Protein AF-A0A5A9MU07-F1 (afdb_monomer_lite)

Secondary structure (DSSP, 8-state):
---S-PPP-S-HHHHHHHHHHHHHHHHHHHHHHHHHTTTSSSS---PPPHHHHHHHHHHHHHHHTTHHHHHHHHSSS--S-------------------HHHHHHHHT-TTS-HHHHHHHHHHHHHHHHH-GGGS-HHHHHHHHHHHHHHHHHGGGS-TTHHHHHHHHHHHHHH-TT---HHHHHHHHHHHHHHHHHTT-TTTHHHHHHHHHHHHHTT-S---HHHHHIIIIIS----HHHHHHHHHHHHH-PPPS---------S------PPPPPHHHHHHHHHT-----SS-TT--PPPHHHHS---TTHHHHHHHHHTBSSHHHHHHHHHTTGGGTTTS------TTHHHHHHHHHHHHHH------------------------PPB-HHHHHHHHHHHHHHHHHHHHT--TT-TTS-HHHHHHHHHHHHHHHHHHHHTTSS-HHHHHTSHHHHHHHHHHHHHHHHHTT--

Foldseek 3Di:
DDDDDDDDPPDPVVVLVVLVVVLVVLLVVLVVQLVVLPDPDDDRDLDDDPVSLLVNLVSLLVNQVCPPPPVPPPPPPPDDDDDDDDDDDPPPPPPDPPRSVVVLLVQLALPDALSSHLSSLSSLLSNCQVCLPSQDPVNLLVVLVSLLVNLVCVVVDDPCNLSSLSNLLSSLQSCLPDDDPSQLVSVVSLLVSLLVCLQPPVCNLSSLSSLLSCLLSVSYDDDPSLLVCLQQDRDADAQSNLSSVLSNLQRDFDDFDPDDDDDDDDDDDDDPDDDQTSLNRNLCRQQDAPDDPDDDDDLGATPLLPYDYPQLSSLQQLLLSQFPSSNVSSCLSCVPVCPPVVPDPDDDDVPVVVVVVVVVVVVVPPPDPDDPPDDDDDDDDDDPPPLDDTDGNVVSVVVSLVSLVVSLVSLVVNDDVPDPRNDPSSLVSSLSSLVSNLVSCVSSPVDPPVRSCVDPSNVSSVVVVVVVVVVVVVPD

Radius of gyration: 28.85 Å; chains: 1; bounding box: 68×66×96 Å

pLDDT: mean 70.1, std 23.32, range [22.0, 95.44]

InterPro domains:
  IPR038980 Serine/threonine-protein kinase ATM, plant [PTHR37079] (7-372)

Organism: NCBI:txid1572043

Sequence (476 aa):
MFSLSGAHAEDWVRWQGQLSTLYEALISEIGQIGSRGRYATGSRHIAVKENLIELTADVCHQLFGQGTHVQEVTSSLYRVTQRDSPQNCKRRRIEQPLTNWEVIRSKLQPNLSDFDMIPWLQVTAALISKYPSILPADELVPLLGLLCQLQGEQQRRGERGPYVLHCLREVALCHASCHSAELSRLWAKVWALALRGIGSAQTGTLCLELLRTMVQEALVPVDREFWKVFSGAVCKPSLTCTLCLAQALLKHSIPNSVHSSDFTVGFHMETGGETPTLRDSILSWLLMNEQSEETEDNCRPHLIITRDFPLHLIPRILVSLTLKDSRAGVMFLMGSLLSESFSASSVHTEEKESLGKVESLYLQFSFDDTPSCSTVKVRGESVCLDKPQFTVIQNLRTKLETSLLSVTEQLFNCYSPDGVNAPHECVLRCVFLLTGILSANVCIGLLTEEQACHSPLFLKAKVRFVCFEMLFLFTI

Structure (mmCIF, N/CA/C/O backbone):
data_AF-A0A5A9MU07-F1
#
_entry.id   AF-A0A5A9MU07-F1
#
loop_
_atom_site.group_PDB
_atom_site.id
_atom_site.type_symbol
_atom_site.label_atom_id
_atom_site.label_alt_id
_atom_site.label_comp_id
_atom_site.label_asym_id
_atom_site.label_entity_id
_atom_site.label_seq_id
_atom_site.pdbx_PDB_ins_code
_atom_site.Cartn_x
_atom_site.Cartn_y
_atom_site.Cartn_z
_atom_site.occupancy
_atom_site.B_iso_or_equiv
_atom_site.auth_seq_id
_atom_site.auth_comp_id
_atom_site.auth_asym_id
_atom_site.auth_atom_id
_atom_site.pdbx_PDB_model_num
ATOM 1 N N . MET A 1 1 ? 15.437 -1.999 35.811 1.00 32.97 1 MET A N 1
ATOM 2 C CA . MET A 1 1 ? 16.210 -0.770 36.084 1.00 32.97 1 MET A CA 1
ATOM 3 C C . MET A 1 1 ? 16.000 0.157 34.896 1.00 32.97 1 MET A C 1
ATOM 5 O O . MET A 1 1 ? 16.569 -0.104 33.849 1.00 32.97 1 MET A O 1
ATOM 9 N N . PHE A 1 2 ? 15.128 1.157 35.022 1.00 31.97 2 PHE A N 1
ATOM 10 C CA . PHE A 1 2 ? 15.004 2.254 34.058 1.00 31.97 2 PHE A CA 1
ATOM 11 C C . PHE A 1 2 ? 15.166 3.556 34.840 1.00 31.97 2 PHE A C 1
ATOM 13 O O . PHE A 1 2 ? 14.442 3.801 35.799 1.00 31.97 2 PHE A O 1
ATOM 20 N N . SER A 1 3 ? 16.185 4.323 34.464 1.00 38.94 3 SER A N 1
ATOM 21 C CA . SER A 1 3 ? 16.539 5.631 35.006 1.00 38.94 3 SER A CA 1
ATOM 22 C C . SER A 1 3 ? 16.477 6.622 33.855 1.00 38.94 3 SER A C 1
ATOM 24 O O . SER A 1 3 ? 17.204 6.438 32.881 1.00 38.94 3 SER A O 1
ATOM 26 N N . LEU A 1 4 ? 15.587 7.611 33.973 1.00 36.06 4 LEU A N 1
ATOM 27 C CA . LEU A 1 4 ? 15.784 9.033 33.653 1.00 36.06 4 LEU A CA 1
ATOM 28 C C . LEU A 1 4 ? 14.445 9.765 33.895 1.00 36.06 4 LEU A C 1
ATOM 30 O O . LEU A 1 4 ? 13.617 9.915 33.007 1.00 36.06 4 LEU A O 1
ATOM 34 N N . SER A 1 5 ? 14.242 10.146 35.162 1.00 42.72 5 SER A N 1
ATOM 35 C CA . SER A 1 5 ? 13.354 11.203 35.686 1.00 42.72 5 SER A CA 1
ATOM 36 C C . SER A 1 5 ? 11.930 11.356 35.119 1.00 42.72 5 SER A C 1
ATOM 38 O O . SER A 1 5 ? 11.553 12.437 34.671 1.00 42.72 5 SER A O 1
ATOM 40 N N . GLY A 1 6 ? 11.100 10.318 35.247 1.00 40.12 6 GLY A N 1
ATOM 41 C CA . GLY A 1 6 ? 9.636 10.440 35.229 1.00 40.12 6 GLY A CA 1
ATOM 42 C C . GLY A 1 6 ? 9.089 10.319 36.653 1.00 40.12 6 GLY A C 1
ATOM 43 O O . GLY A 1 6 ? 9.512 9.431 37.389 1.00 40.12 6 GLY A O 1
ATOM 44 N N . ALA A 1 7 ? 8.202 11.226 37.064 1.00 42.03 7 ALA A N 1
ATOM 45 C CA . ALA A 1 7 ? 7.601 11.236 38.396 1.00 42.03 7 ALA A CA 1
ATOM 46 C C . ALA A 1 7 ? 7.036 9.852 38.771 1.00 42.03 7 ALA A C 1
ATOM 48 O O . ALA A 1 7 ? 6.179 9.310 38.074 1.00 42.03 7 ALA A O 1
ATOM 49 N N . HIS A 1 8 ? 7.519 9.280 39.876 1.00 48.50 8 HIS A N 1
ATOM 50 C CA . HIS A 1 8 ? 6.920 8.089 40.465 1.00 48.50 8 HIS A CA 1
ATOM 51 C C . HIS A 1 8 ? 5.530 8.452 40.995 1.00 48.50 8 HIS A C 1
ATOM 53 O O . HIS A 1 8 ? 5.395 9.385 41.786 1.00 48.50 8 HIS A O 1
ATOM 59 N N . ALA A 1 9 ? 4.496 7.711 40.594 1.00 51.75 9 ALA A N 1
ATOM 60 C CA . ALA A 1 9 ? 3.244 7.731 41.336 1.00 51.75 9 ALA A CA 1
ATOM 61 C C . ALA A 1 9 ? 3.527 7.153 42.732 1.00 51.75 9 ALA A C 1
ATOM 63 O O . ALA A 1 9 ? 3.840 5.970 42.852 1.00 51.75 9 ALA A O 1
ATOM 64 N N . GLU A 1 10 ? 3.452 7.987 43.775 1.00 56.56 10 GLU A N 1
ATOM 65 C CA . GLU A 1 10 ? 3.640 7.562 45.175 1.00 56.56 10 GLU A CA 1
ATOM 66 C C . GLU A 1 10 ? 2.632 6.478 45.593 1.00 56.56 10 GLU A C 1
ATOM 68 O O . GLU A 1 10 ? 2.910 5.685 46.489 1.00 56.56 10 GLU A O 1
ATOM 73 N N . ASP A 1 11 ? 1.485 6.409 44.910 1.00 76.81 11 ASP A N 1
ATOM 74 C CA . ASP A 1 11 ? 0.451 5.400 45.114 1.00 76.81 11 ASP A CA 1
ATOM 75 C C . ASP A 1 11 ? -0.048 4.858 43.765 1.00 76.81 11 ASP A C 1
ATOM 77 O O . ASP A 1 11 ? -0.865 5.469 43.066 1.00 76.81 11 ASP A O 1
ATOM 81 N N . TRP A 1 12 ? 0.471 3.687 43.393 1.00 75.94 12 TRP A N 1
ATOM 82 C CA . TRP A 1 12 ? 0.119 2.986 42.158 1.00 75.94 12 TRP A CA 1
ATOM 83 C C . TRP A 1 12 ? -1.368 2.621 42.082 1.00 75.94 12 TRP A C 1
ATOM 85 O O . TRP A 1 12 ? -1.975 2.701 41.015 1.00 75.94 12 TRP A O 1
ATOM 95 N N . VAL A 1 13 ? -1.980 2.270 43.216 1.00 77.75 13 VAL A N 1
ATOM 96 C CA . VAL A 1 13 ? -3.396 1.885 43.278 1.00 77.75 13 VAL A CA 1
ATOM 97 C C . VAL A 1 13 ? -4.276 3.107 43.027 1.00 77.75 13 VAL A C 1
ATOM 99 O O . VAL A 1 13 ? -5.240 3.043 42.261 1.00 77.75 13 VAL A O 1
ATOM 102 N N . ARG A 1 14 ? -3.914 4.254 43.611 1.00 82.38 14 ARG A N 1
ATOM 103 C CA . ARG A 1 14 ? -4.602 5.526 43.360 1.00 82.38 14 ARG A CA 1
ATOM 104 C C . ARG A 1 14 ? -4.471 5.975 41.906 1.00 82.38 14 ARG A C 1
ATOM 106 O O . ARG A 1 14 ? -5.466 6.414 41.329 1.00 82.38 14 ARG A O 1
ATOM 113 N N . TRP A 1 15 ? -3.286 5.841 41.310 1.00 81.69 15 TRP A N 1
ATOM 114 C CA . TRP A 1 15 ? -3.068 6.119 39.887 1.00 81.69 15 TRP A CA 1
ATOM 115 C C . TRP A 1 15 ? -3.952 5.237 38.996 1.00 81.69 15 TRP A C 1
ATOM 117 O O . TRP A 1 15 ? -4.655 5.743 38.123 1.00 81.69 15 TRP A O 1
ATOM 127 N N . GLN A 1 16 ? -4.006 3.932 39.273 1.00 78.56 16 GLN A N 1
ATOM 128 C CA . GLN A 1 16 ? -4.850 2.993 38.533 1.00 78.56 16 GLN A CA 1
ATOM 129 C C . GLN A 1 16 ? -6.348 3.323 38.664 1.00 78.56 16 GLN A C 1
ATOM 131 O O . GLN A 1 16 ? -7.090 3.250 37.681 1.00 78.56 16 GLN A O 1
ATOM 136 N N . GLY A 1 17 ? -6.801 3.744 39.850 1.00 82.50 17 GLY A N 1
ATOM 137 C CA . GLY A 1 17 ? -8.176 4.206 40.061 1.00 82.50 17 GLY A CA 1
ATOM 138 C C . GLY A 1 17 ? -8.507 5.477 39.270 1.00 82.50 17 GLY A C 1
ATOM 139 O O . GLY A 1 17 ? -9.579 5.578 38.668 1.00 82.50 17 GLY A O 1
ATOM 140 N N . GLN A 1 18 ? -7.572 6.430 39.209 1.00 86.81 18 GLN A N 1
ATOM 141 C CA . GLN A 1 18 ? -7.717 7.647 38.403 1.00 86.81 18 GLN A CA 1
ATOM 142 C C . GLN A 1 18 ? -7.742 7.341 36.901 1.00 86.81 18 GLN A C 1
ATOM 144 O O . GLN A 1 18 ? -8.610 7.857 36.201 1.00 86.81 18 GLN A O 1
ATOM 149 N N . LEU A 1 19 ? -6.861 6.458 36.419 1.00 86.56 19 LEU A N 1
ATOM 150 C CA . LEU A 1 19 ? -6.861 5.994 35.028 1.00 86.56 19 LEU A CA 1
ATOM 151 C C . LEU A 1 19 ? -8.161 5.282 34.656 1.00 86.56 19 LEU A C 1
ATOM 153 O O . LEU A 1 19 ? -8.703 5.535 33.587 1.00 86.56 19 LEU A O 1
ATOM 157 N N . SER A 1 20 ? -8.689 4.438 35.544 1.00 85.50 20 SER A N 1
ATOM 158 C CA . SER A 1 20 ? -9.970 3.757 35.317 1.00 85.50 20 SER A CA 1
ATOM 159 C C . SER A 1 20 ? -11.121 4.765 35.235 1.00 85.50 20 SER A C 1
ATOM 161 O O . SER A 1 20 ? -11.962 4.679 34.349 1.00 85.50 20 SER A O 1
ATOM 163 N N . THR A 1 21 ? -11.118 5.784 36.101 1.00 89.38 21 THR A N 1
ATOM 164 C CA . THR A 1 21 ? -12.119 6.865 36.063 1.00 89.38 21 THR A CA 1
ATOM 165 C C . THR A 1 21 ? -12.026 7.675 34.767 1.00 89.38 21 THR A C 1
ATOM 167 O O . THR A 1 21 ? -13.046 8.006 34.165 1.00 89.38 21 THR A O 1
ATOM 170 N N . LEU A 1 22 ? -10.804 7.977 34.317 1.00 90.50 22 LEU A N 1
ATOM 171 C CA . LEU A 1 22 ? -10.567 8.660 33.049 1.00 90.50 22 LEU A CA 1
ATOM 172 C C . LEU A 1 22 ? -11.027 7.806 31.863 1.00 90.50 22 LEU A C 1
ATOM 174 O O . LEU A 1 22 ? -11.681 8.324 30.966 1.00 90.50 22 LEU A O 1
ATOM 178 N N . TYR A 1 23 ? -10.735 6.506 31.872 1.00 89.25 23 TYR A N 1
ATOM 179 C CA . TYR A 1 23 ? -11.175 5.571 30.841 1.00 89.25 23 TYR A CA 1
ATOM 180 C C . TYR A 1 23 ? -12.701 5.522 30.718 1.00 89.25 23 TYR A C 1
ATOM 182 O O . TYR A 1 23 ? -13.225 5.656 29.615 1.00 89.25 23 TYR A O 1
ATOM 190 N N . GLU A 1 24 ? -13.425 5.436 31.836 1.00 88.75 24 GLU A N 1
ATOM 191 C CA . GLU A 1 24 ? -14.893 5.490 31.836 1.00 88.75 24 GLU A CA 1
ATOM 192 C C . GLU A 1 24 ? -15.428 6.825 31.293 1.00 88.75 24 GLU A C 1
ATOM 194 O O . GLU A 1 24 ? -16.377 6.852 30.504 1.00 88.75 24 GLU A O 1
ATOM 199 N N . ALA A 1 25 ? -14.793 7.947 31.652 1.00 90.81 25 ALA A N 1
ATOM 200 C CA . ALA A 1 25 ? -15.144 9.252 31.098 1.00 90.81 25 ALA A CA 1
ATOM 201 C C . ALA A 1 25 ? -14.915 9.305 29.576 1.00 90.81 25 ALA A C 1
ATOM 203 O O . ALA A 1 25 ? -15.779 9.784 28.843 1.00 90.81 25 ALA A O 1
ATOM 204 N N . LEU A 1 26 ? -13.801 8.754 29.085 1.00 89.88 26 LEU A N 1
ATOM 205 C CA . LEU A 1 26 ? -13.484 8.677 27.656 1.00 89.88 26 LEU A CA 1
ATOM 206 C C . LEU A 1 26 ? -14.472 7.785 26.896 1.00 89.88 26 LEU A C 1
ATOM 208 O O . LEU A 1 26 ? -14.952 8.182 25.835 1.00 89.88 26 LEU A O 1
ATOM 212 N N . ILE A 1 27 ? -14.838 6.621 27.447 1.00 87.62 27 ILE A N 1
ATOM 213 C CA . ILE A 1 27 ? -15.881 5.756 26.874 1.00 87.62 27 ILE A CA 1
ATOM 214 C C . ILE A 1 27 ? -17.201 6.521 26.756 1.00 87.62 27 ILE A C 1
ATOM 216 O O . ILE A 1 27 ? -17.871 6.435 25.723 1.00 87.62 27 ILE A O 1
ATOM 220 N N . SER A 1 28 ? -17.579 7.259 27.803 1.00 87.00 28 SER A N 1
ATOM 221 C CA . SER A 1 28 ? -18.803 8.063 27.819 1.00 87.00 28 SER A CA 1
ATOM 222 C C . SER A 1 28 ? -18.775 9.157 26.750 1.00 87.00 28 SER A C 1
ATOM 224 O O . SER A 1 28 ? -19.733 9.285 25.990 1.00 87.00 28 SER A O 1
ATOM 226 N N . GLU A 1 29 ? -17.671 9.896 26.622 1.00 87.31 29 GLU A N 1
ATOM 227 C CA . GLU A 1 29 ? -17.505 10.931 25.593 1.00 87.31 29 GLU A CA 1
ATOM 228 C C . GLU A 1 29 ? -17.554 10.348 24.174 1.00 87.31 29 GLU A C 1
ATOM 230 O O . GLU A 1 29 ? -18.283 10.855 23.319 1.00 87.31 29 GLU A O 1
ATOM 235 N N . ILE A 1 30 ? -16.865 9.230 23.926 1.00 85.94 30 ILE A N 1
ATOM 236 C CA . ILE A 1 30 ? -16.926 8.514 22.643 1.00 85.94 30 ILE A CA 1
ATOM 237 C C . ILE A 1 30 ? -18.364 8.066 22.338 1.00 85.94 30 ILE A C 1
ATOM 239 O O . ILE A 1 30 ? -18.857 8.267 21.226 1.00 85.94 30 ILE A O 1
ATOM 243 N N . GLY A 1 31 ? -19.071 7.516 23.329 1.00 82.62 31 GLY A N 1
ATOM 244 C CA . GLY A 1 31 ? -20.478 7.133 23.193 1.00 82.62 31 GLY A CA 1
ATOM 245 C C . GLY A 1 31 ? -21.401 8.328 22.922 1.00 82.62 31 GLY A C 1
ATOM 246 O O . GLY A 1 31 ? -22.321 8.240 22.105 1.00 82.62 31 GLY A O 1
ATOM 247 N N . GLN A 1 32 ? -21.141 9.480 23.546 1.00 81.25 32 GLN A N 1
ATOM 248 C CA . GLN A 1 32 ? -21.886 10.710 23.286 1.00 81.25 32 GLN A CA 1
ATOM 249 C C . GLN A 1 32 ? -21.674 11.209 21.856 1.00 81.25 32 GLN A C 1
ATOM 251 O O . GLN A 1 32 ? -22.652 11.593 21.211 1.00 81.25 32 GLN A O 1
ATOM 256 N N . ILE A 1 33 ? -20.446 11.157 21.333 1.00 77.50 33 ILE A N 1
ATOM 257 C CA . ILE A 1 33 ? -20.151 11.496 19.933 1.00 77.50 33 ILE A CA 1
ATOM 258 C C . ILE A 1 33 ? -20.953 10.588 18.990 1.00 77.50 33 ILE A C 1
ATOM 260 O O . ILE A 1 33 ? -21.655 11.097 18.111 1.00 77.50 33 ILE A O 1
ATOM 264 N N . GLY A 1 34 ? -20.947 9.273 19.236 1.00 68.44 34 GLY A N 1
ATOM 265 C CA . GLY A 1 34 ? -21.732 8.308 18.460 1.00 68.44 34 GLY A CA 1
ATOM 266 C C . GLY A 1 34 ? -23.241 8.595 18.487 1.00 68.44 34 GLY A C 1
ATOM 267 O O . GLY A 1 34 ? -23.921 8.556 17.461 1.00 68.44 34 GLY A O 1
ATOM 268 N N . SER A 1 35 ? -23.785 8.988 19.643 1.00 67.06 35 SER A N 1
ATOM 269 C CA . SER A 1 35 ? -25.212 9.323 19.771 1.00 67.06 35 SER A CA 1
ATOM 270 C C . SER A 1 35 ? -25.612 10.658 19.113 1.00 67.06 35 SER A C 1
ATOM 272 O O . SER A 1 35 ? -26.714 10.765 18.566 1.00 67.06 35 SER A O 1
ATOM 274 N N . ARG A 1 36 ? -24.727 11.670 19.123 1.00 64.19 36 ARG A N 1
ATOM 275 C CA . ARG A 1 36 ? -24.975 13.022 18.575 1.00 64.19 36 ARG A CA 1
ATOM 276 C C . ARG A 1 36 ? -24.856 13.102 17.055 1.00 64.19 36 ARG A C 1
ATOM 278 O O . ARG A 1 36 ? -25.482 13.978 16.454 1.00 64.19 36 ARG A O 1
ATOM 285 N N . GLY A 1 37 ? -24.146 12.162 16.428 1.00 56.12 37 GLY A N 1
ATOM 286 C CA . GLY A 1 37 ? -24.043 12.038 14.968 1.00 56.12 37 GLY A CA 1
ATOM 287 C C . GLY A 1 37 ? -25.384 11.847 14.245 1.00 56.12 37 GLY A C 1
ATOM 288 O O . GLY A 1 37 ? -25.437 11.916 13.020 1.00 56.12 37 GLY A O 1
ATOM 289 N N . ARG A 1 38 ? -26.489 11.652 14.982 1.00 54.31 38 ARG A N 1
ATOM 290 C CA . ARG A 1 38 ? -27.817 11.465 14.397 1.00 54.31 38 ARG A CA 1
ATOM 291 C C . ARG A 1 38 ? -28.473 12.743 13.855 1.00 54.31 38 ARG A C 1
ATOM 293 O O . ARG A 1 38 ? -29.265 12.591 12.936 1.00 54.31 38 ARG A O 1
ATOM 300 N N . TYR A 1 39 ? -28.187 13.961 14.352 1.00 50.03 39 TYR A N 1
ATOM 301 C CA . TYR A 1 39 ? -28.993 15.148 13.961 1.00 50.03 39 TYR A CA 1
ATOM 302 C C . TYR A 1 39 ? -28.322 16.539 13.997 1.00 50.03 39 TYR A C 1
ATOM 304 O O . TYR A 1 39 ? -29.006 17.537 13.769 1.00 50.03 39 TYR A O 1
ATOM 312 N N . ALA A 1 40 ? -27.018 16.674 14.246 1.00 44.22 40 ALA A N 1
ATOM 313 C CA . ALA A 1 40 ? -26.395 18.000 14.289 1.00 44.22 40 ALA A CA 1
ATOM 314 C C . ALA A 1 40 ? -25.841 18.406 12.910 1.00 44.22 40 ALA A C 1
ATOM 316 O O . ALA A 1 40 ? -24.774 17.970 12.500 1.00 44.22 40 ALA A O 1
ATOM 317 N N . THR A 1 41 ? -26.588 19.260 12.204 1.00 44.78 41 THR A N 1
ATOM 318 C CA . THR A 1 41 ? -26.111 20.110 11.093 1.00 44.78 41 THR A CA 1
ATOM 319 C C . THR A 1 41 ? -25.542 19.403 9.857 1.00 44.78 41 THR A C 1
ATOM 321 O O . THR A 1 41 ? -24.350 19.475 9.601 1.00 44.78 41 THR A O 1
ATOM 324 N N . GLY A 1 42 ? -26.409 18.809 9.029 1.00 44.41 42 GLY A N 1
ATOM 325 C CA . GLY A 1 42 ? -26.247 18.729 7.561 1.00 44.41 42 GLY A CA 1
ATOM 326 C C . GLY A 1 42 ? -25.061 17.959 6.951 1.00 44.41 42 GLY A C 1
ATOM 327 O O . GLY A 1 42 ? -25.117 17.666 5.759 1.00 44.41 42 GLY A O 1
ATOM 328 N N . SER A 1 43 ? -24.031 17.578 7.709 1.00 44.38 43 SER A N 1
ATOM 329 C CA . SER A 1 43 ? -22.923 16.736 7.256 1.00 44.38 43 SER A CA 1
ATOM 330 C C . SER A 1 43 ? -22.610 15.648 8.286 1.00 44.38 43 SER A C 1
ATOM 332 O O . SER A 1 43 ? -22.680 15.842 9.499 1.00 44.38 43 SER A O 1
ATOM 334 N N . ARG A 1 44 ? -22.337 14.445 7.776 1.00 56.88 44 ARG A N 1
ATOM 335 C CA . ARG A 1 44 ? -22.095 13.231 8.559 1.00 56.88 44 ARG A CA 1
ATOM 336 C C . ARG A 1 44 ? -20.638 13.222 9.012 1.00 56.88 44 ARG A C 1
ATOM 338 O O . ARG A 1 44 ? -19.774 12.812 8.248 1.00 56.88 44 ARG A O 1
ATOM 345 N N . HIS A 1 45 ? -20.339 13.691 10.221 1.00 55.88 45 HIS A N 1
ATOM 346 C CA . HIS A 1 45 ? -18.991 13.548 10.774 1.00 55.88 45 HIS A CA 1
ATOM 347 C C . HIS A 1 45 ? -18.970 12.440 11.827 1.00 55.88 45 HIS A C 1
ATOM 349 O O . HIS A 1 45 ? -19.319 12.667 12.983 1.00 55.88 45 HIS A O 1
ATOM 355 N N . ILE A 1 46 ? -18.587 11.231 11.408 1.00 64.62 46 ILE A N 1
ATOM 356 C CA . ILE A 1 46 ? -18.477 10.063 12.298 1.00 64.62 46 ILE A CA 1
ATOM 357 C C . ILE A 1 46 ? -17.079 9.961 12.937 1.00 64.62 46 ILE A C 1
ATOM 359 O O . ILE A 1 46 ? -16.919 9.368 14.001 1.00 64.62 46 ILE A O 1
ATOM 363 N N . ALA A 1 47 ? -16.066 10.582 12.327 1.00 65.31 47 ALA A N 1
ATOM 364 C CA . ALA A 1 47 ? -14.696 10.521 12.818 1.00 65.31 47 ALA A CA 1
ATOM 365 C C . ALA A 1 47 ? -14.523 11.290 14.139 1.00 65.31 47 ALA A C 1
ATOM 367 O O . ALA A 1 47 ? -14.922 12.451 14.268 1.00 65.31 47 ALA A O 1
ATOM 368 N N . VAL A 1 48 ? -13.890 10.646 15.118 1.00 78.00 48 VAL A N 1
ATOM 369 C CA . VAL A 1 48 ? -13.485 11.285 16.374 1.00 78.00 48 VAL A CA 1
ATOM 370 C C . VAL A 1 48 ? -12.271 12.185 16.128 1.00 78.00 48 VAL A C 1
ATOM 372 O O . VAL A 1 48 ? -11.480 11.935 15.220 1.00 78.00 48 VAL A O 1
ATOM 375 N N . LYS A 1 49 ? -12.118 13.249 16.926 1.00 84.88 49 LYS A N 1
ATOM 376 C CA . LYS A 1 49 ? -10.920 14.097 16.877 1.00 84.88 49 LYS A CA 1
ATOM 377 C C . LYS A 1 49 ? -9.671 13.285 17.237 1.00 84.88 49 LYS A C 1
ATOM 379 O O . LYS A 1 49 ? -9.695 12.510 18.190 1.00 84.88 49 LYS A O 1
ATOM 384 N N . GLU A 1 50 ? -8.583 13.523 16.514 1.00 86.06 50 GLU A N 1
ATOM 385 C CA . GLU A 1 50 ? -7.309 12.805 16.657 1.00 86.06 50 GLU A CA 1
ATOM 386 C C . GLU A 1 50 ? -6.778 12.811 18.096 1.00 86.06 50 GLU A C 1
ATOM 388 O O . GLU A 1 50 ? -6.490 11.758 18.649 1.00 86.06 50 GLU A O 1
ATOM 393 N N . ASN A 1 51 ? -6.800 13.962 18.769 1.00 89.00 51 ASN A N 1
ATOM 394 C CA . ASN A 1 51 ? -6.358 14.082 20.160 1.00 89.00 51 ASN A CA 1
ATOM 395 C C . ASN A 1 51 ? -7.144 13.195 21.148 1.00 89.00 51 ASN A C 1
ATOM 397 O O . ASN A 1 51 ? -6.585 12.715 22.132 1.00 89.00 51 ASN A O 1
ATOM 401 N N . LEU A 1 52 ? -8.443 12.979 20.910 1.00 90.31 52 LEU A N 1
ATOM 402 C CA . LEU A 1 52 ? -9.265 12.098 21.744 1.00 90.31 52 LEU A CA 1
ATOM 403 C C . LEU A 1 52 ? -8.968 10.622 21.444 1.00 90.31 52 LEU A C 1
ATOM 405 O O . LEU A 1 52 ? -8.957 9.806 22.365 1.00 90.31 52 LEU A O 1
ATOM 409 N N . ILE A 1 53 ? -8.685 10.288 20.182 1.00 91.00 53 ILE A N 1
ATOM 410 C CA . ILE A 1 53 ? -8.251 8.947 19.770 1.00 91.00 53 ILE A CA 1
ATOM 411 C C . ILE A 1 53 ? -6.909 8.606 20.429 1.00 91.00 53 ILE A C 1
ATOM 413 O O . ILE A 1 53 ? -6.802 7.566 21.076 1.00 91.00 53 ILE A O 1
ATOM 417 N N . GLU A 1 54 ? -5.922 9.497 20.321 1.00 92.06 54 GLU A N 1
ATOM 418 C CA . GLU A 1 54 ? -4.587 9.321 20.901 1.00 92.06 54 GLU A CA 1
ATOM 419 C C . GLU A 1 54 ? -4.635 9.178 22.422 1.00 92.06 54 GLU A C 1
ATOM 421 O O . GLU A 1 54 ? -4.076 8.231 22.970 1.00 92.06 54 GLU A O 1
ATOM 426 N N . LEU A 1 55 ? -5.360 10.067 23.112 1.00 92.69 55 LEU A N 1
ATOM 427 C CA . LEU A 1 55 ? -5.510 9.988 24.564 1.00 92.69 55 LEU A CA 1
ATOM 428 C C . LEU A 1 55 ? -6.170 8.671 24.990 1.00 92.69 55 LEU A C 1
ATOM 430 O O . LEU A 1 55 ? -5.742 8.044 25.958 1.00 92.69 55 LEU A O 1
ATOM 434 N N . THR A 1 56 ? -7.202 8.234 24.265 1.00 92.19 56 THR A N 1
ATOM 435 C CA . THR A 1 56 ? -7.883 6.969 24.565 1.00 92.19 56 THR A CA 1
ATOM 436 C C . THR A 1 56 ? -6.958 5.779 24.339 1.00 92.19 56 THR A C 1
ATOM 438 O O . THR A 1 56 ? -6.937 4.873 25.172 1.00 92.19 56 THR A O 1
ATOM 441 N N . ALA A 1 57 ? -6.157 5.787 23.271 1.00 91.56 57 ALA A N 1
ATOM 442 C CA . ALA A 1 57 ? -5.149 4.762 23.025 1.00 91.56 57 ALA A CA 1
ATOM 443 C C . ALA A 1 57 ? -4.097 4.717 24.150 1.00 91.56 57 ALA A C 1
ATOM 445 O O . ALA A 1 57 ? -3.803 3.642 24.667 1.00 91.56 57 ALA A O 1
ATOM 446 N N . ASP A 1 58 ? -3.600 5.865 24.609 1.00 90.50 58 ASP A N 1
ATOM 447 C CA . ASP A 1 58 ? -2.599 5.936 25.682 1.00 90.50 58 ASP A CA 1
ATOM 448 C C . ASP A 1 58 ? -3.140 5.409 27.017 1.00 90.50 58 ASP A C 1
ATOM 450 O O . ASP A 1 58 ? -2.455 4.667 27.729 1.00 90.50 58 ASP A O 1
ATOM 454 N N . VAL A 1 59 ? -4.390 5.750 27.346 1.00 90.38 59 VAL A N 1
ATOM 455 C CA . VAL A 1 59 ? -5.076 5.239 28.540 1.00 90.38 59 VAL A CA 1
ATOM 456 C C . VAL A 1 59 ? -5.333 3.734 28.420 1.00 90.38 59 VAL A C 1
ATOM 458 O O . VAL A 1 59 ? -5.063 3.001 29.373 1.00 90.38 59 VAL A O 1
ATOM 461 N N . CYS A 1 60 ? -5.776 3.248 27.253 1.00 89.50 60 CYS A N 1
ATOM 462 C CA . CYS A 1 60 ? -5.930 1.812 27.000 1.00 89.50 60 CYS A CA 1
ATOM 463 C C . CYS A 1 60 ? -4.596 1.084 27.176 1.00 89.50 60 CYS A C 1
ATOM 465 O O . CYS A 1 60 ? -4.538 0.108 27.912 1.00 89.50 60 CYS A O 1
ATOM 467 N N . HIS A 1 61 ? -3.505 1.575 26.587 1.00 89.06 61 HIS A N 1
ATOM 468 C CA . HIS A 1 61 ? -2.184 0.960 26.722 1.00 89.06 61 HIS A CA 1
ATOM 469 C C . HIS A 1 61 ? -1.752 0.807 28.181 1.00 89.06 61 HIS A C 1
ATOM 471 O O . HIS A 1 61 ? -1.326 -0.277 28.589 1.00 89.06 61 HIS A O 1
ATOM 477 N N . GLN A 1 62 ? -1.927 1.854 28.988 1.00 86.94 62 GLN A N 1
ATOM 478 C CA . GLN A 1 62 ? -1.575 1.805 30.404 1.00 86.94 62 GLN A CA 1
ATOM 479 C C . GLN A 1 62 ? -2.449 0.840 31.203 1.00 86.94 62 GLN A C 1
ATOM 481 O O . GLN A 1 62 ? -1.930 0.162 32.084 1.00 86.94 62 GLN A O 1
ATOM 486 N N . LEU A 1 63 ? -3.747 0.746 30.910 1.00 83.69 63 LEU A N 1
ATOM 487 C CA . LEU A 1 63 ? -4.635 -0.205 31.582 1.00 83.69 63 LEU A CA 1
ATOM 488 C C . LEU A 1 63 ? -4.385 -1.649 31.118 1.00 83.69 63 LEU A C 1
ATOM 490 O O . LEU A 1 63 ? -4.504 -2.589 31.904 1.00 83.69 63 LEU A O 1
ATOM 494 N N . PHE A 1 64 ? -4.017 -1.830 29.850 1.00 81.38 64 PHE A N 1
ATOM 495 C CA . PHE A 1 64 ? -3.965 -3.134 29.196 1.00 81.38 64 PHE A CA 1
ATOM 496 C C . PHE A 1 64 ? -2.625 -3.834 29.428 1.00 81.38 64 PHE A C 1
ATOM 498 O O . PHE A 1 64 ? -2.599 -5.038 29.675 1.00 81.38 64 PHE A O 1
ATOM 505 N N . GLY A 1 65 ? -1.524 -3.077 29.429 1.00 67.19 65 GLY A N 1
ATOM 506 C CA . GLY A 1 65 ? -0.169 -3.589 29.647 1.00 67.19 65 GLY A CA 1
ATOM 507 C C . GLY A 1 65 ? 0.156 -3.978 31.095 1.00 67.19 65 GLY A C 1
ATOM 508 O O . GLY A 1 65 ? 1.198 -4.575 31.346 1.00 67.19 65 GLY A O 1
ATOM 509 N N . GLN A 1 66 ? -0.711 -3.670 32.064 1.00 60.94 66 GLN A N 1
ATOM 510 C CA . GLN A 1 66 ? -0.457 -3.949 33.487 1.00 60.94 66 GLN A CA 1
ATOM 511 C C . GLN A 1 66 ? -0.852 -5.366 33.937 1.00 60.94 66 GLN A C 1
ATOM 513 O O . GLN A 1 66 ? -0.510 -5.772 35.051 1.00 60.94 66 GLN A O 1
ATOM 518 N N . GLY A 1 67 ? -1.518 -6.145 33.077 1.00 49.25 67 GLY A N 1
ATOM 519 C CA . GLY A 1 67 ? -1.954 -7.514 33.384 1.00 49.25 67 GLY A CA 1
ATOM 520 C C . GLY A 1 67 ? -0.814 -8.513 33.626 1.00 49.25 67 GLY A C 1
ATOM 521 O O . GLY A 1 67 ? -1.015 -9.511 34.312 1.00 49.25 67 GLY A O 1
ATOM 522 N N . THR A 1 68 ? 0.398 -8.239 33.138 1.00 41.28 68 THR A N 1
ATOM 523 C CA . THR A 1 68 ? 1.559 -9.136 33.278 1.00 41.28 68 THR A CA 1
ATOM 524 C C . THR A 1 68 ? 2.313 -8.987 34.599 1.00 41.28 68 THR A C 1
ATOM 526 O O . THR A 1 68 ? 2.966 -9.933 35.022 1.00 41.28 68 THR A O 1
ATOM 529 N N . HIS A 1 69 ? 2.220 -7.849 35.296 1.00 38.12 69 HIS A N 1
ATOM 530 C CA . HIS A 1 69 ? 3.044 -7.603 36.491 1.00 38.12 69 HIS A CA 1
ATOM 531 C C . HIS A 1 69 ? 2.374 -7.956 37.828 1.00 38.12 69 HIS A C 1
ATOM 533 O O . HIS A 1 69 ? 3.068 -8.112 38.833 1.00 38.12 69 HIS A O 1
ATOM 539 N N . VAL A 1 70 ? 1.046 -8.099 37.870 1.00 36.50 70 VAL A N 1
ATOM 540 C CA . VAL A 1 70 ? 0.308 -8.260 39.140 1.00 36.50 70 VAL A CA 1
ATOM 541 C C . VAL A 1 70 ? 0.025 -9.731 39.487 1.00 36.50 70 VAL A C 1
ATOM 543 O O . VAL A 1 70 ? -0.150 -10.059 40.658 1.00 36.50 70 VAL A O 1
ATOM 546 N N . GLN A 1 71 ? 0.054 -10.658 38.522 1.00 34.19 71 GLN A N 1
ATOM 547 C CA . GLN A 1 71 ? -0.336 -12.054 38.779 1.00 34.19 71 GLN A CA 1
ATOM 548 C C . GLN A 1 71 ? 0.777 -12.936 39.391 1.00 34.19 71 GLN A C 1
ATOM 550 O O . GLN A 1 71 ? 0.476 -13.920 40.076 1.00 34.19 71 GLN A O 1
ATOM 555 N N . GLU A 1 72 ? 2.056 -12.577 39.233 1.00 28.64 72 GLU A N 1
ATOM 556 C CA . GLU A 1 72 ? 3.171 -13.363 39.795 1.00 28.64 72 GLU A CA 1
ATOM 557 C C . GLU A 1 72 ? 3.452 -13.072 41.281 1.00 28.64 72 GLU A C 1
ATOM 559 O O . GLU A 1 72 ? 3.950 -13.940 42.002 1.00 28.64 72 GLU A O 1
ATOM 564 N N . VAL A 1 73 ? 3.077 -11.894 41.790 1.00 31.58 73 VAL A N 1
ATOM 565 C CA . VAL A 1 73 ? 3.430 -11.494 43.167 1.00 31.58 73 VAL A CA 1
ATOM 566 C C . VAL A 1 73 ? 2.418 -11.998 44.204 1.00 31.58 73 VAL A C 1
ATOM 568 O O . VAL A 1 73 ? 2.777 -12.230 45.356 1.00 31.58 73 VAL A O 1
ATOM 571 N N . THR A 1 74 ? 1.161 -12.253 43.826 1.00 33.50 74 THR A N 1
ATOM 572 C CA . THR A 1 74 ? 0.127 -12.681 44.792 1.00 33.50 74 THR A CA 1
ATOM 573 C C . THR A 1 74 ? -0.062 -14.203 44.869 1.00 33.50 74 THR A C 1
ATOM 575 O O . THR A 1 74 ? -0.626 -14.699 45.843 1.00 33.50 74 THR A O 1
ATOM 578 N N . SER A 1 75 ? 0.441 -14.979 43.899 1.00 34.84 75 SER A N 1
ATOM 579 C CA . SER A 1 75 ? 0.284 -16.447 43.883 1.00 34.84 75 SER A CA 1
ATOM 580 C C . SER A 1 75 ? 1.376 -17.216 44.649 1.00 34.84 75 SER A C 1
ATOM 582 O O . SER A 1 75 ? 1.183 -18.387 44.979 1.00 34.84 75 SER A O 1
ATOM 584 N N . SER A 1 76 ? 2.488 -16.564 45.004 1.00 29.61 76 SER A N 1
ATOM 585 C CA . SER A 1 76 ? 3.634 -17.187 45.688 1.00 29.61 76 SER A CA 1
ATOM 586 C C . SER A 1 76 ? 3.658 -16.999 47.217 1.00 29.61 76 SER A C 1
ATOM 588 O O . SER A 1 76 ? 4.432 -17.676 47.892 1.00 29.61 76 SER A O 1
ATOM 590 N N . LEU A 1 77 ? 2.777 -16.169 47.793 1.00 30.83 77 LEU A N 1
ATOM 591 C CA . LEU A 1 77 ? 2.768 -15.852 49.236 1.00 30.83 77 LEU A CA 1
ATOM 592 C C . LEU A 1 77 ? 1.716 -16.591 50.089 1.00 30.83 77 LEU A C 1
ATOM 594 O O . LEU A 1 77 ? 1.690 -16.408 51.302 1.00 30.83 77 LEU A O 1
ATOM 598 N N . TYR A 1 78 ? 0.900 -17.480 49.511 1.00 29.70 78 TYR A N 1
ATOM 599 C CA . TYR A 1 78 ? -0.152 -18.223 50.237 1.00 29.70 78 TYR A CA 1
ATOM 600 C C . TYR A 1 78 ? 0.056 -19.748 50.258 1.00 29.70 78 TYR A C 1
ATOM 602 O O . TYR A 1 78 ? -0.887 -20.526 50.114 1.00 29.70 78 TYR A O 1
ATOM 610 N N . ARG A 1 79 ? 1.297 -20.217 50.450 1.00 30.39 79 ARG A N 1
ATOM 611 C CA . ARG A 1 79 ? 1.585 -21.653 50.665 1.00 30.39 79 ARG A CA 1
ATOM 612 C C . ARG A 1 79 ? 2.261 -21.999 51.987 1.00 30.39 79 ARG A C 1
ATOM 614 O O . ARG A 1 79 ? 2.909 -23.037 52.089 1.00 30.39 79 ARG A O 1
ATOM 621 N N . VAL A 1 80 ? 2.056 -21.202 53.031 1.00 32.41 80 VAL A N 1
ATOM 622 C CA . VAL A 1 80 ? 2.492 -21.588 54.377 1.00 32.41 80 VAL A CA 1
ATOM 623 C C . VAL A 1 80 ? 1.364 -21.342 55.380 1.00 32.41 80 VAL A C 1
ATOM 625 O O . VAL A 1 80 ? 0.807 -20.255 55.449 1.00 32.41 80 VAL A O 1
ATOM 628 N N . THR A 1 81 ? 1.048 -22.399 56.137 1.00 30.98 81 THR A N 1
ATOM 629 C CA . THR A 1 81 ? 0.112 -22.507 57.276 1.00 30.98 81 THR A CA 1
ATOM 630 C C . THR A 1 81 ? -1.399 -22.430 56.997 1.00 30.98 81 THR A C 1
ATOM 632 O O . THR A 1 81 ? -1.978 -21.359 56.960 1.00 30.98 81 THR A O 1
ATOM 635 N N . GLN A 1 82 ? -2.081 -23.580 56.916 1.00 27.58 82 GLN A N 1
ATOM 636 C CA . GLN A 1 82 ? -2.811 -24.163 58.059 1.00 27.58 82 GLN A CA 1
ATOM 637 C C . GLN A 1 82 ? -3.558 -25.448 57.663 1.00 27.58 82 GLN A C 1
ATOM 639 O O . GLN A 1 82 ? -4.186 -25.549 56.612 1.00 27.58 82 GLN A O 1
ATOM 644 N N . ARG A 1 83 ? -3.441 -26.436 58.550 1.00 33.62 83 ARG A N 1
ATOM 645 C CA . ARG A 1 83 ? -4.210 -27.679 58.616 1.00 33.62 83 ARG A CA 1
ATOM 646 C C . ARG A 1 83 ? -5.581 -27.394 59.249 1.00 33.62 83 ARG A C 1
ATOM 648 O O . ARG A 1 83 ? -5.671 -26.529 60.111 1.00 33.62 83 ARG A O 1
ATOM 655 N N . ASP A 1 84 ? -6.552 -28.225 58.874 1.00 26.23 84 ASP A N 1
ATOM 656 C CA . ASP A 1 84 ? -7.775 -28.587 59.610 1.00 26.23 84 ASP A CA 1
ATOM 657 C C . ASP A 1 84 ? -8.974 -27.611 59.614 1.00 26.23 84 ASP A C 1
ATOM 659 O O . ASP A 1 84 ? -9.067 -26.708 60.437 1.00 26.23 84 ASP A O 1
ATOM 663 N N . SER A 1 85 ? -9.962 -27.875 58.737 1.00 25.50 85 SER A N 1
ATOM 664 C CA . SER A 1 85 ? -11.406 -28.044 59.057 1.00 25.50 85 SER A CA 1
ATOM 665 C C . SER A 1 85 ? -12.303 -27.864 57.805 1.00 25.50 85 SER A C 1
ATOM 667 O O . SER A 1 85 ? -12.025 -26.985 56.987 1.00 25.50 85 SER A O 1
ATOM 669 N N . PRO A 1 86 ? -13.379 -28.665 57.611 1.00 36.31 86 PRO A N 1
ATOM 670 C CA . PRO A 1 86 ? -14.185 -28.653 56.394 1.00 36.31 86 PRO A CA 1
ATOM 671 C C . PRO A 1 86 ? -15.443 -27.790 56.556 1.00 36.31 86 PRO A C 1
ATOM 673 O O . PRO A 1 86 ? -16.329 -28.125 57.337 1.00 36.31 86 PRO A O 1
ATOM 676 N N . GLN A 1 87 ? -15.601 -26.738 55.751 1.00 28.27 87 GLN A N 1
ATOM 677 C CA . GLN A 1 87 ? -16.924 -26.152 55.523 1.00 28.27 87 GLN A CA 1
ATOM 678 C C . GLN A 1 87 ? -17.120 -25.709 54.072 1.00 28.27 87 GLN A C 1
ATOM 680 O O . GLN A 1 87 ? -16.267 -25.123 53.413 1.00 28.27 87 GLN A O 1
ATOM 685 N N . ASN A 1 88 ? -18.284 -26.106 53.578 1.00 33.38 88 ASN A N 1
ATOM 686 C CA . ASN A 1 88 ? -18.710 -26.172 52.196 1.00 33.38 88 ASN A CA 1
ATOM 687 C C . ASN A 1 88 ? -19.124 -24.772 51.706 1.00 33.38 88 ASN A C 1
ATOM 689 O O . ASN A 1 88 ? -20.235 -24.322 51.985 1.00 33.38 88 ASN A O 1
ATOM 693 N N . CYS A 1 89 ? -18.249 -24.079 50.975 1.00 29.20 89 CYS A N 1
ATOM 694 C CA . CYS A 1 89 ? -18.582 -22.815 50.318 1.00 29.20 89 CYS A CA 1
ATOM 695 C C . CYS A 1 89 ? -18.830 -23.050 48.825 1.00 29.20 89 CYS A C 1
ATOM 697 O O . CYS A 1 89 ? -17.928 -23.368 48.051 1.00 29.20 89 CYS A O 1
ATOM 699 N N . LYS A 1 90 ? -20.101 -22.891 48.439 1.00 27.55 90 LYS A N 1
ATOM 700 C CA . LYS A 1 90 ? -20.614 -22.889 47.066 1.00 27.55 90 LYS A CA 1
ATOM 701 C C . LYS A 1 90 ? -19.667 -22.104 46.151 1.00 27.55 90 LYS A C 1
ATOM 703 O O . LYS A 1 90 ? -19.420 -20.927 46.401 1.00 27.55 90 LYS A O 1
ATOM 708 N N . ARG A 1 91 ? -19.187 -22.748 45.079 1.00 31.47 91 ARG A N 1
ATOM 709 C CA . ARG A 1 91 ? -18.464 -22.115 43.963 1.00 31.47 91 ARG A CA 1
ATOM 710 C C . ARG A 1 91 ? -19.312 -20.968 43.395 1.00 31.47 91 ARG A C 1
ATOM 712 O O . ARG A 1 91 ? -20.096 -21.175 42.474 1.00 31.47 91 ARG A O 1
ATOM 719 N N . ARG A 1 92 ? -19.155 -19.752 43.927 1.00 29.50 92 ARG A N 1
ATOM 720 C CA . ARG A 1 92 ? -19.390 -18.539 43.145 1.00 29.50 92 ARG A CA 1
ATOM 721 C C . ARG A 1 92 ? -18.308 -18.549 42.084 1.00 29.50 92 ARG A C 1
ATOM 723 O O . ARG A 1 92 ? -17.127 -18.437 42.397 1.00 29.50 92 ARG A O 1
ATOM 730 N N . ARG A 1 93 ? -18.730 -18.800 40.850 1.00 32.16 93 ARG A N 1
ATOM 731 C CA . ARG A 1 93 ? -17.938 -18.585 39.648 1.00 32.16 93 ARG A CA 1
ATOM 732 C C . ARG A 1 93 ? -17.531 -17.112 39.706 1.00 32.16 93 ARG A C 1
ATOM 734 O O . ARG A 1 93 ? -18.378 -16.246 39.536 1.00 32.16 93 ARG A O 1
ATOM 741 N N . ILE A 1 94 ? -16.296 -16.849 40.117 1.00 29.50 94 ILE A N 1
ATOM 742 C CA . ILE A 1 94 ? -15.710 -15.517 40.037 1.00 29.50 94 ILE A CA 1
ATOM 743 C C . ILE A 1 94 ? -15.646 -15.253 38.538 1.00 29.50 94 ILE A C 1
ATOM 745 O O . ILE A 1 94 ? -14.932 -15.961 37.826 1.00 29.50 94 ILE A O 1
ATOM 749 N N . GLU A 1 95 ? -16.511 -14.358 38.065 1.00 30.30 95 GLU A N 1
ATOM 750 C CA . GLU A 1 95 ? -16.417 -13.772 36.735 1.00 30.30 95 GLU A CA 1
ATOM 751 C C . GLU A 1 95 ? -14.971 -13.309 36.588 1.00 30.30 95 GLU A C 1
ATOM 753 O O . GLU A 1 95 ? -14.490 -12.479 37.362 1.00 30.30 95 GLU A O 1
ATOM 758 N N . GLN A 1 96 ? -14.233 -13.974 35.700 1.00 36.81 96 GLN A N 1
ATOM 759 C CA . GLN A 1 96 ? -12.887 -13.549 35.364 1.00 36.81 96 GLN A CA 1
ATOM 760 C C . GLN A 1 96 ? -13.005 -12.092 34.905 1.00 36.81 96 GLN A C 1
ATOM 762 O O . GLN A 1 96 ? -13.925 -11.797 34.136 1.00 36.81 96 GLN A O 1
ATOM 767 N N . PRO A 1 97 ? -12.163 -11.173 35.410 1.00 42.53 97 PRO A N 1
ATOM 768 C CA . PRO A 1 97 ? -12.163 -9.812 34.902 1.00 42.53 97 PRO A CA 1
ATOM 769 C C . PRO A 1 97 ? -11.920 -9.932 33.402 1.00 42.53 97 PRO A C 1
ATOM 771 O O . PRO A 1 97 ? -10.937 -10.564 33.010 1.00 42.53 97 PRO A O 1
ATOM 774 N N . LEU A 1 98 ? -12.869 -9.438 32.600 1.00 46.59 98 LEU A N 1
ATOM 775 C CA . LEU A 1 98 ? -12.776 -9.475 31.145 1.00 46.59 98 LEU A CA 1
ATOM 776 C C . LEU A 1 98 ? -11.361 -9.058 30.749 1.00 46.59 98 LEU A C 1
ATOM 778 O O . LEU A 1 98 ? -10.851 -8.047 31.246 1.00 46.59 98 LEU A O 1
ATOM 782 N N . THR A 1 99 ? -10.716 -9.846 29.894 1.00 59.88 99 THR A N 1
ATOM 783 C CA . THR A 1 99 ? -9.419 -9.463 29.345 1.00 59.88 99 THR A CA 1
ATOM 784 C C . THR A 1 99 ? -9.606 -8.100 28.693 1.00 59.88 99 THR A C 1
ATOM 786 O O . THR A 1 99 ? -10.590 -7.856 28.002 1.00 59.88 99 THR A O 1
ATOM 789 N N . ASN A 1 100 ? -8.682 -7.178 28.916 1.00 75.19 100 ASN A N 1
ATOM 790 C CA . ASN A 1 100 ? -8.819 -5.788 28.490 1.00 75.19 100 ASN A CA 1
ATOM 791 C C . ASN A 1 100 ? -9.174 -5.609 26.986 1.00 75.19 100 ASN A C 1
ATOM 793 O O . ASN A 1 100 ? -9.921 -4.707 26.605 1.00 75.19 100 ASN A O 1
ATOM 797 N N . TRP A 1 101 ? -8.726 -6.535 26.134 1.00 84.06 101 TRP A N 1
ATOM 798 C CA . TRP A 1 101 ? -9.063 -6.606 24.708 1.00 84.06 101 TRP A CA 1
ATOM 799 C C . TRP A 1 101 ? -10.490 -7.090 24.398 1.00 84.06 101 TRP A C 1
ATOM 801 O O . TRP A 1 101 ? -11.044 -6.737 23.355 1.00 84.06 101 TRP A O 1
ATOM 811 N N . GLU A 1 102 ? -11.138 -7.828 25.301 1.00 85.00 102 GLU A N 1
ATOM 812 C CA . GLU A 1 102 ? -12.550 -8.217 25.180 1.00 85.00 102 GLU A CA 1
ATOM 813 C C . GLU A 1 102 ? -13.467 -6.996 25.181 1.00 85.00 102 GLU A C 1
ATOM 815 O O . GLU A 1 102 ? -14.461 -6.977 24.454 1.00 85.00 102 GLU A O 1
ATOM 820 N N . VAL A 1 103 ? -13.107 -5.943 25.926 1.00 85.12 103 VAL A N 1
ATOM 821 C CA . VAL A 1 103 ? -13.851 -4.678 25.928 1.00 85.12 103 VAL A CA 1
ATOM 822 C C . VAL A 1 103 ? -13.821 -4.052 24.537 1.00 85.12 103 VAL A C 1
ATOM 824 O O . VAL A 1 103 ? -14.880 -3.739 23.995 1.00 85.12 103 VAL A O 1
ATOM 827 N N . ILE A 1 104 ? -12.646 -3.961 23.906 1.00 88.88 104 ILE A N 1
ATOM 828 C CA . ILE A 1 104 ? -12.525 -3.467 22.526 1.00 88.88 104 ILE A CA 1
ATOM 829 C C . ILE A 1 104 ? -13.323 -4.357 21.566 1.00 88.88 104 ILE A C 1
ATOM 831 O O . ILE A 1 104 ? -14.147 -3.854 20.803 1.00 88.88 104 ILE A O 1
ATOM 835 N N . ARG A 1 105 ? -13.172 -5.686 21.642 1.00 90.94 105 ARG A N 1
ATOM 836 C CA . ARG A 1 105 ? -13.925 -6.620 20.784 1.00 90.94 105 ARG A CA 1
ATOM 837 C C . ARG A 1 105 ? -15.441 -6.488 20.962 1.00 90.94 105 ARG A C 1
ATOM 839 O O . ARG A 1 105 ? -16.176 -6.619 19.984 1.00 90.94 105 ARG A O 1
ATOM 846 N N . SER A 1 106 ? -15.924 -6.186 22.168 1.00 90.88 106 SER A N 1
ATOM 847 C CA . SER A 1 106 ? -17.350 -5.945 22.430 1.00 90.88 106 SER A CA 1
ATOM 848 C C . SER A 1 106 ? -17.880 -4.691 21.723 1.00 90.88 106 SER A C 1
ATOM 850 O O . SER A 1 106 ? -19.039 -4.659 21.315 1.00 90.88 106 SER A O 1
ATOM 852 N N . LYS A 1 107 ? -17.026 -3.680 21.523 1.00 90.06 107 LYS A N 1
ATOM 853 C CA . LYS A 1 107 ? -17.348 -2.422 20.832 1.00 90.06 107 LYS A CA 1
ATOM 854 C C . LYS A 1 107 ? -17.176 -2.492 19.314 1.00 90.06 107 LYS A C 1
ATOM 856 O O . LYS A 1 107 ? -17.580 -1.575 18.607 1.00 90.06 107 LYS A O 1
ATOM 861 N N . LEU A 1 108 ? -16.620 -3.592 18.815 1.00 91.69 108 LEU A N 1
ATOM 862 C CA . LEU A 1 108 ? -16.411 -3.861 17.392 1.00 91.69 108 LEU A CA 1
ATOM 863 C C . LEU A 1 108 ? -17.370 -4.928 16.842 1.00 91.69 108 LEU A C 1
ATOM 865 O O . LEU A 1 108 ? -17.150 -5.457 15.755 1.00 91.69 108 LEU A O 1
ATOM 869 N N . GLN A 1 109 ? -18.429 -5.274 17.580 1.00 91.19 109 GLN A N 1
ATOM 870 C CA . GLN A 1 109 ? -19.371 -6.299 17.139 1.00 91.19 109 GLN A CA 1
ATOM 871 C C . GLN A 1 109 ? -20.116 -5.874 15.855 1.00 91.19 109 GLN A C 1
ATOM 873 O O . GLN A 1 109 ? -20.564 -4.730 15.766 1.00 91.19 109 GLN A O 1
ATOM 878 N N . PRO A 1 110 ? -20.312 -6.774 14.870 1.00 85.69 110 PRO A N 1
ATOM 879 C CA . PRO A 1 110 ? -20.813 -6.411 13.534 1.00 85.69 110 PRO A CA 1
ATOM 880 C C . PRO A 1 110 ? -22.210 -5.778 13.507 1.00 85.69 110 PRO A C 1
ATOM 882 O O . PRO A 1 110 ? -22.537 -5.017 12.594 1.00 85.69 110 PRO A O 1
ATOM 885 N N . ASN A 1 111 ? -23.021 -6.083 14.523 1.00 85.25 111 ASN A N 1
ATOM 886 C CA . ASN A 1 111 ? -24.382 -5.590 14.724 1.00 85.25 111 ASN A CA 1
ATOM 887 C C . ASN A 1 111 ? -24.459 -4.155 15.273 1.00 85.25 111 ASN A C 1
ATOM 889 O O . ASN A 1 111 ? -25.557 -3.601 15.339 1.00 85.25 111 ASN A O 1
ATOM 893 N N . LEU A 1 112 ? -23.338 -3.570 15.699 1.00 86.25 112 LEU A N 1
ATOM 894 C CA . LEU A 1 112 ? -23.295 -2.192 16.180 1.00 86.25 112 LEU A CA 1
ATOM 895 C C . LEU A 1 112 ? -23.405 -1.200 15.022 1.00 86.25 112 LEU A C 1
ATOM 897 O O . LEU A 1 112 ? -23.049 -1.497 13.880 1.00 86.25 112 LEU A O 1
ATOM 901 N N . SER A 1 113 ? -23.913 -0.005 15.329 1.00 85.38 113 SER A N 1
ATOM 902 C CA . SER A 1 113 ? -24.036 1.058 14.338 1.00 85.38 113 SER A CA 1
ATOM 903 C C . SER A 1 113 ? -22.660 1.600 13.937 1.00 85.38 113 SER A C 1
ATOM 905 O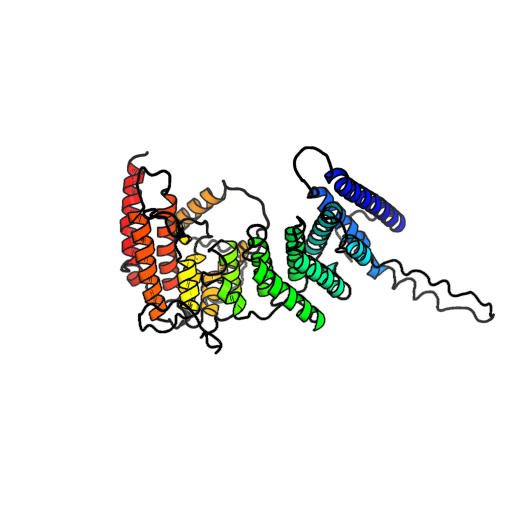 O . SER A 1 113 ? -21.726 1.585 14.740 1.00 85.38 113 SER A O 1
ATOM 907 N N . ASP A 1 114 ? -22.537 2.127 12.715 1.00 85.06 114 ASP A N 1
ATOM 908 C CA . ASP A 1 114 ? -21.298 2.765 12.242 1.00 85.06 114 ASP A CA 1
ATOM 909 C C . ASP A 1 114 ? -20.831 3.882 13.197 1.00 85.06 114 ASP A C 1
ATOM 911 O O . ASP A 1 114 ? -19.637 4.017 13.445 1.00 85.06 114 ASP A O 1
ATOM 915 N N . PHE A 1 115 ? -21.770 4.623 13.798 1.00 83.12 115 PHE A N 1
ATOM 916 C CA . PHE A 1 115 ? -21.487 5.695 14.759 1.00 83.12 115 PHE A CA 1
ATOM 917 C C . PHE A 1 115 ? -20.857 5.211 16.062 1.00 83.12 115 PHE A C 1
ATOM 919 O O . PHE A 1 115 ? -20.054 5.927 16.653 1.00 83.12 115 PHE A O 1
ATOM 926 N N . ASP A 1 116 ? -21.228 4.016 16.512 1.00 85.25 116 ASP A N 1
ATOM 927 C CA . ASP A 1 116 ? -20.648 3.429 17.713 1.00 85.25 116 ASP A CA 1
ATOM 928 C C . ASP A 1 116 ? -19.320 2.748 17.374 1.00 85.25 116 ASP A C 1
ATOM 930 O O . ASP A 1 116 ? -18.370 2.840 18.137 1.00 85.25 116 ASP A O 1
ATOM 934 N N . MET A 1 117 ? -19.226 2.092 16.217 1.00 88.81 117 MET A N 1
ATOM 935 C CA . MET A 1 117 ? -18.092 1.243 15.851 1.00 88.81 117 MET A CA 1
ATOM 936 C C . MET A 1 117 ? -16.875 2.016 15.331 1.00 88.81 117 MET A C 1
ATOM 938 O O . MET A 1 117 ? -15.746 1.682 15.688 1.00 88.81 117 MET A O 1
ATOM 942 N N . ILE A 1 118 ? -17.077 3.026 14.478 1.00 90.06 118 ILE A N 1
ATOM 943 C CA . ILE A 1 118 ? -15.983 3.775 13.836 1.00 90.06 118 ILE A CA 1
ATOM 944 C C . ILE A 1 118 ? -15.025 4.401 14.860 1.00 90.06 118 ILE A C 1
ATOM 946 O O . ILE A 1 118 ? -13.820 4.191 14.710 1.00 90.06 118 ILE A O 1
ATOM 950 N N . PRO A 1 119 ? -15.499 5.074 15.929 1.00 91.00 119 PRO A N 1
ATOM 951 C CA . PRO A 1 119 ? -14.625 5.558 16.993 1.00 91.00 119 PRO A CA 1
ATOM 952 C C . PRO A 1 119 ? -13.702 4.481 17.566 1.00 91.00 119 PRO A C 1
ATOM 954 O O . PRO A 1 119 ? -12.505 4.702 17.740 1.00 91.00 119 PRO A O 1
ATOM 957 N N . TRP A 1 120 ? -14.243 3.288 17.817 1.00 92.69 120 TRP A N 1
ATOM 958 C CA . TRP A 1 120 ? -13.475 2.181 18.377 1.00 92.69 120 TRP A CA 1
ATOM 959 C C . TRP A 1 120 ? -12.517 1.558 17.366 1.00 92.69 120 TRP A C 1
ATOM 961 O O . TRP A 1 120 ? -11.436 1.136 17.766 1.00 92.69 120 TRP A O 1
ATOM 971 N N . LEU A 1 121 ? -12.840 1.555 16.069 1.00 93.69 121 LEU A N 1
ATOM 972 C CA . LEU A 1 121 ? -11.879 1.192 15.021 1.00 93.69 121 LEU A CA 1
ATOM 973 C C . LEU A 1 121 ? -10.708 2.187 14.993 1.00 93.69 121 LEU A C 1
ATOM 975 O O . LEU A 1 121 ? -9.555 1.771 14.970 1.00 93.69 121 LEU A O 1
ATOM 979 N N . GLN A 1 122 ? -10.979 3.492 15.078 1.00 92.94 122 GLN A N 1
ATOM 980 C CA . GLN A 1 122 ? -9.928 4.516 15.120 1.00 92.94 122 GLN A CA 1
ATOM 981 C C . GLN A 1 122 ? -9.021 4.365 16.351 1.00 92.94 122 GLN A C 1
ATOM 983 O O . GLN A 1 122 ? -7.799 4.368 16.214 1.00 92.94 122 GLN A O 1
ATOM 988 N N . VAL A 1 123 ? -9.605 4.166 17.539 1.00 93.19 123 VAL A N 1
ATOM 989 C CA . VAL A 1 123 ? -8.852 3.903 18.780 1.00 93.19 123 VAL A CA 1
ATOM 990 C C . VAL A 1 123 ? -8.038 2.616 18.671 1.00 93.19 123 VAL A C 1
ATOM 992 O O . VAL A 1 123 ? -6.871 2.608 19.048 1.00 93.19 123 VAL A O 1
ATOM 995 N N . THR A 1 124 ? -8.614 1.545 18.121 1.00 93.88 124 THR A N 1
ATOM 996 C CA . THR A 1 124 ? -7.917 0.260 17.949 1.00 93.88 124 THR A CA 1
ATOM 997 C C . THR A 1 124 ? -6.711 0.402 17.025 1.00 93.88 124 THR A C 1
ATOM 999 O O . THR A 1 124 ? -5.629 -0.074 17.357 1.00 93.88 124 THR A O 1
ATOM 1002 N N . ALA A 1 125 ? -6.868 1.094 15.895 1.00 93.81 125 ALA A N 1
ATOM 1003 C CA . ALA A 1 125 ? -5.763 1.368 14.986 1.00 93.81 125 ALA A CA 1
ATOM 1004 C C . ALA A 1 125 ? -4.651 2.185 15.662 1.00 93.81 125 ALA A C 1
ATOM 1006 O O . ALA A 1 125 ? -3.490 1.790 15.597 1.00 93.81 125 ALA A O 1
ATOM 1007 N N . ALA A 1 126 ? -4.998 3.278 16.349 1.00 93.81 126 ALA A N 1
ATOM 1008 C CA . ALA A 1 126 ? -4.024 4.120 17.045 1.00 93.81 126 ALA A CA 1
ATOM 1009 C C . ALA A 1 126 ? -3.284 3.359 18.157 1.00 93.81 126 ALA A C 1
ATOM 1011 O O . ALA A 1 126 ? -2.067 3.478 18.291 1.00 93.81 126 ALA A O 1
ATOM 1012 N N . LEU A 1 127 ? -4.008 2.532 18.915 1.00 92.38 127 LEU A N 1
ATOM 1013 C CA . LEU A 1 127 ? -3.457 1.694 19.976 1.00 92.38 127 LEU A CA 1
ATOM 1014 C C . LEU A 1 127 ? -2.400 0.721 19.445 1.00 92.38 127 LEU A C 1
ATOM 1016 O O . LEU A 1 127 ? -1.316 0.623 20.014 1.00 92.38 127 LEU A O 1
ATOM 1020 N N . ILE A 1 128 ? -2.709 0.029 18.347 1.00 91.81 128 ILE A N 1
ATOM 1021 C CA . ILE A 1 128 ? -1.816 -0.957 17.728 1.00 91.81 128 ILE A CA 1
ATOM 1022 C C . ILE A 1 128 ? -0.614 -0.265 17.079 1.00 91.81 128 ILE A C 1
ATOM 1024 O O . ILE A 1 128 ? 0.518 -0.692 17.288 1.00 91.81 128 ILE A O 1
ATOM 1028 N N . SER A 1 129 ? -0.849 0.832 16.356 1.00 91.56 129 SER A N 1
ATOM 1029 C CA . SER A 1 129 ? 0.202 1.587 15.665 1.00 91.56 129 SER A CA 1
ATOM 1030 C C . SER A 1 129 ? 1.240 2.159 16.637 1.00 91.56 129 SER A C 1
ATOM 1032 O O . SER A 1 129 ? 2.446 2.023 16.434 1.00 91.56 129 SER A O 1
ATOM 1034 N N . LYS A 1 130 ? 0.776 2.764 17.740 1.00 91.25 130 LYS A N 1
ATOM 1035 C CA . LYS A 1 130 ? 1.641 3.415 18.733 1.00 91.25 130 LYS A CA 1
ATOM 1036 C C . LYS A 1 130 ? 2.314 2.421 19.680 1.00 91.25 130 LYS A C 1
ATOM 1038 O O . LYS A 1 130 ? 3.419 2.684 20.154 1.00 91.25 130 LYS A O 1
ATOM 1043 N N . TYR A 1 131 ? 1.673 1.283 19.945 1.00 89.19 131 TYR A N 1
ATOM 1044 C CA . TYR A 1 131 ? 2.163 0.284 20.893 1.00 89.19 131 TYR A CA 1
ATOM 1045 C C . TYR A 1 131 ? 2.133 -1.143 20.319 1.00 89.19 131 TYR A C 1
ATOM 1047 O O . TYR A 1 131 ? 1.407 -1.974 20.849 1.00 89.19 131 TYR A O 1
ATOM 1055 N N . PRO A 1 132 ? 2.952 -1.512 19.314 1.00 84.31 132 PRO A N 1
ATOM 1056 C CA . PRO A 1 132 ? 2.877 -2.826 18.650 1.00 84.31 132 PRO A CA 1
ATOM 1057 C C . PRO A 1 132 ? 2.941 -4.052 19.579 1.00 84.31 132 PRO A C 1
ATOM 1059 O O . PRO A 1 132 ? 2.361 -5.096 19.293 1.00 84.31 132 PRO A O 1
ATOM 1062 N N . SER A 1 133 ? 3.625 -3.932 20.722 1.00 82.50 133 SER A N 1
ATOM 1063 C CA . SER A 1 133 ? 3.778 -5.000 21.719 1.00 82.50 133 SER A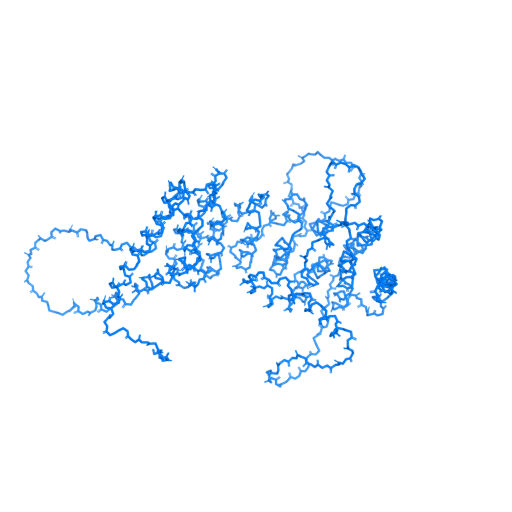 CA 1
ATOM 1064 C C . SER A 1 133 ? 2.552 -5.226 22.611 1.00 82.50 133 SER A C 1
ATOM 1066 O O . SER A 1 133 ? 2.557 -6.150 23.419 1.00 82.50 133 SER A O 1
ATOM 1068 N N . ILE A 1 134 ? 1.525 -4.375 22.521 1.00 82.44 134 ILE A N 1
ATOM 1069 C CA . ILE A 1 134 ? 0.328 -4.443 23.371 1.00 82.44 134 ILE A CA 1
ATOM 1070 C C . ILE A 1 134 ? -0.605 -5.608 23.016 1.00 82.44 134 ILE A C 1
ATOM 1072 O O . ILE A 1 134 ? -1.439 -5.995 23.835 1.00 82.44 134 ILE A O 1
ATOM 1076 N N . LEU A 1 135 ? -0.526 -6.118 21.785 1.00 81.19 135 LEU A N 1
ATOM 1077 C CA . LEU A 1 135 ? -1.451 -7.115 21.261 1.00 81.19 135 LEU A CA 1
ATOM 1078 C C . LEU A 1 135 ? -0.842 -8.513 21.439 1.00 81.19 135 LEU A C 1
ATOM 1080 O O . LEU A 1 135 ? 0.036 -8.899 20.660 1.00 81.19 135 LEU A O 1
ATOM 1084 N N . PRO A 1 136 ? -1.261 -9.276 22.465 1.00 80.88 136 PRO A N 1
ATOM 1085 C CA . PRO A 1 136 ? -0.693 -10.588 22.724 1.00 80.88 136 PRO A CA 1
ATOM 1086 C C . PRO A 1 136 ? -1.200 -11.616 21.695 1.00 80.88 136 PRO A C 1
ATOM 1088 O O . PRO A 1 136 ? -2.215 -11.419 21.018 1.00 80.88 136 PRO A O 1
ATOM 1091 N N . ALA A 1 137 ? -0.467 -12.721 21.542 1.00 80.69 137 ALA A N 1
ATOM 1092 C CA . ALA A 1 137 ? -0.718 -13.709 20.486 1.00 80.69 137 ALA A CA 1
ATOM 1093 C C . ALA A 1 137 ? -2.094 -14.401 20.591 1.00 80.69 137 ALA A C 1
ATOM 1095 O O . ALA A 1 137 ? -2.641 -14.845 19.581 1.00 80.69 137 ALA A O 1
ATOM 1096 N N . ASP A 1 138 ? -2.652 -14.487 21.796 1.00 81.12 138 ASP A N 1
ATOM 1097 C CA . ASP A 1 138 ? -3.968 -15.050 22.109 1.00 81.12 138 ASP A CA 1
ATOM 1098 C C . ASP A 1 138 ? -5.135 -14.145 21.681 1.00 81.12 138 ASP A C 1
ATOM 1100 O O . ASP A 1 138 ? -6.164 -14.653 21.238 1.00 81.12 138 ASP A O 1
ATOM 1104 N N . GLU A 1 139 ? -4.971 -12.821 21.726 1.00 85.88 139 GLU A N 1
ATOM 1105 C CA . GLU A 1 139 ? -6.003 -11.853 21.309 1.00 85.88 139 GLU A CA 1
ATOM 1106 C C . GLU A 1 139 ? -5.963 -11.528 19.810 1.00 85.88 139 GLU A C 1
ATOM 1108 O O . GLU A 1 139 ? -6.962 -11.093 19.226 1.00 85.88 139 GLU A O 1
ATOM 1113 N N . LEU A 1 140 ? -4.836 -11.805 19.154 1.00 87.88 140 LEU A N 1
ATOM 1114 C CA . LEU A 1 140 ? -4.656 -11.567 17.726 1.00 87.88 140 LEU A CA 1
ATOM 1115 C C . LEU A 1 140 ? -5.683 -12.315 16.865 1.00 87.88 140 LEU A C 1
ATOM 1117 O O . LEU A 1 140 ? -6.333 -11.718 16.008 1.00 87.88 140 LEU A O 1
ATOM 1121 N N . VAL A 1 141 ? -5.831 -13.627 17.064 1.00 90.38 141 VAL A N 1
ATOM 1122 C CA . VAL A 1 141 ? -6.734 -14.445 16.239 1.00 90.38 141 VAL A CA 1
ATOM 1123 C C . VAL A 1 141 ? -8.199 -13.991 16.382 1.00 90.38 141 VAL A C 1
ATOM 1125 O O . VAL A 1 141 ? -8.840 -13.774 15.348 1.00 90.38 141 VAL A O 1
ATOM 1128 N N . PRO A 1 142 ? -8.737 -13.769 17.601 1.00 91.75 142 PRO A N 1
ATOM 1129 C CA . PRO A 1 142 ? -10.067 -13.191 17.791 1.00 91.75 142 PRO A CA 1
ATOM 1130 C C . PRO A 1 142 ? -10.254 -11.823 17.127 1.00 91.75 142 PRO A C 1
ATOM 1132 O O . PRO A 1 142 ? -11.277 -11.598 16.474 1.00 91.75 142 PRO A O 1
ATOM 1135 N N . LEU A 1 143 ? -9.286 -10.912 17.269 1.00 92.44 143 LEU A N 1
ATOM 1136 C CA . LEU A 1 143 ? -9.372 -9.570 16.691 1.00 92.44 143 LEU A CA 1
ATOM 1137 C C . LEU A 1 143 ? -9.331 -9.611 15.159 1.00 92.44 143 LEU A C 1
ATOM 1139 O O . LEU A 1 143 ? -10.184 -9.015 14.502 1.00 92.44 143 LEU A O 1
ATOM 1143 N N . LEU A 1 144 ? -8.385 -10.354 14.578 1.00 93.06 144 LEU A N 1
ATOM 1144 C CA . LEU A 1 144 ? -8.274 -10.504 13.128 1.00 93.06 144 LEU A CA 1
ATOM 1145 C C . LEU A 1 144 ? -9.505 -11.204 12.542 1.00 93.06 144 LEU A C 1
ATOM 1147 O O . LEU A 1 144 ? -9.976 -10.825 11.472 1.00 93.06 144 LEU A O 1
ATOM 1151 N N . GLY A 1 145 ? -10.056 -12.199 13.244 1.00 93.75 145 GLY A N 1
ATOM 1152 C CA . GLY A 1 145 ? -11.301 -12.860 12.859 1.00 93.75 145 GLY A CA 1
ATOM 1153 C C . GLY A 1 145 ? -12.468 -11.877 12.760 1.00 93.75 145 GLY A C 1
ATOM 1154 O O . GLY A 1 145 ? -13.190 -11.882 11.761 1.00 93.75 145 GLY A O 1
ATOM 1155 N N . LEU A 1 146 ? -12.600 -10.993 13.753 1.00 94.62 146 LEU A N 1
ATOM 1156 C CA . LEU A 1 146 ? -13.619 -9.946 13.781 1.00 94.62 146 LEU A CA 1
ATOM 1157 C C . LEU A 1 146 ? -13.421 -8.919 12.657 1.00 94.62 146 LEU A C 1
ATOM 1159 O O . LEU A 1 146 ? -14.355 -8.641 11.909 1.00 94.62 146 LEU A O 1
ATOM 1163 N N . LEU A 1 147 ? -12.202 -8.402 12.476 1.00 94.50 147 LEU A N 1
ATOM 1164 C CA . LEU A 1 147 ? -11.893 -7.447 11.405 1.00 94.50 147 LEU A CA 1
ATOM 1165 C C . LEU A 1 147 ? -12.106 -8.053 10.008 1.00 94.50 147 LEU A C 1
ATOM 1167 O O . LEU A 1 147 ? -12.631 -7.386 9.120 1.00 94.50 147 LEU A O 1
ATOM 1171 N N . CYS A 1 148 ? -11.766 -9.331 9.820 1.00 92.94 148 CYS A N 1
ATOM 1172 C CA . CYS A 1 148 ? -12.018 -10.060 8.577 1.00 92.94 148 CYS A CA 1
ATOM 1173 C C . CYS A 1 148 ? -13.523 -10.184 8.287 1.00 92.94 148 CYS A C 1
ATOM 1175 O O . CYS A 1 148 ? -13.948 -10.001 7.144 1.00 92.94 148 CYS A O 1
ATOM 1177 N N . GLN A 1 149 ? -14.343 -10.443 9.311 1.00 92.44 149 GLN A N 1
ATOM 1178 C CA . GLN A 1 149 ? -15.798 -10.439 9.168 1.00 92.44 149 GLN A CA 1
ATOM 1179 C C . GLN A 1 149 ? -16.314 -9.051 8.760 1.00 92.44 149 GLN A C 1
ATOM 1181 O O . GLN A 1 149 ? -17.068 -8.944 7.792 1.00 92.44 149 GLN A O 1
ATOM 1186 N N . LEU A 1 150 ? -15.867 -7.994 9.443 1.00 91.69 150 LEU A N 1
ATOM 1187 C CA . LEU A 1 150 ? -16.267 -6.616 9.139 1.00 91.69 150 LEU A CA 1
ATOM 1188 C C . LEU A 1 150 ? -15.866 -6.197 7.713 1.00 91.69 150 LEU A C 1
ATOM 1190 O O . LEU A 1 150 ? -16.651 -5.551 7.019 1.00 91.69 150 LEU A O 1
ATOM 1194 N N . GLN A 1 151 ? -14.686 -6.614 7.243 1.00 90.25 151 GLN A N 1
ATOM 1195 C CA . GLN A 1 151 ? -14.234 -6.382 5.868 1.00 90.25 151 GLN A CA 1
ATOM 1196 C C . GLN A 1 151 ? -15.127 -7.111 4.851 1.00 90.25 151 GLN A C 1
ATOM 1198 O O . GLN A 1 151 ? -15.455 -6.557 3.805 1.00 90.25 151 GLN A O 1
ATOM 1203 N N . GLY A 1 152 ? -15.559 -8.341 5.149 1.00 85.81 152 GLY A N 1
ATOM 1204 C CA . GLY A 1 152 ? -16.481 -9.093 4.289 1.00 85.81 152 GLY A CA 1
ATOM 1205 C C . GLY A 1 152 ? -17.881 -8.473 4.209 1.00 85.81 152 GLY A C 1
ATOM 1206 O O . GLY A 1 152 ? -18.541 -8.539 3.173 1.00 85.81 152 GLY A O 1
ATOM 1207 N N . GLU A 1 153 ? -18.333 -7.824 5.282 1.00 80.62 153 GLU A N 1
ATOM 1208 C CA . GLU A 1 153 ? -19.617 -7.116 5.336 1.00 80.62 153 GLU A CA 1
ATOM 1209 C C . GLU A 1 153 ? -19.581 -5.733 4.660 1.00 80.62 153 GLU A C 1
ATOM 1211 O O . GLU A 1 153 ? -20.632 -5.155 4.368 1.00 80.62 153 GLU A O 1
ATOM 1216 N N . GLN A 1 154 ? -18.388 -5.216 4.344 1.00 66.12 154 GLN A N 1
ATOM 1217 C CA . GLN A 1 154 ? -18.163 -3.890 3.760 1.00 66.12 154 GLN A CA 1
ATOM 1218 C C . GLN A 1 154 ? -18.911 -3.660 2.434 1.00 66.12 154 GLN A C 1
ATOM 1220 O O . GLN A 1 154 ? -19.267 -2.526 2.113 1.00 66.12 154 GLN A O 1
ATOM 1225 N N . GLN A 1 155 ? -19.240 -4.720 1.687 1.00 56.41 155 GLN A N 1
ATOM 1226 C CA . GLN A 1 155 ? -20.064 -4.619 0.476 1.00 56.41 155 GLN A CA 1
ATOM 1227 C C . GLN A 1 155 ? -21.512 -4.146 0.731 1.00 56.41 155 GLN A C 1
ATOM 1229 O O . GLN A 1 155 ? -22.206 -3.801 -0.225 1.00 56.41 155 GLN A O 1
ATOM 1234 N N . ARG A 1 156 ? -21.990 -4.088 1.986 1.00 58.12 156 ARG A N 1
ATOM 1235 C CA . ARG A 1 156 ? -23.396 -3.780 2.321 1.00 58.12 156 ARG A CA 1
ATOM 1236 C C . ARG A 1 156 ? -23.730 -2.316 2.652 1.00 58.12 156 ARG A C 1
ATOM 1238 O O . ARG A 1 156 ? -24.803 -2.071 3.185 1.00 58.12 156 ARG A O 1
ATOM 1245 N N . ARG A 1 157 ? -22.920 -1.345 2.212 1.00 58.00 157 ARG A N 1
ATOM 1246 C CA . ARG A 1 157 ? -23.122 0.113 2.411 1.00 58.00 157 ARG A CA 1
ATOM 1247 C C . ARG A 1 157 ? -22.990 0.541 3.884 1.00 58.00 157 ARG A C 1
ATOM 1249 O O . ARG A 1 157 ? -23.963 0.545 4.626 1.00 58.00 157 ARG A O 1
ATOM 1256 N N . GLY A 1 158 ? -21.785 0.956 4.271 1.00 70.00 158 GLY A N 1
ATOM 1257 C CA . GLY A 1 158 ? -21.501 1.635 5.540 1.00 70.00 158 GLY A CA 1
ATOM 1258 C C . GLY A 1 158 ? -20.203 2.441 5.449 1.00 70.00 158 GLY A C 1
ATOM 1259 O O . GLY A 1 158 ? -19.358 2.153 4.600 1.00 70.00 158 GLY A O 1
ATOM 1260 N N . GLU A 1 159 ? -20.034 3.444 6.308 1.00 82.62 159 GLU A N 1
ATOM 1261 C CA . GLU A 1 159 ? -18.856 4.334 6.334 1.00 82.62 159 GLU A CA 1
ATOM 1262 C C . GLU A 1 159 ? -17.656 3.688 7.060 1.00 82.62 159 GLU A C 1
ATOM 1264 O O . GLU A 1 159 ? -16.543 4.207 7.026 1.00 82.62 159 GLU A O 1
ATOM 1269 N N . ARG A 1 160 ? -17.853 2.507 7.669 1.00 86.69 160 ARG A N 1
ATOM 1270 C CA . ARG A 1 160 ? -16.839 1.777 8.456 1.00 86.69 160 ARG A CA 1
ATOM 1271 C C . ARG A 1 160 ? -15.702 1.139 7.650 1.00 86.69 160 ARG A C 1
ATOM 1273 O O . ARG A 1 160 ? -14.642 0.876 8.209 1.00 86.69 160 ARG A O 1
ATOM 1280 N N . GLY A 1 161 ? -15.892 0.899 6.352 1.00 89.00 161 GLY A N 1
ATOM 1281 C CA . GLY A 1 161 ? -14.939 0.166 5.503 1.00 89.00 161 GLY A CA 1
ATOM 1282 C C . GLY A 1 161 ? -13.487 0.675 5.546 1.00 89.00 161 GLY A C 1
ATOM 1283 O O . GLY A 1 161 ? -12.586 -0.116 5.826 1.00 89.00 161 GLY A O 1
ATOM 1284 N N . PRO A 1 162 ? -13.239 1.980 5.327 1.00 90.06 162 PRO A N 1
ATOM 1285 C CA . PRO A 1 162 ? -11.905 2.572 5.432 1.00 90.06 162 PRO A CA 1
ATOM 1286 C C . PRO A 1 162 ? -11.206 2.305 6.772 1.00 90.06 162 PRO A C 1
ATOM 1288 O O . PRO A 1 162 ? -10.027 1.958 6.801 1.00 90.06 162 PRO A O 1
ATOM 1291 N N . TYR A 1 163 ? -11.943 2.402 7.880 1.00 91.56 163 TYR A N 1
ATOM 1292 C CA . TYR A 1 163 ? -11.404 2.220 9.228 1.00 91.56 163 TYR A CA 1
ATOM 1293 C C . TYR A 1 163 ? -11.058 0.758 9.526 1.00 91.56 163 TYR A C 1
ATOM 1295 O O . TYR A 1 163 ? -10.058 0.487 10.190 1.00 91.56 163 TYR A O 1
ATOM 1303 N N . VAL A 1 164 ? -11.837 -0.190 8.994 1.00 94.19 164 VAL A N 1
ATOM 1304 C CA . VAL A 1 164 ? -11.518 -1.624 9.079 1.00 94.19 164 VAL A CA 1
ATOM 1305 C C . VAL A 1 164 ? -10.224 -1.932 8.324 1.00 94.19 164 VAL A C 1
ATOM 1307 O O . VAL A 1 164 ? -9.355 -2.613 8.864 1.00 94.19 164 VAL A O 1
ATOM 1310 N N . LEU A 1 165 ? -10.060 -1.399 7.107 1.00 94.25 165 LEU A N 1
ATOM 1311 C CA . LEU A 1 165 ? -8.838 -1.581 6.313 1.00 94.25 165 LEU A CA 1
ATOM 1312 C C . LEU A 1 165 ? -7.611 -0.976 7.002 1.00 94.25 165 LEU A C 1
ATOM 1314 O O . LEU A 1 165 ? -6.557 -1.609 7.029 1.00 94.25 165 LEU A O 1
ATOM 1318 N N . HIS A 1 166 ? -7.761 0.200 7.615 1.00 93.00 166 HIS A N 1
ATOM 1319 C CA . HIS A 1 166 ? -6.696 0.811 8.404 1.00 93.00 166 HIS A CA 1
ATOM 1320 C C . HIS A 1 166 ? -6.318 -0.060 9.612 1.00 93.00 166 HIS A C 1
ATOM 1322 O O . HIS A 1 166 ? -5.141 -0.327 9.827 1.00 93.00 166 HIS A O 1
ATOM 1328 N N . CYS A 1 167 ? -7.292 -0.576 10.372 1.00 94.38 167 CYS A N 1
ATOM 1329 C CA . CYS A 1 167 ? -7.012 -1.500 11.479 1.00 94.38 167 CYS A CA 1
ATOM 1330 C C . CYS A 1 167 ? -6.265 -2.751 11.004 1.00 94.38 167 CYS A C 1
ATOM 1332 O O . CYS A 1 167 ? -5.272 -3.142 11.608 1.00 94.38 167 CYS A O 1
ATOM 1334 N N . LEU A 1 168 ? -6.719 -3.368 9.907 1.00 95.44 168 LEU A N 1
ATOM 1335 C CA . LEU A 1 168 ? -6.071 -4.545 9.321 1.00 95.44 168 LEU A CA 1
ATOM 1336 C C . LEU A 1 168 ? -4.623 -4.260 8.910 1.00 95.44 168 LEU A C 1
ATOM 1338 O O . LEU A 1 168 ? -3.769 -5.129 9.076 1.00 95.44 168 LEU A O 1
ATOM 1342 N N . ARG A 1 169 ? -4.339 -3.054 8.406 1.00 94.50 169 ARG A N 1
ATOM 1343 C CA . ARG A 1 169 ? -2.983 -2.622 8.053 1.00 94.50 169 ARG A CA 1
ATOM 1344 C C . ARG A 1 169 ? -2.087 -2.507 9.286 1.00 94.50 169 ARG A C 1
ATOM 1346 O O . ARG A 1 169 ? -0.984 -3.043 9.263 1.00 94.50 169 ARG A O 1
ATOM 1353 N N . GLU A 1 170 ? -2.558 -1.873 10.359 1.00 93.19 170 GLU A N 1
ATOM 1354 C CA . GLU A 1 170 ? -1.778 -1.747 11.602 1.00 93.19 170 GLU A CA 1
ATOM 1355 C C . GLU A 1 170 ? -1.526 -3.114 12.254 1.00 93.19 170 GLU A C 1
ATOM 1357 O O . GLU A 1 170 ? -0.411 -3.413 12.679 1.00 93.19 170 GLU A O 1
ATOM 1362 N N . VAL A 1 171 ? -2.532 -3.994 12.248 1.00 92.44 171 VAL A N 1
ATOM 1363 C CA . VAL A 1 171 ? -2.386 -5.393 12.676 1.00 92.44 171 VAL A CA 1
ATOM 1364 C C . VAL A 1 171 ? -1.328 -6.094 11.811 1.00 92.44 171 VAL A C 1
ATOM 1366 O O . VAL A 1 171 ? -0.421 -6.732 12.338 1.00 92.44 171 VAL A O 1
ATOM 1369 N N . ALA A 1 172 ? -1.368 -5.941 10.485 1.00 91.81 172 ALA A N 1
ATOM 1370 C CA . ALA A 1 172 ? -0.387 -6.560 9.592 1.00 91.81 172 ALA A CA 1
ATOM 1371 C C . ALA A 1 172 ? 1.060 -6.136 9.915 1.00 91.81 172 ALA A C 1
ATOM 1373 O O . ALA A 1 172 ? 1.940 -6.995 9.942 1.00 91.81 172 ALA A O 1
ATOM 1374 N N . LEU A 1 173 ? 1.290 -4.854 10.226 1.00 87.94 173 LEU A N 1
ATOM 1375 C CA . LEU A 1 173 ? 2.607 -4.325 10.611 1.00 87.94 173 LEU A CA 1
ATOM 1376 C C . LEU A 1 173 ? 3.134 -4.908 11.933 1.00 87.94 173 LEU A C 1
ATOM 1378 O O . LEU A 1 173 ? 4.340 -5.067 12.095 1.00 87.94 173 LEU A O 1
ATOM 1382 N N . CYS A 1 174 ? 2.252 -5.255 12.872 1.00 82.44 174 CYS A N 1
ATOM 1383 C CA . CYS A 1 174 ? 2.656 -5.738 14.195 1.00 82.44 174 CYS A CA 1
ATOM 1384 C C . CYS A 1 174 ? 2.957 -7.248 14.247 1.00 82.44 174 CYS A C 1
ATOM 1386 O O . CYS A 1 174 ? 3.623 -7.707 15.174 1.00 82.44 174 CYS A O 1
ATOM 1388 N N . HIS A 1 175 ? 2.478 -8.042 13.280 1.00 70.00 175 HIS A N 1
ATOM 1389 C CA . HIS A 1 175 ? 2.408 -9.510 13.409 1.00 70.00 175 HIS A CA 1
ATOM 1390 C C . HIS A 1 175 ? 3.296 -10.321 12.464 1.00 70.00 175 HIS A C 1
ATOM 1392 O O . HIS A 1 175 ? 3.116 -11.536 12.361 1.00 70.00 175 HIS A O 1
ATOM 1398 N N . ALA A 1 176 ? 4.294 -9.700 11.835 1.00 58.88 176 ALA A N 1
ATOM 1399 C CA . ALA A 1 176 ? 5.190 -10.356 10.878 1.00 58.88 176 ALA A CA 1
ATOM 1400 C C . ALA A 1 176 ? 5.936 -11.605 11.412 1.00 58.88 176 ALA A C 1
ATOM 1402 O O . ALA A 1 176 ? 6.455 -12.393 10.627 1.00 58.88 176 ALA A O 1
ATOM 1403 N N . SER A 1 177 ? 5.983 -11.824 12.734 1.00 57.16 177 SER A N 1
ATOM 1404 C CA . SER A 1 177 ? 6.726 -12.915 13.388 1.00 57.16 177 SER A CA 1
ATOM 1405 C C . SER A 1 177 ? 5.869 -14.037 13.999 1.00 57.16 177 SER A C 1
ATOM 1407 O O . SER A 1 177 ? 6.418 -15.047 14.441 1.00 57.16 177 SER A O 1
ATOM 1409 N N . CYS A 1 178 ? 4.539 -13.893 14.056 1.00 62.16 178 CYS A N 1
ATOM 1410 C CA . CYS A 1 178 ? 3.657 -14.864 14.717 1.00 62.16 178 CYS A CA 1
ATOM 1411 C C . CYS A 1 178 ? 3.005 -15.801 13.695 1.00 62.16 178 CYS A C 1
ATOM 1413 O O . CYS A 1 178 ? 2.143 -15.392 12.921 1.00 62.16 178 CYS A O 1
ATOM 1415 N N . HIS A 1 179 ? 3.375 -17.083 13.708 1.00 65.94 179 HIS A N 1
ATOM 1416 C CA . HIS A 1 179 ? 2.859 -18.067 12.756 1.00 65.94 179 HIS A CA 1
ATOM 1417 C C . HIS A 1 179 ? 1.940 -19.086 13.438 1.00 65.94 179 HIS A C 1
ATOM 1419 O O . HIS A 1 179 ? 2.373 -19.911 14.237 1.00 65.94 179 HIS A O 1
ATOM 1425 N N . SER A 1 180 ? 0.658 -19.049 13.078 1.00 82.56 180 SER A N 1
ATOM 1426 C CA . SER A 1 180 ? -0.329 -20.090 13.376 1.00 82.56 180 SER A CA 1
ATOM 1427 C C . SER A 1 180 ? -1.126 -20.385 12.108 1.00 82.56 180 SER A C 1
ATOM 1429 O O . SER A 1 180 ? -1.441 -19.467 11.349 1.00 82.56 180 SER A O 1
ATOM 1431 N N . ALA A 1 181 ? -1.487 -21.651 11.883 1.00 85.25 181 ALA A N 1
ATOM 1432 C CA . ALA A 1 181 ? -2.270 -22.064 10.716 1.00 85.25 181 ALA A CA 1
ATOM 1433 C C . ALA A 1 181 ? -3.613 -21.318 10.619 1.00 85.25 181 ALA A C 1
ATOM 1435 O O . ALA A 1 181 ? -4.084 -20.993 9.527 1.00 85.25 181 ALA A O 1
ATOM 1436 N N . GLU A 1 182 ? -4.220 -21.006 11.766 1.00 89.06 182 GLU A N 1
ATOM 1437 C CA . GLU A 1 182 ? -5.453 -20.228 11.812 1.00 89.06 182 GLU A CA 1
ATOM 1438 C C . GLU A 1 182 ? -5.239 -18.774 11.377 1.00 89.06 182 GLU A C 1
ATOM 1440 O O . GLU A 1 182 ? -6.041 -18.238 10.609 1.00 89.06 182 GLU A O 1
ATOM 1445 N N . LEU A 1 183 ? -4.128 -18.167 11.797 1.00 88.44 183 LEU A N 1
ATOM 1446 C CA . LEU A 1 183 ? -3.762 -16.811 11.407 1.00 88.44 183 LEU A CA 1
ATOM 1447 C C . LEU A 1 183 ? -3.504 -16.726 9.899 1.00 88.44 183 LEU A C 1
ATOM 1449 O O . LEU A 1 183 ? -4.046 -15.850 9.229 1.00 88.44 183 LEU A O 1
ATOM 1453 N N . SER A 1 184 ? -2.761 -17.685 9.341 1.00 89.75 184 SER A N 1
ATOM 1454 C CA . SER A 1 184 ? -2.529 -17.777 7.895 1.00 89.75 184 SER A CA 1
ATOM 1455 C C . SER A 1 184 ? -3.839 -17.913 7.113 1.00 89.75 184 SER A C 1
ATOM 1457 O O . SER A 1 184 ? -4.010 -17.278 6.073 1.00 89.75 184 SER A O 1
ATOM 1459 N N . ARG A 1 185 ? -4.809 -18.685 7.627 1.00 92.38 185 ARG A N 1
ATOM 1460 C CA . ARG A 1 185 ? -6.143 -18.812 7.017 1.00 92.38 185 ARG A CA 1
ATOM 1461 C C . ARG A 1 185 ? -6.912 -17.489 7.035 1.00 92.38 185 ARG A C 1
ATOM 1463 O O . ARG A 1 185 ? -7.621 -17.191 6.075 1.00 92.38 185 ARG A O 1
ATOM 1470 N N . LEU A 1 186 ? -6.828 -16.721 8.119 1.00 93.56 186 LEU A N 1
ATOM 1471 C CA . LEU A 1 186 ? -7.475 -15.411 8.217 1.00 93.56 186 LEU A CA 1
ATOM 1472 C C . LEU A 1 186 ? -6.817 -14.392 7.282 1.00 93.56 186 LEU A C 1
ATOM 1474 O O . LEU A 1 186 ? -7.530 -13.733 6.529 1.00 93.56 186 LEU A O 1
ATOM 1478 N N . TRP A 1 187 ? -5.485 -14.333 7.237 1.00 94.38 187 TRP A N 1
ATOM 1479 C CA . TRP A 1 187 ? -4.772 -13.466 6.298 1.00 94.38 187 TRP A CA 1
ATOM 1480 C C . TRP A 1 187 ? -5.066 -13.812 4.839 1.00 94.38 187 TRP A C 1
ATOM 1482 O O . TRP A 1 187 ? -5.285 -12.906 4.043 1.00 94.38 187 TRP A O 1
ATOM 1492 N N . ALA A 1 188 ? -5.186 -15.096 4.487 1.00 93.81 188 ALA A N 1
ATOM 1493 C CA . ALA A 1 188 ? -5.607 -15.501 3.145 1.00 93.81 188 ALA A CA 1
ATOM 1494 C C . ALA A 1 188 ? -7.021 -14.994 2.788 1.00 93.81 188 ALA A C 1
ATOM 1496 O O . ALA A 1 188 ? -7.275 -14.597 1.651 1.00 93.81 188 ALA A O 1
ATOM 1497 N N . LYS A 1 189 ? -7.949 -14.953 3.757 1.00 94.94 189 LYS A N 1
ATOM 1498 C CA . LYS A 1 189 ? -9.279 -14.352 3.548 1.00 94.94 189 LYS A CA 1
ATOM 1499 C C . LYS A 1 189 ? -9.196 -12.836 3.372 1.00 94.94 189 LYS A C 1
ATOM 1501 O O . LYS A 1 189 ? -9.818 -12.309 2.454 1.00 94.94 189 LYS A O 1
ATOM 1506 N N . VAL A 1 190 ? -8.427 -12.153 4.222 1.00 95.12 190 VAL A N 1
ATOM 1507 C CA . VAL A 1 190 ? -8.197 -10.699 4.135 1.00 95.12 190 VAL A CA 1
ATOM 1508 C C . VAL A 1 190 ? -7.583 -10.327 2.784 1.00 95.12 190 VAL A C 1
ATOM 1510 O O . VAL A 1 190 ? -8.050 -9.388 2.145 1.00 95.12 190 VAL A O 1
ATOM 1513 N N . TRP A 1 191 ? -6.610 -11.108 2.311 1.00 95.06 191 TRP A N 1
ATOM 1514 C CA . TRP A 1 191 ? -5.982 -10.970 0.996 1.00 95.06 191 TRP A CA 1
ATOM 1515 C C . TRP A 1 191 ? -7.007 -11.024 -0.140 1.00 95.06 191 TRP A C 1
ATOM 1517 O O . TRP A 1 191 ? -7.111 -10.085 -0.930 1.00 95.06 191 TRP A O 1
ATOM 1527 N N . ALA A 1 192 ? -7.825 -12.079 -0.182 1.00 94.19 192 ALA A N 1
ATOM 1528 C CA . ALA A 1 192 ? -8.849 -12.244 -1.212 1.00 94.19 192 ALA A CA 1
ATOM 1529 C C . ALA A 1 192 ? -9.898 -11.115 -1.185 1.00 94.19 192 ALA A C 1
ATOM 1531 O O . ALA A 1 192 ? -10.332 -10.634 -2.233 1.00 94.19 192 ALA A O 1
ATOM 1532 N N . LEU A 1 193 ? -10.304 -10.661 0.007 1.00 93.19 193 LEU A N 1
ATOM 1533 C CA . LEU A 1 193 ? -11.226 -9.531 0.158 1.00 93.19 193 LEU A CA 1
ATOM 1534 C C . LEU A 1 193 ? -10.591 -8.208 -0.291 1.00 93.19 193 LEU A C 1
ATOM 1536 O O . LEU A 1 193 ? -11.249 -7.420 -0.972 1.00 93.19 193 LEU A O 1
ATOM 1540 N N . ALA A 1 194 ? -9.318 -7.976 0.038 1.00 93.88 194 ALA A N 1
ATOM 1541 C CA . ALA A 1 194 ? -8.589 -6.779 -0.360 1.00 93.88 194 ALA A CA 1
ATOM 1542 C C . ALA A 1 194 ? -8.413 -6.710 -1.883 1.00 93.88 194 ALA A C 1
ATOM 1544 O O . ALA A 1 194 ? -8.729 -5.672 -2.464 1.00 93.88 194 ALA A O 1
ATOM 1545 N N . LEU A 1 195 ? -8.031 -7.817 -2.541 1.00 92.25 195 LEU A N 1
ATOM 1546 C CA . LEU A 1 195 ? -7.931 -7.907 -4.006 1.00 92.25 195 LEU A CA 1
ATOM 1547 C C . LEU A 1 195 ? -9.251 -7.534 -4.696 1.00 92.25 195 LEU A C 1
ATOM 1549 O O . LEU A 1 195 ? -9.269 -6.739 -5.635 1.00 92.25 195 LEU A O 1
ATOM 1553 N N . ARG A 1 196 ? -10.380 -8.045 -4.189 1.00 90.06 196 ARG A N 1
ATOM 1554 C CA . ARG A 1 196 ? -11.718 -7.720 -4.715 1.00 90.06 196 ARG A CA 1
ATOM 1555 C C . ARG A 1 196 ? -12.128 -6.267 -4.469 1.00 90.06 196 ARG A C 1
ATOM 1557 O O . ARG A 1 196 ? -12.980 -5.750 -5.186 1.00 90.06 196 ARG A O 1
ATOM 1564 N N . GLY A 1 197 ? -11.554 -5.619 -3.457 1.00 88.69 197 GLY A N 1
ATOM 1565 C CA . GLY A 1 197 ? -11.855 -4.239 -3.083 1.00 88.69 197 GLY A CA 1
ATOM 1566 C C . GLY A 1 197 ? -11.084 -3.171 -3.865 1.00 88.69 197 GLY A C 1
ATOM 1567 O O . GLY A 1 197 ? -11.441 -2.002 -3.755 1.00 88.69 197 GLY A O 1
ATOM 1568 N N . ILE A 1 198 ? -10.069 -3.534 -4.662 1.00 89.69 198 ILE A N 1
ATOM 1569 C CA . ILE A 1 198 ? -9.201 -2.573 -5.378 1.00 89.69 198 ILE A CA 1
ATOM 1570 C C . ILE A 1 198 ? -9.990 -1.691 -6.357 1.00 89.69 198 ILE A C 1
ATOM 1572 O O . ILE A 1 198 ? -9.706 -0.504 -6.479 1.00 89.69 198 ILE A O 1
ATOM 1576 N N . GLY A 1 199 ? -11.009 -2.246 -7.019 1.00 84.62 199 GLY A N 1
ATOM 1577 C CA . GLY A 1 199 ? -11.849 -1.499 -7.964 1.00 84.62 199 GLY A CA 1
ATOM 1578 C C . GLY A 1 199 ? -12.824 -0.509 -7.307 1.00 84.62 199 GLY A C 1
ATOM 1579 O O . GLY A 1 199 ? -13.529 0.215 -8.005 1.00 84.62 199 GLY A O 1
ATOM 1580 N N . SER A 1 200 ? -12.906 -0.475 -5.974 1.00 85.56 200 SER A N 1
ATOM 1581 C CA . SER A 1 200 ? -13.781 0.448 -5.247 1.00 85.56 200 SER A CA 1
ATOM 1582 C C . SER A 1 200 ? -13.218 1.868 -5.266 1.00 85.56 200 SER A C 1
ATOM 1584 O O . SER A 1 200 ? -12.104 2.098 -4.801 1.00 85.56 200 SER A O 1
ATOM 1586 N N . ALA A 1 201 ? -14.016 2.848 -5.696 1.00 82.56 201 ALA A N 1
ATOM 1587 C CA . ALA A 1 201 ? -13.613 4.257 -5.672 1.00 82.56 201 ALA A CA 1
ATOM 1588 C C . ALA A 1 201 ? -13.314 4.780 -4.252 1.00 82.56 201 ALA A C 1
ATOM 1590 O O . ALA A 1 201 ? -12.469 5.651 -4.085 1.00 82.56 201 ALA A O 1
ATOM 1591 N N . GLN A 1 202 ? -13.987 4.243 -3.227 1.00 82.19 202 GLN A N 1
ATOM 1592 C CA . GLN A 1 202 ? -13.852 4.717 -1.844 1.00 82.19 202 GLN A CA 1
ATOM 1593 C C . GLN A 1 202 ? -12.706 4.037 -1.086 1.00 82.19 202 GLN A C 1
ATOM 1595 O O . GLN A 1 202 ? -12.118 4.636 -0.192 1.00 82.19 202 GLN A O 1
ATOM 1600 N N . THR A 1 203 ? -12.412 2.771 -1.396 1.00 87.31 203 THR A N 1
ATOM 1601 C CA . THR A 1 203 ? -11.501 1.940 -0.585 1.00 87.31 203 THR A CA 1
ATOM 1602 C C . THR A 1 203 ? -10.369 1.298 -1.374 1.00 87.31 203 THR A C 1
ATOM 1604 O O . THR A 1 203 ? -9.537 0.621 -0.779 1.00 87.31 203 THR A O 1
ATOM 1607 N N . GLY A 1 204 ? -10.309 1.497 -2.692 1.00 89.69 204 GLY A N 1
ATOM 1608 C CA . GLY A 1 204 ? -9.323 0.853 -3.557 1.00 89.69 204 GLY A CA 1
ATOM 1609 C C . GLY A 1 204 ? -7.878 1.177 -3.179 1.00 89.69 204 GLY A C 1
ATOM 1610 O O . GLY A 1 204 ? -7.043 0.276 -3.130 1.00 89.69 204 GLY A O 1
ATOM 1611 N N . THR A 1 205 ? -7.593 2.435 -2.825 1.00 90.69 205 THR A N 1
ATOM 1612 C CA . THR A 1 205 ? -6.272 2.874 -2.340 1.00 90.69 205 THR A CA 1
ATOM 1613 C C . THR A 1 205 ? -5.883 2.174 -1.039 1.00 90.69 205 THR A C 1
ATOM 1615 O O . THR A 1 205 ? -4.802 1.600 -0.959 1.00 90.69 205 THR A O 1
ATOM 1618 N N . LEU A 1 206 ? -6.792 2.126 -0.063 1.00 91.69 206 LEU A N 1
ATOM 1619 C CA . LEU A 1 206 ? -6.575 1.464 1.227 1.00 91.69 206 LEU A CA 1
ATOM 1620 C C . LEU A 1 206 ? -6.394 -0.054 1.078 1.00 91.69 206 LEU A C 1
ATOM 1622 O O . LEU A 1 206 ? -5.566 -0.650 1.762 1.00 91.69 206 LEU A O 1
ATOM 1626 N N . CYS A 1 207 ? -7.119 -0.690 0.152 1.00 93.44 207 CYS A N 1
ATOM 1627 C CA . CYS A 1 207 ? -6.903 -2.099 -0.181 1.00 93.44 207 CYS A CA 1
ATOM 1628 C C . CYS A 1 207 ? -5.494 -2.338 -0.741 1.00 93.44 207 CYS A C 1
ATOM 1630 O O . CYS A 1 207 ? -4.845 -3.309 -0.361 1.00 93.44 207 CYS A O 1
ATOM 1632 N N . LEU A 1 208 ? -5.004 -1.461 -1.622 1.00 93.25 208 LEU A N 1
ATOM 1633 C CA . LEU A 1 208 ? -3.650 -1.556 -2.178 1.00 93.25 208 LEU A CA 1
ATOM 1634 C C . LEU A 1 208 ? -2.565 -1.321 -1.122 1.00 93.25 208 LEU A C 1
ATOM 1636 O O . LEU A 1 208 ? -1.537 -1.998 -1.153 1.00 93.25 208 LEU A O 1
ATOM 1640 N N . GLU A 1 209 ? -2.787 -0.397 -0.187 1.00 93.38 209 GLU A N 1
ATOM 1641 C CA . GLU A 1 209 ? -1.893 -0.169 0.954 1.00 93.38 209 GLU A CA 1
ATOM 1642 C C . GLU A 1 209 ? -1.827 -1.388 1.868 1.00 93.38 209 GLU A C 1
ATOM 1644 O O . GLU A 1 209 ? -0.733 -1.830 2.213 1.00 93.38 209 GLU A O 1
ATOM 1649 N N . LEU A 1 210 ? -2.979 -1.982 2.194 1.00 94.75 210 LEU A N 1
ATOM 1650 C CA . LEU A 1 210 ? -3.041 -3.215 2.971 1.00 94.75 210 LEU A CA 1
ATOM 1651 C C . LEU A 1 210 ? -2.298 -4.355 2.262 1.00 94.75 210 LEU A C 1
ATOM 1653 O O . LEU A 1 210 ? -1.453 -5.005 2.873 1.00 94.75 210 LEU A O 1
ATOM 1657 N N . LEU A 1 211 ? -2.550 -4.568 0.966 1.00 94.75 211 LEU A N 1
ATOM 1658 C CA . LEU A 1 211 ? -1.848 -5.586 0.178 1.00 94.75 211 LEU A CA 1
ATOM 1659 C C . LEU A 1 211 ? -0.336 -5.333 0.147 1.00 94.75 211 LEU A C 1
ATOM 1661 O O . LEU A 1 211 ? 0.437 -6.269 0.339 1.00 94.75 211 LEU A O 1
ATOM 1665 N N . ARG A 1 212 ? 0.099 -4.076 -0.024 1.00 92.31 212 ARG A N 1
ATOM 1666 C CA . ARG A 1 212 ? 1.521 -3.698 0.038 1.00 92.31 212 ARG A CA 1
ATOM 1667 C C . ARG A 1 212 ? 2.134 -4.108 1.376 1.00 92.31 212 ARG A C 1
ATOM 1669 O O . ARG A 1 212 ? 3.193 -4.733 1.377 1.00 92.31 212 ARG A O 1
ATOM 1676 N N . THR A 1 213 ? 1.477 -3.789 2.490 1.00 92.25 213 THR A N 1
ATOM 1677 C CA . THR A 1 213 ? 1.929 -4.169 3.835 1.00 92.25 213 THR A CA 1
ATOM 1678 C C . THR A 1 213 ? 1.982 -5.689 3.999 1.00 92.25 213 THR A C 1
ATOM 1680 O O . THR A 1 213 ? 2.981 -6.220 4.474 1.00 92.25 213 THR A O 1
ATOM 1683 N N . MET A 1 214 ? 0.964 -6.419 3.539 1.00 93.00 214 MET A N 1
ATOM 1684 C CA . MET A 1 214 ? 0.942 -7.885 3.616 1.00 93.00 214 MET A CA 1
ATOM 1685 C C . MET A 1 214 ? 2.081 -8.538 2.821 1.00 93.00 214 MET A C 1
ATOM 1687 O O . MET A 1 214 ? 2.642 -9.538 3.268 1.00 93.00 214 MET A O 1
ATOM 1691 N N . VAL A 1 215 ? 2.451 -7.968 1.668 1.00 91.56 215 VAL A N 1
ATOM 1692 C CA . VAL A 1 215 ? 3.617 -8.397 0.876 1.00 91.56 215 VAL A CA 1
ATOM 1693 C C . VAL A 1 215 ? 4.928 -8.038 1.578 1.00 91.56 215 VAL A C 1
ATOM 1695 O O . VAL A 1 215 ? 5.871 -8.830 1.575 1.00 91.56 215 VAL A O 1
ATOM 1698 N N . GLN A 1 216 ? 5.009 -6.853 2.186 1.00 88.56 216 GLN A N 1
ATOM 1699 C CA . GLN A 1 216 ? 6.186 -6.411 2.933 1.00 88.56 216 GLN A CA 1
ATOM 1700 C C . GLN A 1 216 ? 6.513 -7.360 4.090 1.00 88.56 216 GLN A C 1
ATOM 1702 O O . GLN A 1 216 ? 7.655 -7.831 4.176 1.00 88.56 216 GLN A O 1
ATOM 1707 N N . GLU A 1 217 ? 5.495 -7.683 4.885 1.00 88.38 217 GLU A N 1
ATOM 1708 C CA . GLU A 1 217 ? 5.574 -8.544 6.068 1.00 88.38 217 GLU A CA 1
ATOM 1709 C C . GLU A 1 217 ? 5.433 -10.044 5.743 1.00 88.38 217 GLU A C 1
ATOM 1711 O O . GLU A 1 217 ? 5.402 -10.877 6.642 1.00 88.38 217 GLU A O 1
ATOM 1716 N N . ALA A 1 218 ? 5.366 -10.408 4.454 1.00 88.50 218 ALA A N 1
ATOM 1717 C CA . ALA A 1 218 ? 5.283 -11.790 3.969 1.00 88.50 218 ALA A CA 1
ATOM 1718 C C . ALA A 1 218 ? 4.17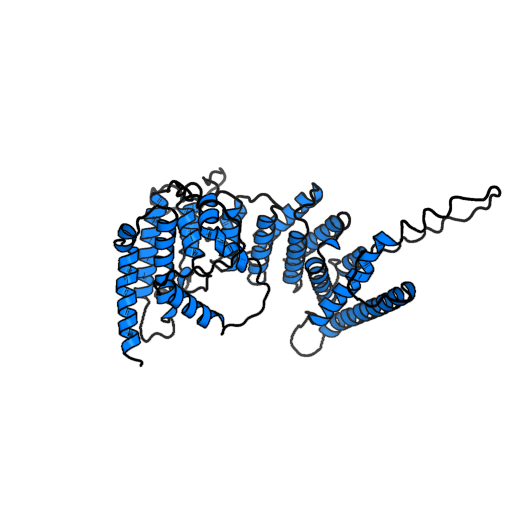0 -12.633 4.636 1.00 88.50 218 ALA A C 1
ATOM 1720 O O . ALA A 1 218 ? 4.342 -13.826 4.889 1.00 88.50 218 ALA A O 1
ATOM 1721 N N . LEU A 1 219 ? 3.009 -12.020 4.895 1.00 87.62 219 LEU A N 1
ATOM 1722 C CA . LEU A 1 219 ? 1.895 -12.654 5.618 1.00 87.62 219 LEU A CA 1
ATOM 1723 C C . LEU A 1 219 ? 1.159 -13.712 4.783 1.00 87.62 219 LEU A C 1
ATOM 1725 O O . LEU A 1 219 ? 0.589 -14.658 5.331 1.00 87.62 219 LEU A O 1
ATOM 1729 N N . VAL A 1 220 ? 1.147 -13.541 3.459 1.00 89.56 220 VAL A N 1
ATOM 1730 C CA . VAL A 1 220 ? 0.485 -14.425 2.488 1.00 89.56 220 VAL A CA 1
ATOM 1731 C C . VAL A 1 220 ? 1.400 -14.583 1.269 1.00 89.56 220 VAL A C 1
ATOM 1733 O O . VAL A 1 220 ? 2.008 -13.599 0.841 1.00 89.56 220 VAL A O 1
ATOM 1736 N N . PRO A 1 221 ? 1.525 -15.790 0.686 1.00 87.56 221 PRO A N 1
ATOM 1737 C CA . PRO A 1 221 ? 2.253 -15.964 -0.565 1.00 87.56 221 PRO A CA 1
ATOM 1738 C C . PRO A 1 221 ? 1.568 -15.202 -1.705 1.00 87.56 221 PRO A C 1
ATOM 1740 O O . PRO A 1 221 ? 0.369 -15.354 -1.929 1.00 87.56 221 PRO A O 1
ATOM 1743 N N . VAL A 1 222 ? 2.343 -14.417 -2.455 1.00 88.25 222 VAL A N 1
ATOM 1744 C CA . VAL A 1 222 ? 1.830 -13.667 -3.608 1.00 88.25 222 VAL A CA 1
ATOM 1745 C C . VAL A 1 222 ? 1.432 -14.624 -4.727 1.00 88.25 222 VAL A C 1
ATOM 1747 O O . VAL A 1 222 ? 2.258 -15.367 -5.261 1.00 88.25 222 VAL A O 1
ATOM 1750 N N . ASP A 1 223 ? 0.155 -14.583 -5.090 1.00 88.12 223 ASP A N 1
ATOM 1751 C CA . ASP A 1 223 ? -0.439 -15.408 -6.134 1.00 88.12 223 ASP A CA 1
ATOM 1752 C C . ASP A 1 223 ? -0.488 -14.694 -7.496 1.00 88.12 223 ASP A C 1
ATOM 1754 O O . ASP A 1 223 ? -0.036 -13.562 -7.683 1.00 88.12 223 ASP A O 1
ATOM 1758 N N . ARG A 1 224 ? -1.037 -15.389 -8.496 1.00 84.75 224 ARG A N 1
ATOM 1759 C CA . ARG A 1 224 ? -1.214 -14.847 -9.849 1.00 84.75 224 ARG A CA 1
ATOM 1760 C C . ARG A 1 224 ? -2.283 -13.753 -9.912 1.00 84.75 224 ARG A C 1
ATOM 1762 O O . ARG A 1 224 ? -2.214 -12.923 -10.814 1.00 84.75 224 ARG A O 1
ATOM 1769 N N . GLU A 1 225 ? -3.273 -13.766 -9.021 1.00 87.44 225 GLU A N 1
ATOM 1770 C CA . GLU A 1 225 ? -4.378 -12.800 -9.031 1.00 87.44 225 GLU A CA 1
ATOM 1771 C C . GLU A 1 225 ? -3.888 -11.406 -8.654 1.00 87.44 225 GLU A C 1
ATOM 1773 O O . GLU A 1 225 ? -4.260 -10.430 -9.304 1.00 87.44 225 GLU A O 1
ATOM 1778 N N . PHE A 1 226 ? -2.957 -11.324 -7.706 1.00 91.00 226 PHE A N 1
ATOM 1779 C CA . PHE A 1 226 ? -2.282 -10.080 -7.364 1.00 91.00 226 PHE A CA 1
ATOM 1780 C C . PHE A 1 226 ? -1.547 -9.459 -8.552 1.00 91.00 226 PHE A C 1
ATOM 1782 O O . PHE A 1 226 ? -1.689 -8.268 -8.813 1.00 91.00 226 PHE A O 1
ATOM 1789 N N . TRP A 1 227 ? -0.812 -10.246 -9.341 1.00 89.12 227 TRP A N 1
ATOM 1790 C CA . TRP A 1 227 ? -0.110 -9.691 -10.502 1.00 89.12 227 TRP A CA 1
ATOM 1791 C C . TRP A 1 227 ? -1.056 -9.201 -11.609 1.00 89.12 227 TRP A C 1
ATOM 1793 O O . TRP A 1 227 ? -0.710 -8.261 -12.325 1.00 89.12 227 TRP A O 1
ATOM 1803 N N . LYS A 1 228 ? -2.257 -9.785 -11.731 1.00 88.44 228 LYS A N 1
ATOM 1804 C CA . LYS A 1 228 ? -3.296 -9.329 -12.677 1.00 88.44 228 LYS A CA 1
ATOM 1805 C C . LYS A 1 228 ? -3.863 -7.951 -12.326 1.00 88.44 228 LYS A C 1
ATOM 1807 O O . LYS A 1 228 ? -4.427 -7.286 -13.191 1.00 88.44 228 LYS A O 1
ATOM 1812 N N . VAL A 1 229 ? -3.692 -7.487 -11.086 1.00 88.88 229 VAL A N 1
ATOM 1813 C CA . VAL A 1 229 ? -4.053 -6.113 -10.702 1.00 88.88 229 VAL A CA 1
ATOM 1814 C C . VAL A 1 229 ? -3.317 -5.101 -11.587 1.00 88.88 229 VAL A C 1
ATOM 1816 O O . VAL A 1 229 ? -3.908 -4.120 -12.034 1.00 88.88 229 VAL A O 1
ATOM 1819 N N . PHE A 1 230 ? -2.058 -5.391 -11.921 1.00 88.56 230 PHE A N 1
ATOM 1820 C CA . PHE A 1 230 ? -1.172 -4.525 -12.699 1.00 88.56 230 PHE A CA 1
ATOM 1821 C C . PHE A 1 230 ? -1.214 -4.803 -14.209 1.00 88.56 230 PHE A C 1
ATOM 1823 O O . PHE A 1 230 ? -0.259 -4.485 -14.907 1.00 88.56 230 PHE A O 1
ATOM 1830 N N . SER A 1 231 ? -2.276 -5.428 -14.734 1.00 81.75 231 SER A N 1
ATOM 1831 C CA . SER A 1 231 ? -2.387 -5.784 -16.159 1.00 81.75 231 SER A CA 1
ATOM 1832 C C . SER A 1 231 ? -3.542 -5.091 -16.898 1.00 81.75 231 SER A C 1
ATOM 1834 O O . SER A 1 231 ? -4.039 -5.622 -17.885 1.00 81.75 231 SER A O 1
ATOM 1836 N N . GLY A 1 232 ? -3.994 -3.918 -16.440 1.00 69.94 232 GLY A N 1
ATOM 1837 C CA . GLY A 1 232 ? -4.953 -3.068 -17.178 1.00 69.94 232 GLY A CA 1
ATOM 1838 C C . GLY A 1 232 ? -6.425 -3.222 -16.804 1.00 69.94 232 GLY A C 1
ATOM 1839 O O . GLY A 1 232 ? -7.206 -2.323 -17.087 1.00 69.94 232 GLY A O 1
ATOM 1840 N N . ALA A 1 233 ? -6.810 -4.311 -16.137 1.00 66.50 233 ALA A N 1
ATOM 1841 C CA . ALA A 1 233 ? -8.225 -4.641 -15.940 1.00 66.50 233 ALA A CA 1
ATOM 1842 C C . ALA A 1 233 ? -8.831 -4.159 -14.607 1.00 66.50 233 ALA A C 1
ATOM 1844 O O . ALA A 1 233 ? -10.051 -4.106 -14.487 1.00 66.50 233 ALA A O 1
ATOM 1845 N N . VAL A 1 234 ? -8.011 -3.849 -13.592 1.00 77.94 234 VAL A N 1
ATOM 1846 C CA . VAL A 1 234 ? -8.496 -3.661 -12.206 1.00 77.94 234 VAL A CA 1
ATOM 1847 C C . VAL A 1 234 ? -8.311 -2.233 -11.696 1.00 77.94 234 VAL A C 1
ATOM 1849 O O . VAL A 1 234 ? -9.221 -1.680 -11.084 1.00 77.94 234 VAL A O 1
ATOM 1852 N N . CYS A 1 235 ? -7.150 -1.619 -11.936 1.00 82.56 235 CYS A N 1
ATOM 1853 C CA . CYS A 1 235 ? -6.871 -0.248 -11.515 1.00 82.56 235 CYS A CA 1
ATOM 1854 C C . CYS A 1 235 ? -5.972 0.496 -12.508 1.00 82.56 235 CYS A C 1
ATOM 1856 O O . CYS A 1 235 ? -5.207 -0.104 -13.267 1.00 82.56 235 CYS A O 1
ATOM 1858 N N . LYS A 1 236 ? -6.057 1.830 -12.478 1.00 86.25 236 LYS A N 1
ATOM 1859 C CA . LYS A 1 236 ? -5.153 2.726 -13.209 1.00 86.25 236 LYS A CA 1
ATOM 1860 C C . LYS A 1 236 ? -3.854 2.943 -12.409 1.00 86.25 236 LYS A C 1
ATOM 1862 O O . LYS A 1 236 ? -3.923 2.973 -11.179 1.00 86.25 236 LYS A O 1
ATOM 1867 N N . PRO A 1 237 ? -2.696 3.143 -13.067 1.00 85.62 237 PRO A N 1
ATOM 1868 C CA . PRO A 1 237 ? -1.454 3.536 -12.411 1.00 85.62 237 PRO A CA 1
ATOM 1869 C C . PRO A 1 237 ? -1.642 4.768 -11.518 1.00 85.62 237 PRO A C 1
ATOM 1871 O O . PRO A 1 237 ? -1.974 5.858 -11.979 1.00 85.62 237 PRO A O 1
ATOM 1874 N N . SER A 1 238 ? -1.413 4.579 -10.224 1.00 87.50 238 SER A N 1
ATOM 1875 C CA . SER A 1 238 ? -1.364 5.623 -9.201 1.00 87.50 238 SER A CA 1
ATOM 1876 C C . SER A 1 238 ? -0.129 5.412 -8.333 1.00 87.50 238 SER A C 1
ATOM 1878 O O . SER A 1 238 ? 0.459 4.327 -8.359 1.00 87.50 238 SER A O 1
ATOM 1880 N N . LEU A 1 239 ? 0.264 6.417 -7.544 1.00 87.25 239 LEU A N 1
ATOM 1881 C CA . LEU A 1 239 ? 1.420 6.313 -6.649 1.00 87.25 239 LEU A CA 1
ATOM 1882 C C . LEU A 1 239 ? 1.346 5.056 -5.768 1.00 87.25 239 LEU A C 1
ATOM 1884 O O . LEU A 1 239 ? 2.276 4.251 -5.758 1.00 87.25 239 LEU A O 1
ATOM 1888 N N . THR A 1 240 ? 0.209 4.829 -5.109 1.00 86.94 240 THR A N 1
ATOM 1889 C CA . THR A 1 240 ? -0.020 3.656 -4.256 1.00 86.94 240 THR A CA 1
ATOM 1890 C C . THR A 1 240 ? 0.087 2.339 -5.029 1.00 86.94 240 THR A C 1
ATOM 1892 O O . THR A 1 240 ? 0.727 1.405 -4.543 1.00 86.94 240 THR A O 1
ATOM 1895 N N . CYS A 1 241 ? -0.472 2.255 -6.247 1.00 89.44 241 CYS A N 1
ATOM 1896 C CA . CYS A 1 241 ? -0.341 1.058 -7.091 1.00 89.44 241 CYS A CA 1
ATOM 1897 C C . CYS A 1 241 ? 1.126 0.782 -7.433 1.00 89.44 241 CYS A C 1
ATOM 1899 O O . CYS A 1 241 ? 1.596 -0.345 -7.306 1.00 89.44 241 CYS A O 1
ATOM 1901 N N . THR A 1 242 ? 1.859 1.816 -7.847 1.00 89.94 242 THR A N 1
ATOM 1902 C CA . THR A 1 242 ? 3.264 1.705 -8.247 1.00 89.94 242 THR A CA 1
ATOM 1903 C C . THR A 1 242 ? 4.153 1.314 -7.069 1.00 89.94 242 THR A C 1
ATOM 1905 O O . THR A 1 242 ? 5.032 0.469 -7.225 1.00 89.94 242 THR A O 1
ATOM 1908 N N . LEU A 1 243 ? 3.908 1.865 -5.876 1.00 88.94 243 LEU A N 1
ATOM 1909 C CA . LEU A 1 243 ? 4.615 1.472 -4.654 1.00 88.94 243 LEU A CA 1
ATOM 1910 C C . LEU A 1 243 ? 4.303 0.024 -4.255 1.00 88.94 243 LEU A C 1
ATOM 1912 O O . LEU A 1 243 ? 5.204 -0.705 -3.844 1.00 88.94 243 LEU A O 1
ATOM 1916 N N . CYS A 1 244 ? 3.051 -0.417 -4.414 1.00 90.50 244 CYS A N 1
ATOM 1917 C CA . CYS A 1 244 ? 2.657 -1.809 -4.192 1.00 90.50 244 CYS A CA 1
ATOM 1918 C C . CYS A 1 244 ? 3.373 -2.761 -5.172 1.00 90.50 244 CYS A C 1
ATOM 1920 O O . CYS A 1 244 ? 3.947 -3.767 -4.751 1.00 90.50 244 CYS A O 1
ATOM 1922 N N . LEU A 1 245 ? 3.434 -2.401 -6.460 1.00 92.00 245 LEU A N 1
ATOM 1923 C CA . LEU A 1 245 ? 4.177 -3.147 -7.479 1.00 92.00 245 LEU A CA 1
ATOM 1924 C C . LEU A 1 245 ? 5.677 -3.207 -7.157 1.00 92.00 245 LEU A C 1
ATOM 1926 O O . LEU A 1 245 ? 6.266 -4.285 -7.187 1.00 92.00 245 LEU A O 1
ATOM 1930 N N . ALA A 1 246 ? 6.298 -2.073 -6.822 1.00 90.50 246 ALA A N 1
ATOM 1931 C CA . ALA A 1 246 ? 7.714 -2.014 -6.462 1.00 90.50 246 ALA A CA 1
ATOM 1932 C C . ALA A 1 246 ? 8.028 -2.921 -5.262 1.00 90.50 246 ALA A C 1
ATOM 1934 O O . ALA A 1 246 ? 8.985 -3.694 -5.307 1.00 90.50 246 ALA A O 1
ATOM 1935 N N . GLN A 1 247 ? 7.179 -2.887 -4.229 1.00 89.50 247 GLN A N 1
ATOM 1936 C CA . GLN A 1 247 ? 7.302 -3.751 -3.058 1.00 89.50 247 GLN A CA 1
ATOM 1937 C C . GLN A 1 247 ? 7.232 -5.237 -3.428 1.00 89.50 247 GLN A C 1
ATOM 1939 O O . GLN A 1 247 ? 8.037 -6.041 -2.953 1.00 89.50 247 GLN A O 1
ATOM 1944 N N . ALA A 1 248 ? 6.299 -5.608 -4.305 1.00 90.56 248 ALA A N 1
ATOM 1945 C CA . ALA A 1 248 ? 6.173 -6.979 -4.774 1.00 90.56 248 ALA A CA 1
ATOM 1946 C C . ALA A 1 248 ? 7.388 -7.434 -5.587 1.00 90.56 248 ALA A C 1
ATOM 1948 O O . ALA A 1 248 ? 7.873 -8.541 -5.369 1.00 90.56 248 ALA A O 1
ATOM 1949 N N . LEU A 1 249 ? 7.927 -6.578 -6.460 1.00 90.44 249 LEU A N 1
ATOM 1950 C CA . LEU A 1 249 ? 9.127 -6.881 -7.246 1.00 90.44 249 LEU A CA 1
ATOM 1951 C C . LEU A 1 249 ? 10.380 -7.058 -6.376 1.00 90.44 249 LEU A C 1
ATOM 1953 O O . LEU A 1 249 ? 11.245 -7.860 -6.714 1.00 90.44 249 LEU A O 1
ATOM 1957 N N . LEU A 1 250 ? 10.479 -6.356 -5.243 1.00 87.94 250 LEU A N 1
ATOM 1958 C CA . LEU A 1 250 ? 11.579 -6.531 -4.283 1.00 87.94 250 LEU A CA 1
ATOM 1959 C C . LEU A 1 250 ? 11.535 -7.897 -3.583 1.00 87.94 250 LEU A C 1
ATOM 1961 O O . LEU A 1 250 ? 12.573 -8.504 -3.298 1.00 87.94 250 LEU A O 1
ATOM 1965 N N . LYS A 1 251 ? 10.333 -8.390 -3.284 1.00 84.12 251 LYS A N 1
ATOM 1966 C CA . LYS A 1 251 ? 10.136 -9.623 -2.510 1.00 84.12 251 LYS A CA 1
ATOM 1967 C C . LYS A 1 251 ? 10.020 -10.864 -3.394 1.00 84.12 251 LYS A C 1
ATOM 1969 O O . LYS A 1 251 ? 10.512 -11.922 -3.007 1.00 84.12 251 LYS A O 1
ATOM 1974 N N . HIS A 1 252 ? 9.448 -10.738 -4.589 1.00 84.75 252 HIS A N 1
ATOM 1975 C CA . HIS A 1 252 ? 9.066 -11.861 -5.442 1.00 84.75 252 HIS A CA 1
ATOM 1976 C C . HIS A 1 252 ? 9.526 -11.677 -6.892 1.00 84.75 252 HIS A C 1
ATOM 1978 O O . HIS A 1 252 ? 9.543 -10.575 -7.436 1.00 84.75 252 HIS A O 1
ATOM 1984 N N . SER A 1 253 ? 9.875 -12.787 -7.543 1.00 81.75 253 SER A N 1
ATOM 1985 C CA . SER A 1 253 ? 10.092 -12.820 -8.988 1.00 81.75 253 SER A CA 1
ATOM 1986 C C . SER A 1 253 ? 8.756 -12.903 -9.730 1.00 81.75 253 SER A C 1
ATOM 1988 O O . SER A 1 253 ? 7.808 -13.545 -9.276 1.00 81.75 253 SER A O 1
ATOM 1990 N N . ILE A 1 254 ? 8.680 -12.256 -10.893 1.00 81.12 254 ILE A N 1
ATOM 1991 C CA . ILE A 1 254 ? 7.473 -12.274 -11.726 1.00 81.12 254 ILE A CA 1
ATOM 1992 C C . ILE A 1 254 ? 7.301 -13.682 -12.326 1.00 81.12 254 ILE A C 1
ATOM 1994 O O . ILE A 1 254 ? 8.251 -14.194 -12.930 1.00 81.12 254 ILE A O 1
ATOM 1998 N N . PRO A 1 255 ? 6.113 -14.308 -12.220 1.00 79.25 255 PRO A N 1
ATOM 1999 C CA . PRO A 1 255 ? 5.831 -15.588 -12.865 1.00 79.25 255 PRO A CA 1
ATOM 2000 C C . PRO A 1 255 ? 6.068 -15.537 -14.385 1.00 79.25 255 PRO A C 1
ATOM 2002 O O . PRO A 1 255 ? 5.576 -14.642 -15.071 1.00 79.25 255 PRO A O 1
ATOM 2005 N N . ASN A 1 256 ? 6.817 -16.507 -14.924 1.00 60.69 256 ASN A N 1
ATOM 2006 C CA . ASN A 1 256 ? 7.303 -16.471 -16.310 1.00 60.69 256 ASN A CA 1
ATOM 2007 C C . ASN A 1 256 ? 6.253 -16.812 -17.392 1.00 60.69 256 ASN A C 1
ATOM 2009 O O . ASN A 1 256 ? 6.512 -16.510 -18.553 1.00 60.69 256 ASN A O 1
ATOM 2013 N N . SER A 1 257 ? 5.086 -17.394 -17.077 1.00 52.97 257 SER A N 1
ATOM 2014 C CA . SER A 1 257 ? 4.039 -17.638 -18.088 1.00 52.97 257 SER A CA 1
ATOM 2015 C C . SER A 1 257 ? 2.619 -17.760 -17.521 1.00 52.97 257 SER A C 1
ATOM 2017 O O . SER A 1 257 ? 2.376 -18.331 -16.454 1.00 52.97 257 SER A O 1
ATOM 2019 N N . VAL A 1 258 ? 1.662 -17.226 -18.287 1.00 44.50 258 VAL A N 1
ATOM 2020 C CA . VAL A 1 258 ? 0.221 -17.456 -18.146 1.00 44.50 258 VAL A CA 1
ATOM 2021 C C . VAL A 1 258 ? -0.104 -18.787 -18.820 1.00 44.50 258 VAL A C 1
ATOM 2023 O O . VAL A 1 258 ? -0.581 -18.836 -19.946 1.00 44.50 258 VAL A O 1
ATOM 2026 N N . HIS A 1 259 ? 0.163 -19.894 -18.137 1.00 37.81 259 HIS A N 1
ATOM 2027 C CA . HIS A 1 259 ? -0.504 -21.150 -18.456 1.00 37.81 259 HIS A CA 1
ATOM 2028 C C . HIS A 1 259 ? -1.291 -21.594 -17.229 1.00 37.81 259 HIS A C 1
ATOM 2030 O O . HIS A 1 259 ? -0.746 -22.009 -16.203 1.00 37.81 259 HIS A O 1
ATOM 2036 N N . SER A 1 260 ? -2.601 -21.415 -17.321 1.00 32.53 260 SER A N 1
ATOM 2037 C CA . SER A 1 260 ? -3.550 -22.386 -16.809 1.00 32.53 260 SER A CA 1
ATOM 2038 C C . SER A 1 260 ? -4.576 -22.547 -17.915 1.00 32.53 260 SER A C 1
ATOM 2040 O O . SER A 1 260 ? -5.220 -21.576 -18.306 1.00 32.53 260 SER A O 1
ATOM 2042 N N . SER A 1 261 ? -4.644 -23.755 -18.460 1.00 33.22 261 SER A N 1
ATOM 2043 C CA . SER A 1 261 ? -5.853 -24.287 -19.069 1.00 33.22 261 SER A CA 1
ATOM 2044 C C . SER A 1 261 ? -7.040 -23.916 -18.181 1.00 33.22 261 SER A C 1
ATOM 2046 O O . SER A 1 261 ? -7.033 -24.282 -17.007 1.00 33.22 261 SER A O 1
ATOM 2048 N N . ASP A 1 262 ? -7.934 -23.066 -18.683 1.00 30.80 262 ASP A N 1
ATOM 2049 C CA . ASP A 1 262 ? -9.391 -23.230 -18.622 1.00 30.80 262 ASP A CA 1
ATOM 2050 C C . ASP A 1 262 ? -10.097 -21.945 -19.106 1.00 30.80 262 ASP A C 1
ATOM 2052 O O . ASP A 1 262 ? -10.061 -20.897 -18.468 1.00 30.80 262 ASP A O 1
ATOM 2056 N N . PHE A 1 263 ? -10.735 -22.099 -20.274 1.00 30.84 263 PHE A N 1
ATOM 2057 C CA . PHE A 1 263 ? -11.868 -21.366 -20.859 1.00 30.84 263 PHE A CA 1
ATOM 2058 C C . PHE A 1 263 ? -11.750 -19.890 -21.330 1.00 30.84 263 PHE A C 1
ATOM 2060 O O . PHE A 1 263 ? -11.870 -18.926 -20.582 1.00 30.84 263 PHE A O 1
ATOM 2067 N N . THR A 1 264 ? -11.647 -19.792 -22.667 1.00 38.94 264 THR A N 1
ATOM 2068 C CA . THR A 1 264 ? -12.192 -18.825 -23.660 1.00 38.94 264 THR A CA 1
ATOM 2069 C C . THR A 1 264 ? -13.500 -18.107 -23.257 1.00 38.94 264 THR A C 1
ATOM 2071 O O . THR A 1 264 ? -14.296 -18.690 -22.531 1.00 38.94 264 THR A O 1
ATOM 2074 N N . VAL A 1 265 ? -13.838 -16.888 -23.719 1.00 30.50 265 VAL A N 1
ATOM 2075 C CA . VAL A 1 265 ? -14.298 -16.511 -25.083 1.00 30.50 265 VAL A CA 1
ATOM 2076 C C . VAL A 1 265 ? -14.324 -14.970 -25.225 1.00 30.50 265 VAL A C 1
ATOM 2078 O O . VAL A 1 265 ? -14.830 -14.299 -24.331 1.00 30.50 265 VAL A O 1
ATOM 2081 N N . GLY A 1 266 ? -13.909 -14.427 -26.384 1.00 29.03 266 GLY A N 1
ATOM 2082 C CA . GLY A 1 266 ? -14.616 -13.273 -26.974 1.00 29.03 266 GLY A CA 1
ATOM 2083 C C . GLY A 1 266 ? -13.890 -11.937 -27.194 1.00 29.03 266 GLY A C 1
ATOM 2084 O O . GLY A 1 266 ? -14.426 -10.926 -26.774 1.00 29.03 266 GLY A O 1
ATOM 2085 N N . PHE A 1 267 ? -12.746 -11.907 -27.890 1.00 28.70 267 PHE A N 1
ATOM 2086 C CA . PHE A 1 267 ? -12.462 -10.929 -28.968 1.00 28.70 267 PHE A CA 1
ATOM 2087 C C . PHE A 1 267 ? -11.154 -11.337 -29.667 1.00 28.70 267 PHE A C 1
ATOM 2089 O O . PHE A 1 267 ? -10.059 -10.941 -29.281 1.00 28.70 267 PHE A O 1
ATOM 2096 N N . HIS A 1 268 ? -11.259 -12.209 -30.671 1.00 29.58 268 HIS A N 1
ATOM 2097 C CA . HIS A 1 268 ? -10.178 -12.413 -31.631 1.00 29.58 268 HIS A CA 1
ATOM 2098 C C . HIS A 1 268 ? -10.364 -11.372 -32.738 1.00 29.58 268 HIS A C 1
ATOM 2100 O O . HIS A 1 268 ? -11.302 -11.476 -33.524 1.00 29.58 268 HIS A O 1
ATOM 2106 N N . MET A 1 269 ? -9.464 -10.394 -32.810 1.00 28.80 269 MET A N 1
ATOM 2107 C CA . MET A 1 269 ? -9.006 -9.897 -34.103 1.00 28.80 269 MET A CA 1
ATOM 2108 C C . MET A 1 269 ? -7.536 -10.258 -34.268 1.00 28.80 269 MET A C 1
ATOM 2110 O O . MET A 1 269 ? -6.765 -10.354 -33.316 1.00 28.80 269 MET A O 1
ATOM 2114 N N . GLU A 1 270 ? -7.222 -10.589 -35.506 1.00 33.28 270 GLU A N 1
ATOM 2115 C CA . GLU A 1 270 ? -6.070 -11.337 -35.963 1.00 33.28 270 GLU A CA 1
ATOM 2116 C C . GLU A 1 270 ? -4.774 -10.530 -35.860 1.00 33.28 270 GLU A C 1
ATOM 2118 O O . GLU A 1 270 ? -4.600 -9.516 -36.528 1.00 33.28 270 GLU A O 1
ATOM 2123 N N . THR A 1 271 ? -3.803 -11.030 -35.098 1.00 33.66 271 THR A N 1
ATOM 2124 C CA . THR A 1 271 ? -2.384 -10.969 -35.475 1.00 33.66 271 THR A CA 1
ATOM 2125 C C . THR A 1 271 ? -1.681 -12.125 -34.767 1.00 33.66 271 THR A C 1
ATOM 2127 O O . THR A 1 271 ? -1.827 -12.283 -33.558 1.00 33.66 271 THR A O 1
ATOM 2130 N N . GLY A 1 272 ? -0.969 -12.977 -35.510 1.00 33.28 272 GLY A N 1
ATOM 2131 C CA . GLY A 1 272 ? -0.267 -14.162 -34.999 1.00 33.28 272 GLY A CA 1
ATOM 2132 C C . GLY A 1 272 ? 0.955 -13.829 -34.135 1.00 33.28 272 GLY A C 1
ATOM 2133 O O . GLY A 1 272 ? 2.074 -14.174 -34.499 1.00 33.28 272 GLY A O 1
ATOM 2134 N N . GLY A 1 273 ? 0.744 -13.133 -33.019 1.00 42.66 273 GLY A N 1
ATOM 2135 C CA . GLY A 1 273 ? 1.757 -12.829 -32.015 1.00 42.66 273 GLY A CA 1
ATOM 2136 C C . GLY A 1 273 ? 1.690 -13.795 -30.834 1.00 42.66 273 GLY A C 1
ATOM 2137 O O . GLY A 1 273 ? 0.616 -14.253 -30.447 1.00 42.66 273 GLY A O 1
ATOM 2138 N N . GLU A 1 274 ? 2.851 -14.097 -30.254 1.00 51.59 274 GLU A N 1
ATOM 2139 C CA . GLU A 1 274 ? 2.964 -14.791 -28.970 1.00 51.59 274 GLU A CA 1
ATOM 2140 C C . GLU A 1 274 ? 2.074 -14.107 -27.916 1.00 51.59 274 GLU A C 1
ATOM 2142 O O . GLU A 1 274 ? 2.000 -12.878 -27.853 1.00 51.59 274 GLU A O 1
ATOM 2147 N N . THR A 1 275 ? 1.388 -14.892 -27.079 1.00 60.12 275 THR A N 1
ATOM 2148 C CA . THR A 1 275 ? 0.553 -14.345 -25.999 1.00 60.12 275 THR A CA 1
ATOM 2149 C C . THR A 1 275 ? 1.391 -13.413 -25.117 1.00 60.12 275 THR A C 1
ATOM 2151 O O . THR A 1 275 ? 2.461 -13.842 -24.670 1.00 60.12 275 THR A O 1
ATOM 2154 N N . PRO A 1 276 ? 0.935 -12.177 -24.836 1.00 71.94 276 PRO A N 1
ATOM 2155 C CA . PRO A 1 276 ? 1.734 -11.206 -24.101 1.00 71.94 276 PRO A CA 1
ATOM 2156 C C . PRO A 1 276 ? 2.112 -11.767 -22.732 1.00 71.94 276 PRO A C 1
ATOM 2158 O O . PRO A 1 276 ? 1.271 -12.299 -22.002 1.00 71.94 276 PRO A O 1
ATOM 2161 N N . THR A 1 277 ? 3.391 -11.653 -22.370 1.00 85.12 277 THR A N 1
ATOM 2162 C CA . THR A 1 277 ? 3.839 -12.102 -21.052 1.00 85.12 277 THR A CA 1
ATOM 2163 C C . THR A 1 277 ? 3.242 -11.214 -19.954 1.00 85.12 277 THR A C 1
ATOM 2165 O O . THR A 1 277 ? 2.784 -10.091 -20.187 1.00 85.12 277 THR A O 1
ATOM 2168 N N . LEU A 1 278 ? 3.269 -11.681 -18.705 1.00 86.19 278 LEU A N 1
ATOM 2169 C CA . LEU A 1 278 ? 2.862 -10.840 -17.576 1.00 86.19 278 LEU A CA 1
ATOM 2170 C C . LEU A 1 278 ? 3.731 -9.570 -17.483 1.00 86.19 278 LEU A C 1
ATOM 2172 O O . LEU A 1 278 ? 3.213 -8.494 -17.206 1.00 86.19 278 LEU A O 1
ATOM 2176 N N . ARG A 1 279 ? 5.032 -9.673 -17.800 1.00 89.06 279 ARG A N 1
ATOM 2177 C CA . ARG A 1 279 ? 5.944 -8.519 -17.875 1.00 89.06 279 ARG A CA 1
ATOM 2178 C C . ARG A 1 279 ? 5.504 -7.520 -18.945 1.00 89.06 279 ARG A C 1
ATOM 2180 O O . ARG A 1 279 ? 5.465 -6.326 -18.668 1.00 89.06 279 ARG A O 1
ATOM 2187 N N . ASP A 1 280 ? 5.119 -8.006 -20.126 1.00 88.38 280 ASP A N 1
ATOM 2188 C CA . ASP A 1 280 ? 4.561 -7.171 -21.198 1.00 88.38 280 ASP A CA 1
ATOM 2189 C C . ASP A 1 280 ? 3.294 -6.443 -20.763 1.00 88.38 280 ASP A C 1
ATOM 2191 O O . ASP A 1 280 ? 3.111 -5.268 -21.081 1.00 88.38 280 ASP A O 1
ATOM 2195 N N . SER A 1 281 ? 2.422 -7.146 -20.045 1.00 89.12 281 SER A N 1
ATOM 2196 C CA . SER A 1 281 ? 1.146 -6.609 -19.580 1.00 89.12 281 SER A CA 1
ATOM 2197 C C . SER A 1 281 ? 1.353 -5.522 -18.524 1.00 89.12 281 SER A C 1
ATOM 2199 O O . SER A 1 281 ? 0.725 -4.473 -18.615 1.00 89.12 281 SER A O 1
ATOM 2201 N N . ILE A 1 282 ? 2.285 -5.722 -17.583 1.00 90.81 282 ILE A N 1
ATOM 2202 C CA . ILE A 1 282 ? 2.660 -4.718 -16.571 1.00 90.81 282 ILE A CA 1
ATOM 2203 C C . ILE A 1 282 ? 3.326 -3.501 -17.218 1.00 90.81 282 ILE A C 1
ATOM 2205 O O . ILE A 1 282 ? 3.023 -2.364 -16.861 1.00 90.81 282 ILE A O 1
ATOM 2209 N N . LEU A 1 283 ? 4.209 -3.722 -18.195 1.00 91.06 283 LEU A N 1
ATOM 2210 C CA . LEU A 1 283 ? 4.850 -2.644 -18.947 1.00 91.06 283 LEU A CA 1
ATOM 2211 C C . LEU A 1 283 ? 3.812 -1.813 -19.711 1.00 91.06 283 LEU A C 1
ATOM 2213 O O . LEU A 1 283 ? 3.835 -0.587 -19.643 1.00 91.06 283 LEU A O 1
ATOM 2217 N N . SER A 1 284 ? 2.866 -2.475 -20.378 1.00 89.31 284 SER A N 1
ATOM 2218 C CA . SER A 1 284 ? 1.785 -1.806 -21.115 1.00 89.31 284 SER A CA 1
ATOM 2219 C C . SER A 1 284 ? 0.808 -1.094 -20.172 1.00 89.31 284 SER A C 1
ATOM 2221 O O . SER A 1 284 ? 0.338 -0.008 -20.489 1.00 89.31 284 SER A O 1
ATOM 2223 N N . TRP A 1 285 ? 0.540 -1.669 -18.993 1.00 90.75 285 TRP A N 1
ATOM 2224 C CA . TRP A 1 285 ? -0.261 -1.047 -17.936 1.00 90.75 285 TRP A CA 1
ATOM 2225 C C . TRP A 1 285 ? 0.392 0.231 -17.411 1.00 90.75 285 TRP A C 1
ATOM 2227 O O . TRP A 1 285 ? -0.274 1.258 -17.342 1.00 90.75 285 TRP A O 1
ATOM 2237 N N . LEU A 1 286 ? 1.691 0.211 -17.092 1.00 89.56 286 LEU A N 1
ATOM 2238 C CA . LEU A 1 286 ? 2.401 1.424 -16.680 1.00 89.56 286 LEU A CA 1
ATOM 2239 C C . LEU A 1 286 ? 2.310 2.485 -17.773 1.00 89.56 286 LEU A C 1
ATOM 2241 O O . LEU A 1 286 ? 1.914 3.605 -17.490 1.00 89.56 286 LEU A O 1
ATOM 2245 N N . LEU A 1 287 ? 2.597 2.119 -19.022 1.00 87.25 287 LEU A N 1
ATOM 2246 C CA . LEU A 1 287 ? 2.589 3.028 -20.169 1.00 87.25 287 LEU A CA 1
ATOM 2247 C C . LEU A 1 287 ? 1.185 3.274 -20.753 1.00 87.25 287 LEU A C 1
ATOM 2249 O O . LEU A 1 287 ? 1.078 3.689 -21.903 1.00 87.25 287 LEU A O 1
ATOM 2253 N N . MET A 1 288 ? 0.099 3.033 -20.015 1.00 82.12 288 MET A N 1
ATOM 2254 C CA . MET A 1 288 ? -1.250 3.215 -20.560 1.00 82.12 288 MET A CA 1
ATOM 2255 C C . MET A 1 288 ? -1.621 4.696 -20.752 1.00 82.12 288 MET A C 1
ATOM 2257 O O . MET A 1 288 ? -1.126 5.589 -20.054 1.00 82.12 288 MET A O 1
ATOM 2261 N N . ASN A 1 289 ? -2.548 4.936 -21.679 1.00 69.25 289 ASN A N 1
ATOM 2262 C CA . ASN A 1 289 ? -3.206 6.225 -21.884 1.00 69.25 289 ASN A CA 1
ATOM 2263 C C . ASN A 1 289 ? -4.534 6.301 -21.124 1.00 69.25 289 ASN A C 1
ATOM 2265 O O . ASN A 1 289 ? -5.210 5.287 -20.958 1.00 69.25 289 ASN A O 1
ATOM 2269 N N . GLU A 1 290 ? -4.949 7.502 -20.703 1.00 60.47 290 GLU A N 1
ATOM 2270 C CA . GLU A 1 290 ? -6.335 7.729 -20.269 1.00 60.47 290 GLU A CA 1
ATOM 2271 C C . GLU A 1 290 ? -7.262 7.763 -21.495 1.00 60.47 290 GLU A C 1
ATOM 2273 O O . GLU A 1 290 ? -7.703 8.827 -21.921 1.00 60.47 290 GLU A O 1
ATOM 2278 N N . GLN A 1 291 ? -7.553 6.607 -22.093 1.00 54.31 291 GLN A N 1
ATOM 2279 C CA . GLN A 1 291 ? -8.602 6.522 -23.110 1.00 54.31 291 GLN A CA 1
ATOM 2280 C C . GLN A 1 291 ? -9.968 6.509 -22.405 1.00 54.31 291 GLN A C 1
ATOM 2282 O O . GLN A 1 291 ? -10.256 5.630 -21.593 1.00 54.31 291 GLN A O 1
ATOM 2287 N N . SER A 1 292 ? -10.775 7.541 -22.653 1.00 41.38 292 SER A N 1
ATOM 2288 C CA . SER A 1 292 ? -12.209 7.572 -22.346 1.00 41.38 292 SER A CA 1
ATOM 2289 C C . SER A 1 292 ? -12.939 6.992 -23.554 1.00 41.38 292 SER A C 1
ATOM 2291 O O . SER A 1 292 ? -12.661 7.427 -24.666 1.00 41.38 292 SER A O 1
ATOM 2293 N N . GLU A 1 293 ? -13.864 6.047 -23.363 1.00 42.28 293 GLU A N 1
ATOM 2294 C CA . GLU A 1 293 ? -14.675 5.474 -24.458 1.00 42.28 293 GLU A CA 1
ATOM 2295 C C . GLU A 1 293 ? -15.687 6.462 -25.070 1.00 42.28 293 GLU A C 1
ATOM 2297 O O . GLU A 1 293 ? -16.419 6.128 -25.996 1.00 42.28 293 GLU A O 1
ATOM 2302 N N . GLU A 1 294 ? -15.720 7.703 -24.594 1.00 38.44 294 GLU A N 1
ATOM 2303 C CA . GLU A 1 294 ? -16.621 8.735 -25.087 1.00 38.44 294 GLU A CA 1
ATOM 2304 C C . GLU A 1 294 ? -15.798 9.931 -25.575 1.00 38.44 294 GLU A C 1
ATOM 2306 O O . GLU A 1 294 ? -15.131 10.595 -24.776 1.00 38.44 294 GLU A O 1
ATOM 2311 N N . THR A 1 295 ? -15.898 10.206 -26.879 1.00 39.19 295 THR A N 1
ATOM 2312 C CA . THR A 1 295 ? -15.318 11.305 -27.684 1.00 39.19 295 THR A CA 1
ATOM 2313 C C . THR A 1 295 ? -13.995 10.999 -28.404 1.00 39.19 295 THR A C 1
ATOM 2315 O O . THR A 1 295 ? -12.907 11.022 -27.829 1.00 39.19 295 THR A O 1
ATOM 2318 N N . GLU A 1 296 ? -14.123 10.744 -29.713 1.00 46.06 296 GLU A N 1
ATOM 2319 C CA . GLU A 1 296 ? -13.067 10.930 -30.715 1.00 46.06 296 GLU A CA 1
ATOM 2320 C C . GLU A 1 296 ? -12.484 12.355 -30.558 1.00 46.06 296 GLU A C 1
ATOM 2322 O O . GLU A 1 296 ? -13.233 13.300 -30.315 1.00 46.06 296 GLU A O 1
ATOM 2327 N N . ASP A 1 297 ? -11.158 12.496 -30.655 1.00 42.62 297 ASP A N 1
ATOM 2328 C CA . ASP A 1 297 ? -10.385 13.758 -30.625 1.00 42.62 297 ASP A CA 1
ATOM 2329 C C . ASP A 1 297 ? -9.956 14.380 -29.282 1.00 42.62 297 ASP A C 1
ATOM 2331 O O . ASP A 1 297 ? -9.631 15.565 -29.224 1.00 42.62 297 ASP A O 1
ATOM 2335 N N . ASN A 1 298 ? -9.792 13.600 -28.210 1.00 49.38 298 ASN A N 1
ATOM 2336 C CA . ASN A 1 298 ? -9.043 14.080 -27.040 1.00 49.38 298 ASN A CA 1
ATOM 2337 C C . ASN A 1 298 ? -7.668 13.414 -26.915 1.00 49.38 298 ASN A C 1
ATOM 2339 O O . ASN A 1 298 ? -7.484 12.388 -26.264 1.00 49.38 298 ASN A O 1
ATOM 2343 N N . CYS A 1 299 ? -6.685 14.074 -27.522 1.00 55.53 299 CYS A N 1
ATOM 2344 C CA . CYS A 1 299 ? -5.247 13.915 -27.331 1.00 55.53 299 CYS A CA 1
ATOM 2345 C C . CYS A 1 299 ? -4.858 14.116 -25.843 1.00 55.53 299 CYS A C 1
ATOM 2347 O O . CYS A 1 299 ? -4.398 15.184 -25.442 1.00 55.53 299 CYS A O 1
ATOM 2349 N N . ARG A 1 300 ? -5.105 13.115 -24.981 1.00 65.75 300 ARG A N 1
ATOM 2350 C CA . ARG A 1 300 ? -4.748 13.164 -23.552 1.00 65.75 300 ARG A CA 1
ATOM 2351 C C . ARG A 1 300 ? -3.382 12.514 -23.301 1.00 65.75 300 ARG A C 1
ATOM 2353 O O . ARG A 1 300 ? -3.157 11.399 -23.770 1.00 65.75 300 ARG A O 1
ATOM 2360 N N . PRO A 1 301 ? -2.482 13.166 -22.544 1.00 70.56 301 PRO A N 1
ATOM 2361 C CA . PRO A 1 301 ? -1.172 12.605 -22.226 1.00 70.56 301 PRO A CA 1
ATOM 2362 C C . PRO A 1 301 ? -1.250 11.340 -21.352 1.00 70.56 301 PRO A C 1
ATOM 2364 O O . PRO A 1 301 ? -2.166 11.169 -20.544 1.00 70.56 301 PRO A O 1
ATOM 2367 N N . HIS A 1 302 ? -0.242 10.470 -21.490 1.00 80.69 302 HIS A N 1
ATOM 2368 C CA . HIS A 1 302 ? -0.100 9.227 -20.723 1.00 80.69 302 HIS A CA 1
ATOM 2369 C C . HIS A 1 302 ? -0.112 9.456 -19.204 1.00 80.69 302 HIS A C 1
ATOM 2371 O O . HIS A 1 302 ? 0.428 10.443 -18.694 1.00 80.69 302 HIS A O 1
ATOM 2377 N N . LEU A 1 303 ? -0.628 8.471 -18.460 1.00 81.56 303 LEU A N 1
ATOM 2378 C CA . LEU A 1 303 ? -0.725 8.522 -16.994 1.00 81.56 303 LEU A CA 1
ATOM 2379 C C . LEU A 1 303 ? 0.625 8.684 -16.289 1.00 81.56 303 LEU A C 1
ATOM 2381 O O . LEU A 1 303 ? 0.708 9.344 -15.257 1.00 81.56 303 LEU A O 1
ATOM 2385 N N . ILE A 1 304 ? 1.694 8.122 -16.852 1.00 82.38 304 ILE A N 1
ATOM 2386 C CA . ILE A 1 304 ? 3.048 8.241 -16.285 1.00 82.38 304 ILE A CA 1
ATOM 2387 C C . ILE A 1 304 ? 3.582 9.674 -16.311 1.00 82.38 304 ILE A C 1
ATOM 2389 O O . ILE A 1 304 ? 4.527 9.979 -15.592 1.00 82.38 304 ILE A O 1
ATOM 2393 N N . ILE A 1 305 ? 3.010 10.520 -17.173 1.00 82.12 305 ILE A N 1
ATOM 2394 C CA . ILE A 1 305 ? 3.402 11.917 -17.347 1.00 82.12 305 ILE A CA 1
ATOM 2395 C C . ILE A 1 305 ? 2.497 12.816 -16.503 1.00 82.12 305 ILE A C 1
ATOM 2397 O O . ILE A 1 305 ? 2.981 13.722 -15.831 1.00 82.12 305 ILE A O 1
ATOM 2401 N N . THR A 1 306 ? 1.186 12.565 -16.506 1.00 78.88 306 THR A N 1
ATOM 2402 C CA . THR A 1 306 ? 0.211 13.419 -15.805 1.00 78.88 306 THR A CA 1
ATOM 2403 C C . THR A 1 306 ? 0.186 13.219 -14.298 1.00 78.88 306 THR A C 1
ATOM 2405 O O . THR A 1 306 ? -0.216 14.124 -13.569 1.00 78.88 306 THR A O 1
ATOM 2408 N N . ARG A 1 307 ? 0.610 12.056 -13.800 1.00 81.00 307 ARG A N 1
ATOM 2409 C CA . ARG A 1 307 ? 0.605 11.751 -12.365 1.00 81.00 307 ARG A CA 1
ATOM 2410 C C . ARG A 1 307 ? 1.943 12.091 -11.718 1.00 81.00 307 ARG A C 1
ATOM 2412 O O . ARG A 1 307 ? 3.001 11.925 -12.322 1.00 81.00 307 ARG A O 1
ATOM 2419 N N . ASP A 1 308 ? 1.872 12.525 -10.466 1.00 79.56 308 ASP A N 1
ATOM 2420 C CA . ASP A 1 308 ? 3.041 12.769 -9.632 1.00 79.56 308 ASP A CA 1
ATOM 2421 C C . ASP A 1 308 ? 3.588 11.461 -9.069 1.00 79.56 308 ASP A C 1
ATOM 2423 O O . ASP A 1 308 ? 2.955 10.785 -8.255 1.00 79.56 308 ASP A O 1
ATOM 2427 N N . PHE A 1 309 ? 4.785 11.103 -9.526 1.00 83.12 309 PHE A N 1
ATOM 2428 C CA . PHE A 1 309 ? 5.556 9.984 -9.005 1.00 83.12 309 PHE A CA 1
ATOM 2429 C C . PHE A 1 309 ? 6.895 10.487 -8.453 1.00 83.12 309 PHE A C 1
ATOM 2431 O O . PHE A 1 309 ? 7.490 11.395 -9.041 1.00 83.12 309 PHE A O 1
ATOM 2438 N N . PRO A 1 310 ? 7.420 9.871 -7.377 1.00 81.25 310 PRO A N 1
ATOM 2439 C CA . PRO A 1 310 ? 8.773 10.124 -6.904 1.00 81.25 310 PRO A CA 1
ATOM 2440 C C . PRO A 1 310 ? 9.804 9.972 -8.024 1.00 81.25 310 PRO A C 1
ATOM 2442 O O . PRO A 1 310 ? 9.692 9.083 -8.880 1.00 81.25 310 PRO A O 1
ATOM 2445 N N . LEU A 1 311 ? 10.830 10.826 -7.989 1.00 74.06 311 LEU A N 1
ATOM 2446 C CA . LEU A 1 311 ? 11.894 10.834 -8.988 1.00 74.06 311 LEU A CA 1
ATOM 2447 C C . LEU A 1 311 ? 12.510 9.435 -9.128 1.00 74.06 311 LEU A C 1
ATOM 2449 O O . LEU A 1 311 ? 12.834 8.761 -8.153 1.00 74.06 311 LEU A O 1
ATOM 2453 N N . HIS A 1 312 ? 12.655 8.993 -10.376 1.00 80.44 312 HIS A N 1
ATOM 2454 C CA . HIS A 1 312 ? 13.216 7.696 -10.765 1.00 80.44 312 HIS A CA 1
ATOM 2455 C C . HIS A 1 312 ? 12.440 6.432 -10.350 1.00 80.44 312 HIS A C 1
ATOM 2457 O O . HIS A 1 312 ? 12.842 5.352 -10.782 1.00 80.44 312 HIS A O 1
ATOM 2463 N N . LEU A 1 313 ? 11.314 6.515 -9.627 1.00 86.06 313 LEU A N 1
ATOM 2464 C CA . LEU A 1 313 ? 10.516 5.332 -9.265 1.00 86.06 313 LEU A CA 1
ATOM 2465 C C . LEU A 1 313 ? 10.064 4.553 -10.514 1.00 86.06 313 LEU A C 1
ATOM 2467 O O . LEU A 1 313 ? 10.372 3.372 -10.670 1.00 86.06 313 LEU A O 1
ATOM 2471 N N . ILE A 1 314 ? 9.377 5.233 -11.435 1.00 90.44 314 ILE A N 1
ATOM 2472 C CA . ILE A 1 314 ? 8.871 4.628 -12.674 1.00 90.44 314 ILE A CA 1
ATOM 2473 C C . ILE A 1 314 ? 10.020 4.144 -13.581 1.00 90.44 314 ILE A C 1
ATOM 2475 O O . ILE A 1 314 ? 10.003 2.967 -13.949 1.00 90.44 314 ILE A O 1
ATOM 2479 N N . PRO A 1 315 ? 11.054 4.960 -13.893 1.00 89.00 315 PRO A N 1
ATOM 2480 C CA . PRO A 1 315 ? 12.217 4.499 -14.649 1.00 89.00 315 PRO A CA 1
ATOM 2481 C C . PRO A 1 315 ? 12.868 3.221 -14.122 1.00 89.00 315 PRO A C 1
ATOM 2483 O O . PRO A 1 315 ? 13.137 2.299 -14.891 1.00 89.00 315 PRO A O 1
ATOM 2486 N N . ARG A 1 316 ? 13.098 3.141 -12.806 1.00 89.88 316 ARG A N 1
ATOM 2487 C CA . ARG A 1 316 ? 13.770 1.997 -12.181 1.00 89.88 316 ARG A CA 1
ATOM 2488 C C . ARG A 1 316 ? 12.914 0.733 -12.256 1.00 89.88 316 ARG A C 1
ATOM 2490 O O . ARG A 1 316 ? 13.456 -0.341 -12.512 1.00 89.88 316 ARG A O 1
ATOM 2497 N N . ILE A 1 317 ? 11.591 0.847 -12.098 1.00 91.44 317 ILE A N 1
ATOM 2498 C CA . ILE A 1 317 ? 10.663 -0.277 -12.308 1.00 91.44 317 ILE A CA 1
ATOM 2499 C C . ILE A 1 317 ? 10.708 -0.729 -13.770 1.00 91.44 317 ILE A C 1
ATOM 2501 O O . ILE A 1 317 ? 10.927 -1.910 -14.028 1.00 91.44 317 ILE A O 1
ATOM 2505 N N . LEU A 1 318 ? 10.556 0.197 -14.724 1.00 92.94 318 LEU A N 1
ATOM 2506 C CA . LEU A 1 318 ? 10.526 -0.114 -16.156 1.00 92.94 318 LEU A CA 1
ATOM 2507 C C . LEU A 1 318 ? 11.806 -0.815 -16.621 1.00 92.94 318 LEU A C 1
ATOM 2509 O O . LEU A 1 318 ? 11.722 -1.854 -17.270 1.00 92.94 318 LEU A O 1
ATOM 2513 N N . VAL A 1 319 ? 12.982 -0.306 -16.239 1.00 90.50 319 VAL A N 1
ATOM 2514 C CA . VAL A 1 319 ? 14.265 -0.949 -16.561 1.00 90.50 319 VAL A CA 1
ATOM 2515 C C . VAL A 1 319 ? 14.352 -2.333 -15.923 1.00 90.50 319 VAL A C 1
ATOM 2517 O O . VAL A 1 319 ? 14.697 -3.294 -16.607 1.00 90.50 319 VAL A O 1
ATOM 2520 N N . SER A 1 320 ? 13.952 -2.481 -14.658 1.00 91.12 320 SER A N 1
ATOM 2521 C CA . SER A 1 320 ? 13.984 -3.780 -13.973 1.00 91.12 320 SER A CA 1
ATOM 2522 C C . SER A 1 320 ? 13.069 -4.826 -14.616 1.00 91.12 320 SER A C 1
ATOM 2524 O O . SER A 1 320 ? 13.410 -6.006 -14.630 1.00 91.12 320 SER A O 1
ATOM 2526 N N . LEU A 1 321 ? 11.931 -4.421 -15.192 1.00 91.12 321 LEU A N 1
ATOM 2527 C CA . LEU A 1 321 ? 11.043 -5.324 -15.935 1.00 91.12 321 LEU A CA 1
ATOM 2528 C C . LEU A 1 321 ? 11.693 -5.884 -17.210 1.00 91.12 321 LEU A C 1
ATOM 2530 O O . LEU A 1 321 ? 11.312 -6.967 -17.652 1.00 91.12 321 LEU A O 1
ATOM 2534 N N . THR A 1 322 ? 12.682 -5.189 -17.782 1.00 90.94 322 THR A N 1
ATOM 2535 C CA . THR A 1 322 ? 13.443 -5.683 -18.944 1.00 90.94 322 THR A CA 1
ATOM 2536 C C . THR A 1 322 ? 14.506 -6.715 -18.568 1.00 90.94 322 THR A C 1
ATOM 2538 O O . THR A 1 322 ? 15.064 -7.368 -19.449 1.00 90.94 322 THR A O 1
ATOM 2541 N N . LEU A 1 323 ? 14.787 -6.901 -17.276 1.00 89.81 323 LEU A N 1
ATOM 2542 C CA . LEU A 1 323 ? 15.790 -7.845 -16.797 1.00 89.81 323 LEU A CA 1
ATOM 2543 C C . LEU A 1 323 ? 15.173 -9.224 -16.564 1.00 89.81 323 LEU A C 1
ATOM 2545 O O . LEU A 1 323 ? 14.034 -9.365 -16.112 1.00 89.81 323 LEU A O 1
ATOM 2549 N N . LYS A 1 324 ? 15.961 -10.269 -16.829 1.00 87.62 324 LYS A N 1
ATOM 2550 C CA . LYS A 1 324 ? 15.576 -11.655 -16.536 1.00 87.62 324 LYS A CA 1
ATOM 2551 C C . LYS A 1 324 ? 15.307 -11.843 -15.039 1.00 87.62 324 LYS A C 1
ATOM 2553 O O . LYS A 1 324 ? 14.310 -12.464 -14.672 1.00 87.62 324 LYS A O 1
ATOM 2558 N N . ASP A 1 325 ? 16.162 -11.260 -14.197 1.00 87.25 325 ASP A N 1
ATOM 2559 C CA . ASP A 1 325 ? 15.959 -11.153 -12.751 1.00 87.25 325 ASP A CA 1
ATOM 2560 C C . ASP A 1 325 ? 15.519 -9.731 -12.377 1.00 87.25 325 ASP A C 1
ATOM 2562 O O . ASP A 1 325 ? 16.317 -8.871 -11.995 1.00 87.25 325 ASP A O 1
ATOM 2566 N N . SER A 1 326 ? 14.215 -9.484 -12.504 1.00 88.00 326 SER A N 1
ATOM 2567 C CA . SER A 1 326 ? 13.608 -8.200 -12.155 1.00 88.00 326 SER A CA 1
ATOM 2568 C C . SER A 1 326 ? 13.764 -7.861 -10.673 1.00 88.00 326 SER A C 1
ATOM 2570 O O . SER A 1 326 ? 13.848 -6.689 -10.326 1.00 88.00 326 SER A O 1
ATOM 2572 N N . ARG A 1 327 ? 13.836 -8.866 -9.792 1.00 89.25 327 ARG A N 1
ATOM 2573 C CA . ARG A 1 327 ? 13.959 -8.662 -8.346 1.00 89.25 327 ARG A CA 1
ATOM 2574 C C . ARG A 1 327 ? 15.341 -8.136 -7.984 1.00 89.25 327 ARG A C 1
ATOM 2576 O O . ARG A 1 327 ? 15.445 -7.144 -7.265 1.00 89.25 327 ARG A O 1
ATOM 2583 N N . ALA A 1 328 ? 16.392 -8.770 -8.500 1.00 87.50 328 ALA A N 1
ATOM 2584 C CA . ALA A 1 328 ? 17.755 -8.285 -8.311 1.00 87.50 328 ALA A CA 1
ATOM 2585 C C . ALA A 1 328 ? 17.947 -6.891 -8.938 1.00 87.50 328 ALA A C 1
ATOM 2587 O O . ALA A 1 328 ? 18.582 -6.032 -8.330 1.00 87.50 328 ALA A O 1
ATOM 2588 N N . GLY A 1 329 ? 17.318 -6.641 -10.094 1.00 85.94 329 GLY A N 1
ATOM 2589 C CA . GLY A 1 329 ? 17.273 -5.324 -10.734 1.00 85.94 329 GLY A CA 1
ATOM 2590 C C . GLY A 1 329 ? 16.676 -4.234 -9.848 1.00 85.94 329 GLY A C 1
ATOM 2591 O O . GLY A 1 329 ? 17.329 -3.221 -9.597 1.00 85.94 329 GLY A O 1
ATOM 2592 N N . VAL A 1 330 ? 15.464 -4.459 -9.322 1.00 87.19 330 VAL A N 1
ATOM 2593 C CA . VAL A 1 330 ? 14.800 -3.491 -8.435 1.00 87.19 330 VAL A CA 1
ATOM 2594 C C . VAL A 1 330 ? 15.588 -3.323 -7.138 1.00 87.19 330 VAL A C 1
ATOM 2596 O O . VAL A 1 330 ? 15.748 -2.193 -6.700 1.00 87.19 330 VAL A O 1
ATOM 2599 N N . MET A 1 331 ? 16.132 -4.387 -6.536 1.00 86.38 331 MET A N 1
ATOM 2600 C CA . MET A 1 331 ? 16.954 -4.251 -5.324 1.00 86.38 331 MET A CA 1
ATOM 2601 C C . MET A 1 331 ? 18.199 -3.391 -5.545 1.00 86.38 331 MET A C 1
ATOM 2603 O O . MET A 1 331 ? 18.484 -2.516 -4.731 1.00 86.38 331 MET A O 1
ATOM 2607 N N . PHE A 1 332 ? 18.910 -3.605 -6.652 1.00 85.94 332 PHE A N 1
ATOM 2608 C CA . PHE A 1 332 ? 20.088 -2.815 -6.995 1.00 85.94 332 PHE A CA 1
ATOM 2609 C C . PHE A 1 332 ? 19.722 -1.356 -7.294 1.00 85.94 332 PHE A C 1
ATOM 2611 O O . PHE A 1 332 ? 20.331 -0.436 -6.755 1.00 85.94 332 PHE A O 1
ATOM 2618 N N . LEU A 1 333 ? 18.689 -1.133 -8.113 1.00 83.88 333 LEU A N 1
ATOM 2619 C CA . LEU A 1 333 ? 18.286 0.205 -8.539 1.00 83.88 333 LEU A CA 1
ATOM 2620 C C . LEU A 1 333 ? 17.556 0.994 -7.449 1.00 83.88 333 LEU A C 1
ATOM 2622 O O . LEU A 1 333 ? 17.650 2.215 -7.439 1.00 83.88 333 LEU A O 1
ATOM 2626 N N . MET A 1 334 ? 16.812 0.354 -6.546 1.00 78.25 334 MET A N 1
ATOM 2627 C CA . MET A 1 334 ? 16.009 1.029 -5.516 1.00 78.25 334 MET A CA 1
ATOM 2628 C C . MET A 1 334 ? 16.705 1.145 -4.161 1.00 78.25 334 MET A C 1
ATOM 2630 O O . MET A 1 334 ? 16.167 1.847 -3.314 1.00 78.25 334 MET A O 1
ATOM 2634 N N . GLY A 1 335 ? 17.873 0.527 -3.948 1.00 63.41 335 GLY A N 1
ATOM 2635 C CA . GLY A 1 335 ? 18.522 0.406 -2.631 1.00 63.41 335 GLY A CA 1
ATOM 2636 C C . GLY A 1 335 ? 18.635 1.694 -1.795 1.00 63.41 335 GLY A C 1
ATOM 2637 O O . GLY A 1 335 ? 18.635 1.608 -0.573 1.00 63.41 335 GLY A O 1
ATOM 2638 N N . SER A 1 336 ? 18.652 2.879 -2.421 1.00 50.88 336 SER A N 1
ATOM 2639 C CA . SER A 1 336 ? 18.650 4.191 -1.750 1.00 50.88 336 SER A CA 1
ATOM 2640 C C . SER A 1 336 ? 17.268 4.841 -1.549 1.00 50.88 336 SER A C 1
ATOM 2642 O O . SER A 1 336 ? 17.087 5.575 -0.586 1.00 50.88 336 SER A O 1
AT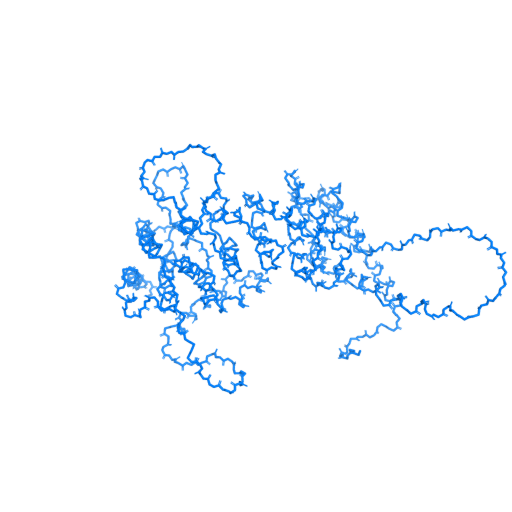OM 2644 N N . LEU A 1 337 ? 16.268 4.567 -2.399 1.00 53.31 337 LEU A N 1
ATOM 2645 C CA . LEU A 1 337 ? 14.925 5.178 -2.300 1.00 53.31 337 LEU A CA 1
ATOM 2646 C C . LEU A 1 337 ? 14.076 4.581 -1.166 1.00 53.31 337 LEU A C 1
ATOM 2648 O O . LEU A 1 337 ? 13.096 5.190 -0.731 1.00 53.31 337 LEU A O 1
ATOM 2652 N N . LEU A 1 338 ? 14.436 3.386 -0.690 1.00 53.22 338 LEU A N 1
ATOM 2653 C CA . LEU A 1 338 ? 13.646 2.615 0.274 1.00 53.22 338 LEU A CA 1
ATOM 2654 C C . LEU A 1 338 ? 13.748 3.141 1.718 1.00 53.22 338 LEU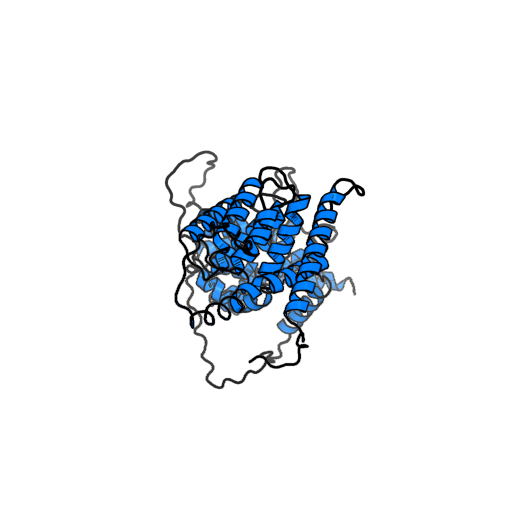 A C 1
ATOM 2656 O O . LEU A 1 338 ? 12.931 2.757 2.547 1.00 53.22 338 LEU A O 1
ATOM 2660 N N . SER A 1 339 ? 14.709 4.017 2.035 1.00 39.56 339 SER A N 1
ATOM 2661 C CA . SER A 1 339 ? 14.879 4.525 3.407 1.00 39.56 339 SER A CA 1
ATOM 2662 C C . SER A 1 339 ? 13.989 5.734 3.736 1.00 39.56 339 SER A C 1
ATOM 2664 O O . SER A 1 339 ? 13.670 5.946 4.903 1.00 39.56 339 SER A O 1
ATOM 2666 N N . GLU A 1 340 ? 13.568 6.509 2.730 1.00 36.22 340 GLU A N 1
ATOM 2667 C CA . GLU A 1 340 ? 12.793 7.752 2.920 1.00 36.22 340 GLU A CA 1
ATOM 2668 C C . GLU A 1 340 ? 11.311 7.601 2.537 1.00 36.22 340 GLU A C 1
ATOM 2670 O O . GLU A 1 340 ? 10.431 8.179 3.166 1.00 36.22 340 GLU A O 1
ATOM 2675 N N . SER A 1 341 ? 10.994 6.764 1.544 1.00 39.72 341 SER A N 1
ATOM 2676 C CA . SER A 1 341 ? 9.615 6.587 1.046 1.00 39.72 341 SER A CA 1
ATOM 2677 C C . SER A 1 341 ? 8.788 5.533 1.807 1.00 39.72 341 SER A C 1
ATOM 2679 O O . SER A 1 341 ? 7.610 5.313 1.511 1.00 39.72 341 SER A O 1
ATOM 2681 N N . PHE A 1 342 ? 9.392 4.879 2.804 1.00 42.91 342 PHE A N 1
ATOM 2682 C CA . PHE A 1 342 ? 8.750 3.880 3.670 1.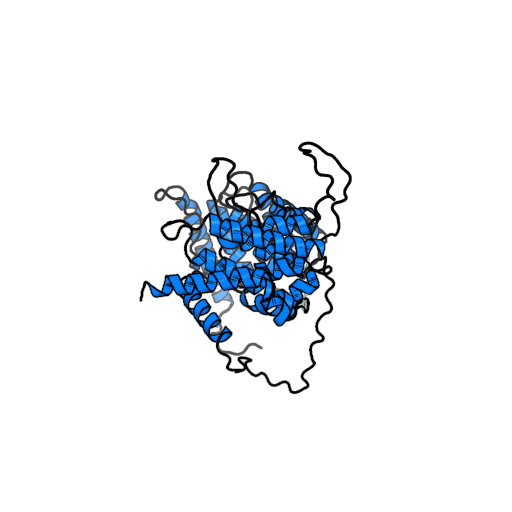00 42.91 342 PHE A CA 1
ATOM 2683 C C . PHE A 1 342 ? 8.415 4.411 5.069 1.00 42.91 342 PHE A C 1
ATOM 2685 O O . PHE A 1 342 ? 7.725 3.726 5.818 1.00 42.91 342 PHE A O 1
ATOM 2692 N N . SER A 1 343 ? 8.858 5.627 5.403 1.00 31.03 343 SER A N 1
ATOM 2693 C CA . SER A 1 343 ? 8.714 6.249 6.727 1.00 31.03 343 SER A CA 1
ATOM 2694 C C . SER A 1 343 ? 7.803 7.486 6.751 1.00 31.03 343 SER A C 1
ATOM 2696 O O . SER A 1 343 ? 7.527 8.013 7.825 1.00 31.03 343 SER A O 1
ATOM 2698 N N . ALA A 1 344 ? 7.267 7.937 5.613 1.00 26.73 344 ALA A N 1
ATOM 2699 C CA . ALA A 1 344 ? 6.419 9.127 5.571 1.00 26.73 344 ALA A CA 1
ATOM 2700 C C . ALA A 1 344 ? 4.941 8.817 5.873 1.00 26.73 344 ALA A C 1
ATOM 2702 O O . ALA A 1 344 ? 4.103 8.701 4.980 1.00 26.73 344 ALA A O 1
ATOM 2703 N N . SER A 1 345 ? 4.611 8.746 7.161 1.00 27.56 345 SER A N 1
ATOM 2704 C CA . SER A 1 345 ? 3.345 9.267 7.675 1.00 27.56 345 SER A CA 1
ATOM 2705 C C . SER A 1 345 ? 3.574 10.722 8.098 1.00 27.56 345 SER A C 1
ATOM 2707 O O . SER A 1 345 ? 3.850 10.993 9.263 1.00 27.56 345 SER A O 1
ATOM 2709 N N . SER A 1 346 ? 3.516 11.674 7.164 1.00 24.31 346 SER A N 1
ATOM 2710 C CA . SER A 1 346 ? 3.411 13.091 7.531 1.00 24.31 346 SER A CA 1
ATOM 2711 C C . SER A 1 346 ? 2.745 13.916 6.433 1.00 24.31 346 SER A C 1
ATOM 2713 O O . SER A 1 346 ? 3.287 14.094 5.347 1.00 24.31 346 SER A O 1
ATOM 2715 N N . VAL A 1 347 ? 1.543 14.373 6.777 1.00 26.53 347 VAL A N 1
ATOM 2716 C CA . VAL A 1 347 ? 0.824 15.590 6.379 1.00 26.53 347 VAL A CA 1
ATOM 2717 C C . VAL A 1 347 ? 1.519 16.511 5.363 1.00 26.53 347 VAL A C 1
ATOM 2719 O O . VAL A 1 347 ? 2.629 16.987 5.579 1.00 26.53 347 VAL A O 1
ATOM 2722 N N . HIS A 1 348 ? 0.759 16.818 4.307 1.00 31.06 348 HIS A N 1
ATOM 2723 C CA . HIS A 1 348 ? 0.885 17.922 3.352 1.00 31.06 348 HIS A CA 1
ATOM 2724 C C . HIS A 1 348 ? 1.853 19.057 3.738 1.00 31.06 348 HIS A C 1
ATOM 2726 O O . HIS A 1 348 ? 1.660 19.759 4.730 1.00 31.06 348 HIS A O 1
ATOM 2732 N N . THR A 1 349 ? 2.839 19.325 2.879 1.00 26.89 349 THR A N 1
ATOM 2733 C CA . THR A 1 349 ? 3.438 20.663 2.736 1.00 26.89 349 THR A CA 1
ATOM 2734 C C . THR A 1 349 ? 3.933 20.838 1.296 1.00 26.89 349 THR A C 1
ATOM 2736 O O . THR A 1 349 ? 5.073 20.524 0.965 1.00 26.89 349 THR A O 1
ATOM 2739 N N . GLU A 1 350 ? 3.042 21.316 0.424 1.00 33.84 350 GLU A N 1
ATOM 2740 C CA . GLU A 1 350 ? 3.248 21.439 -1.032 1.00 33.84 350 GLU A CA 1
ATOM 2741 C C . GLU A 1 350 ? 4.315 22.481 -1.438 1.00 33.84 350 GLU A C 1
ATOM 2743 O O . GLU A 1 350 ? 4.768 22.489 -2.577 1.00 33.84 350 GLU A O 1
ATOM 2748 N N . GLU A 1 351 ? 4.802 23.326 -0.522 1.00 34.28 351 GLU A N 1
ATOM 2749 C CA . GLU A 1 351 ? 5.767 24.390 -0.861 1.00 34.28 351 GLU A CA 1
ATOM 2750 C C . GLU A 1 351 ? 7.245 23.986 -0.705 1.00 34.28 351 GLU A C 1
ATOM 2752 O O . GLU A 1 351 ? 8.122 24.613 -1.297 1.00 34.28 351 GLU A O 1
ATOM 2757 N N . LYS A 1 352 ? 7.556 22.928 0.058 1.00 33.81 352 LYS A N 1
ATOM 2758 C CA . LYS A 1 352 ? 8.949 22.506 0.319 1.00 33.81 352 LYS A CA 1
ATOM 2759 C C . LYS A 1 352 ? 9.496 21.516 -0.716 1.00 33.81 352 LYS A C 1
ATOM 2761 O O . LYS A 1 352 ? 10.709 21.426 -0.899 1.00 33.81 352 LYS A O 1
ATOM 2766 N N . GLU A 1 353 ? 8.615 20.800 -1.414 1.00 41.94 353 GLU A N 1
ATOM 2767 C CA . GLU A 1 353 ? 8.983 19.823 -2.447 1.00 41.94 353 GLU A CA 1
ATOM 2768 C C . GLU A 1 353 ? 9.508 20.473 -3.735 1.00 41.94 353 GLU A C 1
ATOM 2770 O O . GLU A 1 353 ? 10.367 19.901 -4.408 1.00 41.94 353 GLU A O 1
ATOM 2775 N N . SER A 1 354 ? 9.023 21.666 -4.091 1.00 40.81 354 SER A N 1
ATOM 2776 C CA . SER A 1 354 ? 9.457 22.379 -5.300 1.00 40.81 354 SER A CA 1
ATOM 2777 C C . SER A 1 354 ? 10.890 22.902 -5.163 1.00 40.81 354 SER A C 1
ATOM 2779 O O . SER A 1 354 ? 11.697 22.728 -6.077 1.00 40.81 354 SER A O 1
ATOM 2781 N N . LEU A 1 355 ? 11.241 23.450 -3.994 1.00 41.88 355 LEU A N 1
ATOM 2782 C CA . LEU A 1 355 ? 12.592 23.930 -3.700 1.00 41.88 355 LEU A CA 1
ATOM 2783 C C . LEU A 1 355 ? 13.601 22.774 -3.614 1.00 41.88 355 LEU A C 1
ATOM 2785 O O . LEU A 1 355 ? 14.696 22.885 -4.157 1.00 41.88 355 LEU A O 1
ATOM 2789 N N . GLY A 1 356 ? 13.208 21.640 -3.021 1.00 44.44 356 GLY A N 1
ATOM 2790 C CA . GLY A 1 356 ? 14.044 20.434 -2.960 1.00 44.44 356 GLY A CA 1
ATOM 2791 C C . GLY A 1 356 ? 14.313 19.816 -4.337 1.00 44.44 356 GLY A C 1
ATOM 2792 O O . GLY A 1 356 ? 15.420 19.352 -4.605 1.00 44.44 356 GLY A O 1
ATOM 2793 N N . LYS A 1 357 ? 13.341 19.873 -5.262 1.00 43.56 357 LYS A N 1
ATOM 2794 C CA . LYS A 1 357 ? 13.546 19.470 -6.665 1.00 43.56 357 LYS A CA 1
ATOM 2795 C C . LYS A 1 357 ? 14.562 20.383 -7.363 1.00 43.56 357 LYS A C 1
ATOM 2797 O O . LYS A 1 357 ? 15.447 19.873 -8.045 1.00 43.56 357 LYS A O 1
ATOM 2802 N N . VAL A 1 358 ? 14.497 21.700 -7.148 1.00 52.06 358 VAL A N 1
ATOM 2803 C CA . VAL A 1 358 ? 15.464 22.668 -7.707 1.00 52.06 358 VAL A CA 1
ATOM 2804 C C . VAL A 1 358 ? 16.862 22.505 -7.098 1.00 52.06 358 VAL A C 1
ATOM 2806 O O . VAL A 1 358 ? 17.849 22.518 -7.828 1.00 52.06 358 VAL A O 1
ATOM 2809 N N . GLU A 1 359 ? 16.963 22.276 -5.789 1.00 51.09 359 GLU A N 1
ATOM 2810 C CA . GLU A 1 359 ? 18.233 22.006 -5.102 1.00 51.09 359 GLU A CA 1
ATOM 2811 C C . GLU A 1 359 ? 18.871 20.697 -5.587 1.00 51.09 359 GLU A C 1
ATOM 2813 O O . GLU A 1 359 ? 20.064 20.662 -5.891 1.00 51.09 359 GLU A O 1
ATOM 2818 N N . SER A 1 360 ? 18.071 19.639 -5.765 1.00 46.22 360 SER A N 1
ATOM 2819 C CA . SER A 1 360 ? 18.557 18.374 -6.323 1.00 46.22 360 SER A CA 1
ATOM 2820 C C . SER A 1 360 ? 19.079 18.533 -7.755 1.00 46.22 360 SER A C 1
ATOM 2822 O O . SER A 1 360 ? 20.105 17.952 -8.093 1.00 46.22 360 SER A O 1
ATOM 2824 N N . LEU A 1 361 ? 18.439 19.379 -8.574 1.00 50.12 361 LEU A N 1
ATOM 2825 C CA . LEU A 1 361 ? 18.890 19.706 -9.930 1.00 50.12 361 LEU A CA 1
ATOM 2826 C C . LEU A 1 361 ? 20.203 20.495 -9.925 1.00 50.12 361 LEU A C 1
ATOM 2828 O O . LEU A 1 361 ? 21.091 20.207 -10.725 1.00 50.12 361 LEU A O 1
ATOM 2832 N N . TYR A 1 362 ? 20.339 21.458 -9.012 1.00 41.69 362 TYR A N 1
ATOM 2833 C CA . TYR A 1 362 ? 21.559 22.246 -8.845 1.00 41.69 362 TYR A CA 1
ATOM 2834 C C . TYR A 1 362 ? 22.746 21.367 -8.422 1.00 41.69 362 TYR A C 1
ATOM 2836 O O . TYR A 1 362 ? 23.829 21.464 -8.997 1.00 41.69 362 TYR A O 1
ATOM 2844 N N . LEU A 1 363 ? 22.528 20.442 -7.483 1.00 46.53 363 LEU A N 1
ATOM 2845 C CA . LEU A 1 363 ? 23.554 19.504 -7.018 1.00 46.53 363 LEU A CA 1
ATOM 2846 C C . LEU A 1 363 ? 23.929 18.449 -8.069 1.00 46.53 363 LEU A C 1
ATOM 2848 O O . LEU A 1 363 ? 25.067 17.995 -8.088 1.00 46.53 363 LEU A O 1
ATOM 2852 N N . GLN A 1 364 ? 23.009 18.071 -8.960 1.00 42.72 364 GLN A N 1
ATOM 2853 C CA . GLN A 1 364 ? 23.269 17.074 -10.005 1.00 42.72 364 GLN A CA 1
ATOM 2854 C C . GLN A 1 364 ? 24.014 17.649 -11.226 1.00 42.72 364 GLN A C 1
ATOM 2856 O O . GLN A 1 364 ? 24.623 16.888 -11.975 1.00 42.72 364 GLN A O 1
ATOM 2861 N N . PHE A 1 365 ? 23.974 18.973 -11.425 1.00 35.34 365 PHE A N 1
ATOM 2862 C CA . PHE A 1 365 ? 24.688 19.686 -12.497 1.00 35.34 365 PHE A CA 1
ATOM 2863 C C . PHE A 1 365 ? 25.976 20.389 -12.038 1.00 35.34 365 PHE A C 1
ATOM 2865 O O . PHE A 1 365 ? 26.778 20.796 -12.881 1.00 35.34 365 PHE A O 1
ATOM 2872 N N . SER A 1 366 ? 26.199 20.532 -10.729 1.00 35.03 366 SER A N 1
ATOM 2873 C CA . SER A 1 366 ? 27.449 21.064 -10.187 1.00 35.03 366 SER A CA 1
ATOM 2874 C C . SER A 1 366 ? 28.515 19.967 -10.170 1.00 35.03 366 SER A C 1
ATOM 2876 O O . SER A 1 366 ? 28.445 19.041 -9.370 1.00 35.03 366 SER A O 1
ATOM 2878 N N . PHE A 1 367 ? 29.522 20.078 -11.038 1.00 38.78 367 PHE A N 1
ATOM 2879 C CA . PHE A 1 367 ? 30.672 19.162 -11.148 1.00 38.78 367 PHE A CA 1
ATOM 2880 C C . PHE A 1 367 ? 31.654 19.221 -9.957 1.00 38.78 367 PHE A C 1
ATOM 2882 O O . PHE A 1 367 ? 32.818 18.850 -10.099 1.00 38.78 367 PHE A O 1
ATOM 2889 N N . ASP A 1 368 ? 31.211 19.682 -8.789 1.00 31.23 368 ASP A N 1
ATOM 2890 C CA . ASP A 1 368 ? 32.034 19.660 -7.585 1.00 31.23 368 ASP A CA 1
ATOM 2891 C C . ASP A 1 368 ? 31.805 18.341 -6.846 1.00 31.23 368 ASP A C 1
ATOM 2893 O O . ASP A 1 368 ? 30.820 18.168 -6.124 1.00 31.23 368 ASP A O 1
ATOM 2897 N N . ASP A 1 369 ? 32.756 17.420 -7.020 1.00 41.72 369 ASP A N 1
ATOM 2898 C CA . ASP A 1 369 ? 32.962 16.258 -6.157 1.00 41.72 369 ASP A CA 1
ATOM 2899 C C . ASP A 1 369 ? 33.070 16.725 -4.695 1.00 41.72 369 ASP A C 1
ATOM 2901 O O . ASP A 1 369 ? 34.151 17.029 -4.184 1.00 41.72 369 ASP A O 1
ATOM 2905 N N . THR A 1 370 ? 31.943 16.775 -3.987 1.00 29.16 370 THR A N 1
ATOM 2906 C CA . THR A 1 370 ? 31.930 16.900 -2.530 1.00 29.16 370 THR A CA 1
ATOM 2907 C C . THR A 1 370 ? 31.076 15.788 -1.920 1.00 29.16 370 THR A C 1
ATOM 2909 O O . THR A 1 370 ? 29.909 15.612 -2.271 1.00 29.16 370 THR A O 1
ATOM 2912 N N . PRO A 1 371 ? 31.654 14.973 -1.018 1.00 32.91 371 PRO A N 1
ATOM 2913 C CA . PRO A 1 371 ? 31.012 13.779 -0.504 1.00 32.91 371 PRO A CA 1
ATOM 2914 C C . PRO A 1 371 ? 30.024 14.173 0.592 1.00 32.91 371 PRO A C 1
ATOM 2916 O O . PRO A 1 371 ? 30.412 14.375 1.741 1.00 32.91 371 PRO A O 1
ATOM 2919 N N . SER A 1 372 ? 28.730 14.208 0.296 1.00 29.00 372 SER A N 1
ATOM 2920 C CA . SER A 1 372 ? 27.700 14.197 1.340 1.00 29.00 372 SER A CA 1
ATOM 2921 C C . SER A 1 372 ? 27.446 12.763 1.827 1.00 29.00 372 SER A C 1
ATOM 2923 O O . SER A 1 372 ? 26.333 12.251 1.825 1.00 29.00 372 SER A O 1
ATOM 2925 N N . CYS A 1 373 ? 28.510 12.094 2.278 1.00 25.05 373 CYS A N 1
ATOM 2926 C CA . CYS A 1 373 ? 28.407 10.911 3.123 1.00 25.05 373 CYS A CA 1
ATOM 2927 C C . CYS A 1 373 ? 28.793 11.347 4.534 1.00 25.05 373 CYS A C 1
ATOM 2929 O O . CYS A 1 373 ? 29.971 11.561 4.835 1.00 25.05 373 CYS A O 1
ATOM 2931 N N . SER A 1 374 ? 27.792 11.542 5.394 1.00 25.77 374 SER A N 1
ATOM 2932 C CA . SER A 1 374 ? 28.020 11.780 6.815 1.00 25.77 374 SER A CA 1
ATOM 2933 C C . SER A 1 374 ? 28.849 10.627 7.379 1.00 25.77 374 SER A C 1
ATOM 2935 O O . SER A 1 374 ? 28.445 9.465 7.379 1.00 25.77 374 SER A O 1
ATOM 2937 N N . THR A 1 375 ? 30.041 10.983 7.824 1.00 24.88 375 THR A N 1
ATOM 2938 C CA . THR A 1 375 ? 31.097 10.121 8.325 1.00 24.88 375 THR A CA 1
ATOM 2939 C C . THR A 1 375 ? 30.669 9.342 9.569 1.00 24.88 375 THR A C 1
ATOM 2941 O O . THR A 1 375 ? 30.683 9.859 10.681 1.00 24.88 375 THR A O 1
ATOM 2944 N N . VAL A 1 376 ? 30.440 8.037 9.412 1.00 26.53 376 VAL A N 1
ATOM 2945 C CA . VAL A 1 376 ? 30.818 7.060 10.442 1.00 26.53 376 VAL A CA 1
ATOM 2946 C C . VAL A 1 376 ? 32.025 6.307 9.902 1.00 26.53 376 VAL A C 1
ATOM 2948 O O . VAL A 1 376 ? 31.939 5.543 8.945 1.00 26.53 376 VAL A O 1
ATOM 2951 N N . LYS A 1 377 ? 33.191 6.587 10.489 1.00 26.06 377 LYS A N 1
ATOM 2952 C CA . LYS A 1 377 ? 34.456 5.926 10.166 1.00 26.06 377 LYS A CA 1
ATOM 2953 C C . LYS A 1 377 ? 34.340 4.421 10.425 1.00 26.06 377 LYS A C 1
ATOM 2955 O O . LYS A 1 377 ? 34.450 3.993 11.569 1.00 26.06 377 LYS A O 1
ATOM 2960 N N . VAL A 1 378 ? 34.260 3.626 9.362 1.00 26.45 378 VAL A N 1
ATOM 2961 C CA . VAL A 1 378 ? 34.835 2.277 9.346 1.00 26.45 378 VAL A CA 1
ATOM 2962 C C . VAL A 1 378 ? 35.855 2.240 8.218 1.00 26.45 378 VAL A C 1
ATOM 2964 O O . VAL A 1 378 ? 35.555 2.430 7.046 1.00 26.45 378 VAL A O 1
ATOM 2967 N N . ARG A 1 379 ? 37.111 2.107 8.629 1.00 22.00 379 ARG A N 1
ATOM 2968 C CA . ARG A 1 379 ? 38.297 2.023 7.789 1.00 22.00 379 ARG A CA 1
ATOM 2969 C C . ARG A 1 379 ? 38.374 0.619 7.191 1.00 22.00 379 ARG A C 1
ATOM 2971 O O . ARG A 1 379 ? 38.456 -0.333 7.958 1.00 22.00 379 ARG A O 1
ATOM 2978 N N . GLY A 1 380 ? 38.436 0.515 5.867 1.00 22.41 380 GLY A N 1
ATOM 2979 C CA . GLY A 1 380 ? 38.824 -0.719 5.181 1.00 22.41 380 GLY A CA 1
ATOM 2980 C C . GLY A 1 380 ? 38.209 -0.851 3.794 1.00 22.41 380 GLY A C 1
ATOM 2981 O O . GLY A 1 380 ? 37.082 -1.299 3.681 1.00 22.41 380 GLY A O 1
ATOM 2982 N N . GLU A 1 381 ? 38.997 -0.479 2.784 1.00 23.58 381 GLU A N 1
ATOM 2983 C CA . GLU A 1 381 ? 38.937 -0.958 1.395 1.00 23.58 381 GLU A CA 1
ATOM 2984 C C . GLU A 1 381 ? 37.679 -0.630 0.573 1.00 23.58 381 GLU A C 1
ATOM 2986 O O . GLU A 1 381 ? 36.594 -1.179 0.738 1.00 23.58 381 GLU A O 1
ATOM 2991 N N . SER A 1 382 ? 37.886 0.243 -0.417 1.00 28.36 382 SER A N 1
ATOM 2992 C CA . SER A 1 382 ? 37.050 0.354 -1.605 1.00 28.36 382 SER A CA 1
ATOM 2993 C C . SER A 1 382 ? 37.013 -0.998 -2.323 1.00 28.36 382 SER A C 1
ATOM 2995 O O . SER A 1 382 ? 37.839 -1.284 -3.192 1.00 28.36 382 SER A O 1
ATOM 2997 N N . VAL A 1 383 ? 36.055 -1.842 -1.958 1.00 24.83 383 VAL A N 1
ATOM 2998 C CA . VAL A 1 383 ? 35.638 -2.941 -2.817 1.00 24.83 383 VAL A CA 1
ATOM 2999 C C . VAL A 1 383 ? 34.945 -2.283 -4.002 1.00 24.83 383 VAL A C 1
ATOM 3001 O O . VAL A 1 383 ? 33.870 -1.701 -3.865 1.00 24.83 383 VAL A O 1
ATOM 3004 N N . CYS A 1 384 ? 35.608 -2.316 -5.157 1.00 30.28 384 CYS A N 1
ATOM 3005 C CA . CYS A 1 384 ? 34.959 -2.167 -6.449 1.00 30.28 384 CYS A CA 1
ATOM 3006 C C . CYS A 1 384 ? 33.739 -3.095 -6.420 1.00 30.28 384 CYS A C 1
ATOM 3008 O O . CYS A 1 384 ? 33.904 -4.313 -6.410 1.00 30.28 384 CYS A O 1
ATOM 3010 N N . LEU A 1 385 ? 32.535 -2.538 -6.269 1.00 38.88 385 LEU A N 1
ATOM 3011 C CA . LEU A 1 385 ? 31.312 -3.324 -6.334 1.00 38.88 385 LEU A CA 1
ATOM 3012 C C . LEU A 1 385 ? 31.271 -3.852 -7.766 1.00 38.88 385 LEU A C 1
ATOM 3014 O O . LEU A 1 385 ? 31.047 -3.072 -8.695 1.00 38.88 385 LEU A O 1
ATOM 3018 N N . ASP A 1 386 ? 31.601 -5.133 -7.944 1.00 42.66 386 ASP A N 1
ATOM 3019 C CA . ASP A 1 386 ? 31.541 -5.810 -9.234 1.00 42.66 386 ASP A CA 1
ATOM 3020 C C . ASP A 1 386 ? 30.240 -5.402 -9.922 1.00 42.66 386 ASP A C 1
ATOM 3022 O O . ASP A 1 386 ? 29.153 -5.582 -9.362 1.00 42.66 386 ASP A O 1
ATOM 3026 N N . LYS A 1 387 ? 30.349 -4.788 -11.109 1.00 57.28 387 LYS A N 1
ATOM 3027 C CA . LYS A 1 387 ? 29.170 -4.380 -11.875 1.00 57.28 387 LYS A CA 1
ATOM 3028 C C . LYS A 1 387 ? 28.284 -5.621 -12.029 1.00 57.28 387 LYS A C 1
ATOM 3030 O O . LYS A 1 387 ? 28.746 -6.606 -12.615 1.00 57.28 387 LYS A O 1
ATOM 3035 N N . PRO A 1 388 ? 27.049 -5.617 -11.504 1.00 63.47 388 PRO A N 1
ATOM 3036 C CA . PRO A 1 388 ? 26.207 -6.800 -11.555 1.00 63.47 388 PRO A CA 1
ATOM 3037 C C . PRO A 1 388 ? 25.933 -7.167 -13.017 1.00 63.47 388 PRO A C 1
ATOM 3039 O O . PRO A 1 388 ? 25.442 -6.351 -13.796 1.00 63.47 388 PRO A O 1
ATOM 3042 N N . GLN A 1 389 ? 26.260 -8.401 -13.405 1.00 74.12 389 GLN A N 1
ATOM 3043 C CA . GLN A 1 389 ? 26.008 -8.898 -14.758 1.00 74.12 389 GLN A CA 1
ATOM 3044 C C . GLN A 1 389 ? 24.533 -9.290 -14.900 1.00 74.12 389 GLN A C 1
ATOM 3046 O O . GLN A 1 389 ? 24.149 -10.445 -14.709 1.00 74.12 389 GLN A O 1
ATOM 3051 N N . PHE A 1 390 ? 23.679 -8.319 -15.223 1.00 84.75 390 PHE A N 1
ATOM 3052 C CA . PHE A 1 390 ? 22.267 -8.579 -15.486 1.00 84.75 390 PHE A CA 1
ATOM 3053 C C . PHE A 1 390 ? 22.038 -9.105 -16.907 1.00 84.75 390 PHE A C 1
ATOM 3055 O O . PHE A 1 390 ? 22.543 -8.567 -17.888 1.00 84.75 390 PHE A O 1
ATOM 3062 N N . THR A 1 391 ? 21.212 -10.146 -17.037 1.00 87.31 391 THR A N 1
ATOM 3063 C CA . THR A 1 391 ? 20.736 -10.625 -18.345 1.00 87.31 391 THR A CA 1
ATOM 3064 C C . THR A 1 391 ? 19.471 -9.872 -18.758 1.00 87.31 391 THR A C 1
ATOM 3066 O O . THR A 1 391 ? 18.515 -9.809 -17.983 1.00 87.31 391 THR A O 1
ATOM 3069 N N . VAL A 1 392 ? 19.434 -9.360 -19.989 1.00 89.19 392 VAL A N 1
ATOM 3070 C CA . VAL A 1 392 ? 18.313 -8.572 -20.531 1.00 89.19 392 VAL A CA 1
ATOM 3071 C C . VAL A 1 392 ? 17.402 -9.419 -21.406 1.00 89.19 392 VAL A C 1
ATOM 3073 O O . VAL A 1 392 ? 17.858 -10.248 -22.191 1.00 89.19 392 VAL A O 1
ATOM 3076 N N . ILE A 1 393 ? 16.104 -9.154 -21.322 1.00 89.00 393 ILE A N 1
ATOM 3077 C CA . ILE A 1 393 ? 15.092 -9.640 -22.254 1.00 89.00 393 ILE A CA 1
ATOM 3078 C C . ILE A 1 393 ? 14.979 -8.614 -23.390 1.00 89.00 393 ILE A C 1
ATOM 3080 O O . ILE A 1 393 ? 14.265 -7.616 -23.283 1.00 89.00 393 ILE A O 1
ATOM 3084 N N . GLN A 1 394 ? 15.701 -8.851 -24.488 1.00 88.31 394 GLN A N 1
ATOM 3085 C CA . GLN A 1 394 ? 15.854 -7.870 -25.572 1.00 88.31 394 GLN A CA 1
ATOM 3086 C C . GLN A 1 394 ? 14.521 -7.441 -26.215 1.00 88.31 394 GLN A C 1
ATOM 3088 O O . GLN A 1 394 ? 14.356 -6.274 -26.571 1.00 88.31 394 GLN A O 1
ATOM 3093 N N . ASN A 1 395 ? 13.548 -8.352 -26.312 1.00 89.06 395 ASN A N 1
ATOM 3094 C CA . ASN A 1 395 ? 12.216 -8.036 -26.838 1.00 89.06 395 ASN A CA 1
ATOM 3095 C C . ASN A 1 395 ? 11.480 -7.005 -25.953 1.00 89.06 395 ASN A C 1
ATOM 3097 O O . ASN A 1 395 ? 10.951 -6.015 -26.446 1.00 89.06 395 ASN A O 1
ATOM 3101 N N . LEU A 1 396 ? 11.538 -7.161 -24.623 1.00 88.00 396 LEU A N 1
ATOM 3102 C CA . LEU A 1 396 ? 10.937 -6.201 -23.686 1.00 88.00 396 LEU A CA 1
ATOM 3103 C C . LEU A 1 396 ? 11.648 -4.850 -23.712 1.00 88.00 396 LEU A C 1
ATOM 3105 O O . LEU A 1 396 ? 10.998 -3.812 -23.635 1.00 88.00 396 LEU A O 1
ATOM 3109 N N . ARG A 1 397 ? 12.978 -4.850 -23.844 1.00 90.25 397 ARG A N 1
ATOM 3110 C CA . ARG A 1 397 ? 13.764 -3.617 -23.946 1.00 90.25 397 ARG A CA 1
ATOM 3111 C C . ARG A 1 397 ? 13.412 -2.815 -25.200 1.00 90.25 397 ARG A C 1
ATOM 3113 O O . ARG A 1 397 ? 13.130 -1.627 -25.105 1.00 90.25 397 ARG A O 1
ATOM 3120 N N . THR A 1 398 ? 13.404 -3.457 -26.364 1.00 89.50 398 THR A N 1
ATOM 3121 C CA . THR A 1 398 ? 13.055 -2.791 -27.633 1.00 89.50 398 THR A CA 1
ATOM 3122 C C . THR A 1 398 ? 11.607 -2.292 -27.626 1.00 89.50 398 THR A C 1
ATOM 3124 O O . THR A 1 398 ? 11.328 -1.176 -28.069 1.00 89.50 398 THR A O 1
ATOM 3127 N N . LYS A 1 399 ? 10.687 -3.058 -27.030 1.00 90.88 399 LYS A N 1
ATOM 3128 C CA . LYS A 1 399 ? 9.300 -2.634 -26.797 1.00 90.88 399 LYS A CA 1
ATOM 3129 C C . LYS A 1 399 ? 9.182 -1.443 -25.842 1.00 90.88 399 LYS A C 1
ATOM 3131 O O . LYS A 1 399 ? 8.355 -0.564 -26.074 1.00 90.88 399 LYS A O 1
ATOM 3136 N N . LEU A 1 400 ? 10.002 -1.389 -24.791 1.00 91.88 400 LEU A N 1
ATOM 3137 C CA . LEU A 1 400 ? 10.066 -0.248 -23.877 1.00 91.88 400 LEU A CA 1
ATOM 3138 C C . LEU A 1 400 ? 10.523 1.011 -24.622 1.00 91.88 400 LEU A C 1
ATOM 3140 O O . LEU A 1 400 ? 9.858 2.039 -24.549 1.00 91.88 400 LEU A O 1
ATOM 3144 N N . GLU A 1 401 ? 11.626 0.918 -25.367 1.00 90.50 401 GLU A N 1
ATOM 3145 C CA . GLU A 1 401 ? 12.185 2.039 -26.132 1.00 90.50 401 GLU A CA 1
ATOM 3146 C C . GLU A 1 401 ? 11.175 2.574 -27.164 1.00 90.50 401 GLU A C 1
ATOM 3148 O O . GLU A 1 401 ? 10.910 3.775 -27.202 1.00 90.50 401 GLU A O 1
ATOM 3153 N N . THR A 1 402 ? 10.545 1.692 -27.944 1.00 90.75 402 THR A N 1
ATOM 3154 C CA . THR A 1 402 ? 9.524 2.072 -28.940 1.00 90.75 402 THR A CA 1
ATOM 3155 C C . THR A 1 402 ? 8.268 2.670 -28.303 1.00 90.75 402 THR A C 1
ATOM 3157 O O . THR A 1 402 ? 7.798 3.718 -28.749 1.00 90.75 402 THR A O 1
ATOM 3160 N N . SER A 1 403 ? 7.759 2.076 -27.218 1.00 89.62 403 SER A N 1
ATOM 3161 C CA . SER A 1 403 ? 6.603 2.612 -26.485 1.00 89.62 403 SER A CA 1
ATOM 3162 C C . SER A 1 403 ? 6.886 3.998 -25.903 1.00 89.62 403 SER A C 1
ATOM 3164 O O . SER A 1 403 ? 6.049 4.888 -26.012 1.00 89.62 403 SER A O 1
ATOM 3166 N N . LEU A 1 404 ? 8.072 4.220 -25.328 1.00 90.44 404 LEU A N 1
ATOM 3167 C CA . LEU A 1 404 ? 8.458 5.525 -24.782 1.00 90.44 404 LEU A CA 1
ATOM 3168 C C . LEU A 1 404 ? 8.585 6.588 -25.868 1.00 90.44 404 LEU A C 1
ATOM 3170 O O . LEU A 1 404 ? 8.172 7.725 -25.649 1.00 90.44 404 LEU A O 1
ATOM 3174 N N . LEU A 1 405 ? 9.125 6.239 -27.038 1.00 89.81 405 LEU A N 1
ATOM 3175 C CA . LEU A 1 405 ? 9.165 7.153 -28.179 1.00 89.81 405 LEU A CA 1
ATOM 3176 C C . LEU A 1 405 ? 7.748 7.556 -28.608 1.00 89.81 405 LEU A C 1
ATOM 3178 O O . LEU A 1 405 ? 7.503 8.750 -28.772 1.00 89.81 405 LEU A O 1
ATOM 3182 N N . SER A 1 406 ? 6.811 6.603 -28.672 1.00 87.88 406 SER A N 1
ATOM 3183 C CA . SER A 1 406 ? 5.395 6.871 -28.963 1.00 87.88 406 SER A CA 1
ATOM 3184 C C . SER A 1 406 ? 4.737 7.760 -27.905 1.00 87.88 406 SER A C 1
ATOM 3186 O O . SER A 1 406 ? 4.118 8.759 -28.254 1.00 87.88 406 SER A O 1
ATOM 3188 N N . VAL A 1 407 ? 4.901 7.439 -26.616 1.00 86.81 407 VAL A N 1
ATOM 3189 C CA . VAL A 1 407 ? 4.401 8.245 -25.481 1.00 86.81 407 VAL A CA 1
ATOM 3190 C C . VAL A 1 407 ? 4.861 9.691 -25.610 1.00 86.81 407 VAL A C 1
ATOM 3192 O O . VAL A 1 407 ? 4.101 10.644 -25.442 1.00 86.81 407 VAL A O 1
ATOM 3195 N N . THR A 1 408 ? 6.140 9.835 -25.934 1.00 86.00 408 THR A N 1
ATOM 3196 C CA . THR A 1 408 ? 6.783 11.122 -26.071 1.00 86.00 408 THR A CA 1
ATOM 3197 C C . THR A 1 408 ? 6.221 11.872 -27.280 1.00 86.00 408 THR A C 1
ATOM 3199 O O . THR A 1 408 ? 5.860 13.033 -27.159 1.00 86.00 408 THR A O 1
ATOM 3202 N N . GLU A 1 409 ? 6.120 11.240 -28.449 1.00 85.81 409 GLU A N 1
ATOM 3203 C CA . GLU A 1 409 ? 5.544 11.853 -29.655 1.00 85.81 409 GLU A CA 1
ATOM 3204 C C . GLU A 1 409 ? 4.086 12.264 -29.471 1.00 85.81 409 GLU A C 1
ATOM 3206 O O . GLU A 1 409 ? 3.727 13.377 -29.847 1.00 85.81 409 GLU A O 1
ATOM 3211 N N . GLN A 1 410 ? 3.282 11.428 -28.814 1.00 82.31 410 GLN A N 1
ATOM 3212 C CA . GLN A 1 410 ? 1.908 11.763 -28.463 1.00 82.31 410 GLN A CA 1
ATOM 3213 C C . GLN A 1 410 ? 1.850 13.001 -27.572 1.00 82.31 410 GLN A C 1
ATOM 3215 O O . GLN A 1 410 ? 1.140 13.933 -27.929 1.00 82.31 410 GLN A O 1
ATOM 3220 N N . LEU A 1 411 ? 2.639 13.077 -26.490 1.00 81.38 411 LEU A N 1
ATOM 3221 C CA . LEU A 1 411 ? 2.682 14.269 -25.630 1.00 81.38 411 LEU A CA 1
ATOM 3222 C C . LEU A 1 411 ? 2.921 15.550 -26.444 1.00 81.38 411 LEU A C 1
ATOM 3224 O O . LEU A 1 411 ? 2.243 16.546 -26.213 1.00 81.38 411 LEU A O 1
ATOM 3228 N N . PHE A 1 412 ? 3.849 15.523 -27.405 1.00 75.50 412 PHE A N 1
ATOM 3229 C CA . PHE A 1 412 ? 4.150 16.699 -28.227 1.00 75.50 412 PHE A CA 1
ATOM 3230 C C . PHE A 1 412 ? 3.077 17.009 -29.263 1.00 75.50 412 PHE A C 1
ATOM 3232 O O . PHE A 1 412 ? 2.804 18.180 -29.493 1.00 75.50 412 PHE A O 1
ATOM 3239 N N . ASN A 1 413 ? 2.429 15.998 -29.840 1.00 76.75 413 ASN A N 1
ATOM 3240 C CA . ASN A 1 413 ? 1.276 16.220 -30.714 1.00 76.75 413 ASN A CA 1
ATOM 3241 C C . ASN A 1 413 ? 0.095 16.842 -29.947 1.00 76.75 413 ASN A C 1
ATOM 3243 O O . ASN A 1 413 ? -0.705 17.561 -30.535 1.00 76.75 413 ASN A O 1
ATOM 3247 N N . CYS A 1 414 ? 0.001 16.584 -28.638 1.00 67.88 414 CYS A N 1
ATOM 3248 C CA . CYS A 1 414 ? -1.007 17.162 -27.745 1.00 67.88 414 CYS A CA 1
ATOM 3249 C C . CYS A 1 414 ? -0.592 18.531 -27.165 1.00 67.88 414 CYS A C 1
ATOM 3251 O O . CYS A 1 414 ? -1.414 19.202 -26.542 1.00 67.88 414 CYS A O 1
ATOM 3253 N N . TYR A 1 415 ? 0.678 18.928 -27.297 1.00 67.88 415 TYR A N 1
ATOM 3254 C CA . TYR A 1 415 ? 1.215 20.129 -26.663 1.00 67.88 415 TYR A CA 1
ATOM 3255 C C . TYR A 1 415 ? 0.835 21.376 -27.465 1.00 67.88 415 TYR A C 1
ATOM 3257 O O . TYR A 1 415 ? 1.283 21.564 -28.595 1.00 67.88 415 TYR A O 1
ATOM 3265 N N . SER A 1 416 ? 0.045 22.253 -26.847 1.00 62.53 416 SER A N 1
ATOM 3266 C CA . SER A 1 416 ? -0.220 23.604 -27.339 1.00 62.53 416 SER A CA 1
ATOM 3267 C C . SER A 1 416 ? 0.390 24.606 -26.354 1.00 62.53 416 SER A C 1
ATOM 3269 O O . SER A 1 416 ? 0.017 24.561 -25.181 1.00 62.53 416 SER A O 1
ATOM 3271 N N . PRO A 1 417 ? 1.309 25.494 -26.784 1.00 58.00 417 PRO A N 1
ATOM 3272 C CA . PRO A 1 417 ? 1.983 26.444 -25.893 1.00 58.00 417 PRO A CA 1
ATOM 3273 C C . PRO A 1 417 ? 1.020 27.427 -25.204 1.00 58.00 417 PRO A C 1
ATOM 3275 O O . PRO A 1 417 ? 1.330 27.899 -24.117 1.00 58.00 417 PRO A O 1
ATOM 3278 N N . ASP A 1 418 ? -0.165 27.659 -25.779 1.00 54.69 418 ASP A N 1
ATOM 3279 C CA . ASP A 1 418 ? -1.219 28.522 -25.219 1.00 54.69 418 ASP A CA 1
ATOM 3280 C C . ASP A 1 418 ? -2.348 27.724 -24.524 1.00 54.69 418 ASP A C 1
ATOM 3282 O O . ASP A 1 418 ? -3.375 28.273 -24.119 1.00 54.69 418 ASP A O 1
ATOM 3286 N N . GLY A 1 419 ? -2.206 26.398 -24.424 1.00 55.22 419 GLY A N 1
ATOM 3287 C CA . GLY A 1 419 ? -3.226 25.501 -23.889 1.00 55.22 419 GLY A CA 1
ATOM 3288 C C . GLY A 1 419 ? -3.186 25.392 -22.363 1.00 55.22 419 GLY A C 1
ATOM 3289 O O . GLY A 1 419 ? -2.188 24.979 -21.785 1.00 55.22 419 GLY A O 1
ATOM 3290 N N . VAL A 1 420 ? -4.324 25.636 -21.708 1.00 52.72 420 VAL A N 1
ATOM 3291 C CA . VAL A 1 420 ? -4.510 25.528 -20.240 1.00 52.72 420 VAL A CA 1
ATOM 3292 C C . VAL A 1 420 ? -4.236 24.110 -19.689 1.00 52.72 420 VAL A C 1
ATOM 3294 O O . VAL A 1 420 ? -4.022 23.937 -18.493 1.00 52.72 420 VAL A O 1
ATOM 3297 N N . ASN A 1 421 ? -4.213 23.083 -20.549 1.00 48.22 421 ASN A N 1
ATOM 3298 C CA . ASN A 1 421 ? -4.377 21.681 -20.146 1.00 48.22 421 ASN A CA 1
ATOM 3299 C C . ASN A 1 421 ? -3.137 20.773 -20.301 1.00 48.22 421 ASN A C 1
ATOM 3301 O O . ASN A 1 421 ? -3.238 19.584 -20.003 1.00 48.22 421 ASN A O 1
ATOM 3305 N N . ALA A 1 422 ? -1.973 21.279 -20.726 1.00 55.00 422 ALA A N 1
ATOM 3306 C CA . ALA A 1 422 ? -0.725 20.498 -20.725 1.00 55.00 422 ALA A CA 1
ATOM 3307 C C . ALA A 1 422 ? 0.479 21.380 -20.333 1.00 55.00 422 ALA A C 1
ATOM 3309 O O . ALA A 1 422 ? 1.254 21.795 -21.196 1.00 55.00 422 ALA A O 1
ATOM 3310 N N . PRO A 1 423 ? 0.624 21.697 -19.033 1.00 67.38 423 PRO A N 1
ATOM 3311 C CA . PRO A 1 423 ? 1.618 22.642 -18.542 1.00 67.38 423 PRO A CA 1
ATOM 3312 C C . PRO A 1 423 ? 3.036 22.118 -18.789 1.00 67.38 423 PRO A C 1
ATOM 3314 O O . PRO A 1 423 ? 3.270 20.910 -18.780 1.00 67.38 423 PRO A O 1
ATOM 3317 N N . HIS A 1 424 ? 3.991 23.034 -18.953 1.00 72.38 424 HIS A N 1
ATOM 3318 C CA . HIS A 1 424 ? 5.448 22.822 -18.997 1.00 72.38 424 HIS A CA 1
ATOM 3319 C C . HIS A 1 424 ? 5.975 21.672 -18.111 1.00 72.38 424 HIS A C 1
ATOM 3321 O O . HIS A 1 424 ? 6.919 20.966 -18.469 1.00 72.38 424 HIS A O 1
ATOM 3327 N N . GLU A 1 425 ? 5.320 21.438 -16.980 1.00 77.62 425 GLU A N 1
ATOM 3328 C CA . GLU A 1 425 ? 5.552 20.322 -16.074 1.00 77.62 425 GLU A CA 1
ATOM 3329 C C . GLU A 1 425 ? 5.450 18.926 -16.722 1.00 77.62 425 GLU A C 1
ATOM 3331 O O . GLU A 1 425 ? 6.286 18.070 -16.447 1.00 77.62 425 GLU A O 1
ATOM 3336 N N . CYS A 1 426 ? 4.498 18.675 -17.627 1.00 79.75 426 CYS A N 1
ATOM 3337 C CA . CYS A 1 426 ? 4.377 17.387 -18.325 1.00 79.75 426 CYS A CA 1
ATOM 3338 C C . CYS A 1 426 ? 5.597 17.104 -19.216 1.00 79.75 426 CYS A C 1
ATOM 3340 O O . CYS A 1 426 ? 6.082 15.973 -19.286 1.00 79.75 426 CYS A O 1
ATOM 3342 N N . VAL A 1 427 ? 6.134 18.139 -19.869 1.00 81.31 427 VAL A N 1
ATOM 3343 C CA . VAL A 1 427 ? 7.361 18.031 -20.670 1.00 81.31 427 VAL A CA 1
ATOM 3344 C C . VAL A 1 427 ? 8.555 17.732 -19.767 1.00 81.31 427 VAL A C 1
ATOM 3346 O O . VAL A 1 427 ? 9.321 16.816 -20.066 1.00 81.31 427 VAL A O 1
ATOM 3349 N N . LEU A 1 428 ? 8.677 18.425 -18.630 1.00 81.44 428 LEU A N 1
ATOM 3350 C CA . LEU A 1 428 ? 9.724 18.156 -17.638 1.00 81.44 428 LEU A CA 1
ATOM 3351 C C . LEU A 1 428 ? 9.641 16.722 -17.102 1.00 81.44 428 LEU A C 1
ATOM 3353 O O . LEU A 1 428 ? 10.638 16.002 -17.127 1.00 81.44 428 LEU A O 1
ATOM 3357 N N . ARG A 1 429 ? 8.453 16.259 -16.693 1.00 84.62 429 ARG A N 1
ATOM 3358 C CA . ARG A 1 429 ? 8.221 14.877 -16.234 1.00 84.62 429 ARG A CA 1
ATOM 3359 C C . ARG A 1 429 ? 8.580 13.851 -17.313 1.00 84.62 429 ARG A C 1
ATOM 3361 O O . ARG A 1 429 ? 9.197 12.832 -17.006 1.00 84.62 429 ARG A O 1
ATOM 3368 N N . CYS A 1 430 ? 8.279 14.135 -18.582 1.00 86.38 430 CYS A N 1
ATOM 3369 C CA . CYS A 1 430 ? 8.692 13.293 -19.705 1.00 86.38 430 CYS A CA 1
ATOM 3370 C C . CYS A 1 430 ? 10.220 13.255 -19.872 1.00 86.38 430 CYS A C 1
ATOM 3372 O O . CYS A 1 430 ? 10.783 12.181 -20.081 1.00 86.38 430 CYS A O 1
ATOM 3374 N N . VAL A 1 431 ? 10.911 14.393 -19.752 1.00 84.25 431 VAL A N 1
ATOM 3375 C CA . VAL A 1 431 ? 12.382 14.439 -19.793 1.00 84.25 431 VAL A CA 1
ATOM 3376 C C . VAL A 1 431 ? 12.974 13.631 -18.638 1.00 84.25 431 VAL A C 1
ATOM 3378 O O . VAL A 1 431 ? 13.826 12.783 -18.892 1.00 84.25 431 VAL A O 1
ATOM 3381 N N . PHE A 1 432 ? 12.481 13.808 -17.407 1.00 83.69 432 PHE A N 1
ATOM 3382 C CA . PHE A 1 432 ? 12.917 13.037 -16.236 1.00 83.69 432 PHE A CA 1
ATOM 3383 C C . PHE A 1 432 ? 12.707 11.531 -16.392 1.00 83.69 432 PHE A C 1
ATOM 3385 O O . PHE A 1 432 ? 13.539 10.735 -15.954 1.00 83.69 432 PHE A O 1
ATOM 3392 N N . LEU A 1 433 ? 11.605 11.122 -17.022 1.00 88.06 433 LEU A N 1
ATOM 3393 C CA . LEU A 1 433 ? 11.354 9.721 -17.329 1.00 88.06 433 LEU A CA 1
ATOM 3394 C C . LEU A 1 433 ? 12.426 9.174 -18.282 1.00 88.06 433 LEU A C 1
ATOM 3396 O O . LEU A 1 433 ? 13.030 8.142 -17.995 1.00 88.06 433 LEU A O 1
ATOM 3400 N N . LEU A 1 434 ? 12.687 9.868 -19.394 1.00 88.31 434 LEU A N 1
ATOM 3401 C CA . LEU A 1 434 ? 13.658 9.434 -20.404 1.00 88.31 434 LEU A CA 1
ATOM 3402 C C . LEU A 1 434 ? 15.085 9.398 -19.846 1.00 88.31 434 LEU A C 1
ATOM 3404 O O . LEU A 1 434 ? 15.775 8.385 -19.981 1.00 88.31 434 LEU A O 1
ATOM 3408 N N . THR A 1 435 ? 15.521 10.471 -19.181 1.00 83.94 435 THR A N 1
ATOM 3409 C CA . THR A 1 435 ? 16.858 10.546 -18.575 1.00 83.94 435 THR A CA 1
ATOM 3410 C C . THR A 1 435 ? 17.008 9.550 -17.431 1.00 83.94 435 THR A C 1
ATOM 3412 O O . THR A 1 435 ? 18.051 8.912 -17.321 1.00 83.94 435 THR A O 1
ATOM 3415 N N . GLY A 1 436 ? 15.955 9.328 -16.639 1.00 84.38 436 GLY A N 1
ATOM 3416 C CA . GLY A 1 436 ? 15.931 8.322 -15.581 1.00 84.38 436 GLY A CA 1
ATOM 3417 C C . GLY A 1 436 ? 16.063 6.884 -16.091 1.00 84.38 436 GLY A C 1
ATOM 3418 O O . GLY A 1 436 ? 16.643 6.043 -15.409 1.00 84.38 436 GLY A O 1
ATOM 3419 N N . ILE A 1 437 ? 15.527 6.577 -17.275 1.00 87.00 437 ILE A N 1
ATOM 3420 C CA . ILE A 1 437 ? 15.648 5.243 -17.887 1.00 87.00 437 ILE A CA 1
ATOM 3421 C C . ILE A 1 437 ? 17.060 5.036 -18.429 1.00 87.00 437 ILE A C 1
ATOM 3423 O O . ILE A 1 437 ? 17.642 3.965 -18.257 1.00 87.00 437 ILE A O 1
ATOM 3427 N N . LEU A 1 438 ? 17.632 6.067 -19.053 1.00 85.19 438 LEU A N 1
ATOM 3428 C CA . LEU A 1 438 ? 19.015 6.037 -19.520 1.00 85.19 438 LEU A CA 1
ATOM 3429 C C . LEU A 1 438 ? 19.995 5.895 -18.356 1.00 85.19 438 LEU A C 1
ATOM 3431 O O . LEU A 1 438 ? 20.859 5.023 -18.411 1.00 85.19 438 LEU A O 1
ATOM 3435 N N . SER A 1 439 ? 19.821 6.675 -17.286 1.00 81.44 439 SER A N 1
ATOM 3436 C CA . SER A 1 439 ? 20.676 6.584 -16.102 1.00 81.44 439 SER A CA 1
ATOM 3437 C C . SER A 1 439 ? 20.573 5.211 -15.447 1.00 81.44 439 SER A C 1
ATOM 3439 O O . SER A 1 439 ? 21.597 4.588 -15.189 1.00 81.44 439 SER A O 1
ATOM 3441 N N . ALA A 1 440 ? 19.360 4.674 -15.280 1.00 84.38 440 ALA A N 1
ATOM 3442 C CA . ALA A 1 440 ? 19.171 3.330 -14.749 1.00 84.38 440 ALA A CA 1
ATOM 3443 C C . ALA A 1 440 ? 19.884 2.270 -15.605 1.00 84.38 440 ALA A C 1
ATOM 3445 O O . ALA A 1 440 ? 20.587 1.444 -15.032 1.00 84.38 440 ALA A O 1
ATOM 3446 N N . ASN A 1 441 ? 19.778 2.325 -16.941 1.00 81.50 441 ASN A N 1
ATOM 3447 C CA . ASN A 1 441 ? 20.479 1.417 -17.862 1.00 81.50 441 ASN A CA 1
ATOM 3448 C C . ASN A 1 441 ? 22.013 1.528 -17.783 1.00 81.50 441 ASN A C 1
ATOM 3450 O O . ASN A 1 441 ? 22.698 0.509 -17.894 1.00 81.50 441 ASN A O 1
ATOM 3454 N N . VAL A 1 442 ? 22.554 2.733 -17.582 1.00 83.12 442 VAL A N 1
ATOM 3455 C CA . VAL A 1 442 ? 23.994 2.946 -17.356 1.00 83.12 442 VAL A CA 1
ATOM 3456 C C . VAL A 1 442 ? 24.422 2.349 -16.014 1.00 83.12 442 VAL A C 1
ATOM 3458 O O . VAL A 1 442 ? 25.410 1.618 -15.960 1.00 83.12 442 VAL A O 1
ATOM 3461 N N . CYS A 1 443 ? 23.646 2.567 -14.945 1.00 82.19 443 CYS A N 1
ATOM 3462 C CA . CYS A 1 443 ? 23.943 2.040 -13.609 1.00 82.19 443 CYS A CA 1
ATOM 3463 C C . CYS A 1 443 ? 24.036 0.508 -13.580 1.00 82.19 443 CYS A C 1
ATOM 3465 O O . CYS A 1 443 ? 24.913 -0.040 -12.918 1.00 82.19 443 CYS A O 1
ATOM 3467 N N . ILE A 1 444 ? 23.156 -0.191 -14.303 1.00 82.50 444 ILE A N 1
ATOM 3468 C CA . ILE A 1 444 ? 23.187 -1.662 -14.401 1.00 82.50 444 ILE A CA 1
ATOM 3469 C C . ILE A 1 444 ? 24.176 -2.187 -15.455 1.00 82.50 444 ILE A C 1
ATOM 3471 O O . ILE A 1 444 ? 24.265 -3.394 -15.659 1.00 82.50 444 ILE A O 1
ATOM 3475 N N . GLY A 1 445 ? 24.907 -1.301 -16.140 1.00 79.75 445 GLY A N 1
ATOM 3476 C CA . GLY A 1 445 ? 25.930 -1.666 -17.121 1.00 79.75 445 GLY A CA 1
ATOM 3477 C C . GLY A 1 445 ? 25.402 -2.122 -18.485 1.00 79.75 445 GLY A C 1
ATOM 3478 O O . GLY A 1 445 ? 26.152 -2.741 -19.235 1.00 79.75 445 GLY A O 1
ATOM 3479 N N . LEU A 1 446 ? 24.141 -1.830 -18.832 1.00 83.12 446 LEU A N 1
ATOM 3480 C CA . LEU A 1 446 ? 23.570 -2.165 -20.148 1.00 83.12 446 LEU A CA 1
ATOM 3481 C C . LEU A 1 446 ? 23.936 -1.182 -21.256 1.00 83.12 446 LEU A C 1
ATOM 3483 O O . LEU A 1 446 ? 23.850 -1.529 -22.436 1.00 83.12 446 LEU A O 1
ATOM 3487 N N . LEU A 1 447 ? 24.269 0.047 -20.877 1.00 81.44 447 LEU A N 1
ATOM 3488 C CA . LEU A 1 447 ? 24.716 1.110 -21.763 1.00 81.44 447 LEU A CA 1
ATOM 3489 C C . LEU A 1 447 ? 25.964 1.752 -21.166 1.00 81.44 447 LEU A C 1
ATOM 3491 O O . LEU A 1 447 ? 26.071 1.894 -19.948 1.00 81.44 447 LEU A O 1
ATOM 3495 N N . THR A 1 448 ? 26.889 2.179 -22.020 1.00 81.56 448 THR A N 1
ATOM 3496 C CA . THR A 1 448 ? 27.895 3.169 -21.621 1.00 81.56 448 THR A CA 1
ATOM 3497 C C . THR A 1 448 ? 27.288 4.571 -21.660 1.00 81.56 448 THR A C 1
ATOM 3499 O O . THR A 1 448 ? 26.283 4.804 -22.337 1.00 81.56 448 THR A O 1
ATOM 3502 N N . GLU A 1 449 ? 27.901 5.526 -20.962 1.00 74.81 449 GLU A N 1
ATOM 3503 C CA . GLU A 1 449 ? 27.476 6.932 -21.008 1.00 74.81 449 GLU A CA 1
ATOM 3504 C C . GLU A 1 449 ? 27.484 7.477 -22.443 1.00 74.81 449 GLU A C 1
ATOM 3506 O O . GLU A 1 449 ? 26.524 8.107 -22.881 1.00 74.81 449 GLU A O 1
ATOM 3511 N N . GLU A 1 450 ? 28.511 7.136 -23.226 1.00 73.44 450 GLU A N 1
ATOM 3512 C CA . GLU A 1 450 ? 28.595 7.503 -24.641 1.00 73.44 450 GLU A CA 1
ATOM 3513 C C . GLU A 1 450 ? 27.424 6.934 -25.451 1.00 73.44 450 GLU A C 1
ATOM 3515 O O . GLU A 1 450 ? 26.799 7.656 -26.228 1.00 73.44 450 GLU A O 1
ATOM 3520 N N . GLN A 1 451 ? 27.073 5.661 -25.255 1.00 80.69 451 GLN A N 1
ATOM 3521 C CA . GLN A 1 451 ? 25.939 5.043 -25.947 1.00 80.69 451 GLN A CA 1
ATOM 3522 C C . GLN A 1 451 ? 24.604 5.666 -25.526 1.00 80.69 451 GLN A C 1
ATOM 3524 O O . GLN A 1 451 ? 23.725 5.862 -26.367 1.00 80.69 451 GLN A O 1
ATOM 3529 N N . ALA A 1 452 ? 24.449 6.011 -24.246 1.00 77.62 452 ALA A N 1
ATOM 3530 C CA . ALA A 1 452 ? 23.260 6.689 -23.746 1.00 77.62 452 ALA A CA 1
ATOM 3531 C C . ALA A 1 452 ? 23.083 8.066 -24.409 1.00 77.62 452 ALA A C 1
ATOM 3533 O O . ALA A 1 452 ? 21.985 8.366 -24.881 1.00 77.62 452 ALA A O 1
ATOM 3534 N N . CYS A 1 453 ? 24.158 8.849 -24.546 1.00 74.81 453 CYS A N 1
ATOM 3535 C CA . CYS A 1 453 ? 24.162 10.163 -25.204 1.00 74.81 453 CYS A CA 1
ATOM 3536 C C . CYS A 1 453 ? 23.833 10.118 -26.708 1.00 74.81 453 CYS A C 1
ATOM 3538 O O . CYS A 1 453 ? 23.350 11.105 -27.262 1.00 74.81 453 CYS A O 1
ATOM 3540 N N . HIS A 1 454 ? 24.063 8.987 -27.377 1.00 80.19 454 HIS A N 1
ATOM 3541 C CA . HIS A 1 454 ? 23.710 8.796 -28.791 1.00 80.19 454 HIS A CA 1
ATOM 3542 C C . HIS A 1 454 ? 22.364 8.081 -28.988 1.00 80.19 454 HIS A C 1
ATOM 3544 O O . HIS A 1 454 ? 21.939 7.855 -30.121 1.00 80.19 454 HIS A O 1
ATOM 3550 N N . SER A 1 455 ? 21.673 7.719 -27.903 1.00 85.31 455 SER A N 1
ATOM 3551 C CA . SER A 1 455 ? 20.404 6.996 -27.978 1.00 85.31 455 SER A CA 1
ATOM 3552 C C . SER A 1 455 ? 19.266 7.874 -28.525 1.00 85.31 455 SER A C 1
ATOM 3554 O O . SER A 1 455 ? 19.227 9.085 -28.271 1.00 85.31 455 SER A O 1
ATOM 3556 N N . PRO A 1 456 ? 18.270 7.284 -29.216 1.00 86.25 456 PRO A N 1
ATOM 3557 C CA . PRO A 1 456 ? 17.112 8.033 -29.704 1.00 86.25 456 PRO A CA 1
ATOM 3558 C C . PRO A 1 456 ? 16.317 8.678 -28.560 1.00 86.25 456 PRO A C 1
ATOM 3560 O O . PRO A 1 456 ? 15.796 9.779 -28.728 1.00 86.25 456 PRO A O 1
ATOM 3563 N N . LEU A 1 457 ? 16.274 8.042 -27.381 1.00 85.38 457 LEU A N 1
ATOM 3564 C CA . LEU A 1 457 ? 15.641 8.597 -26.181 1.00 85.38 457 LEU A CA 1
ATOM 3565 C C . LEU A 1 457 ? 16.351 9.876 -25.714 1.00 85.38 457 LEU A C 1
ATOM 3567 O O . LEU A 1 457 ? 15.687 10.871 -25.426 1.00 85.38 457 LEU A O 1
ATOM 3571 N N . PHE A 1 458 ? 17.689 9.882 -25.696 1.00 81.88 458 PHE A N 1
ATOM 3572 C CA . PHE A 1 458 ? 18.466 11.060 -25.307 1.00 81.88 458 PHE A CA 1
ATOM 3573 C C . PHE A 1 458 ? 18.329 12.191 -26.318 1.00 81.88 458 PHE A C 1
ATOM 3575 O O . PHE A 1 458 ? 18.110 13.330 -25.926 1.00 81.88 458 PHE A O 1
ATOM 3582 N N . LEU A 1 459 ? 18.384 11.896 -27.619 1.00 83.50 459 LEU A N 1
ATOM 3583 C CA . LEU A 1 459 ? 18.189 12.911 -28.660 1.00 83.50 459 LEU A CA 1
ATOM 3584 C C . LEU A 1 459 ? 16.803 13.562 -28.553 1.00 83.50 459 LEU A C 1
ATOM 3586 O O . LEU A 1 459 ? 16.679 14.786 -28.611 1.00 83.50 459 LEU A O 1
ATOM 3590 N N . LYS A 1 460 ? 15.764 12.754 -28.313 1.00 81.69 460 LYS A N 1
ATOM 3591 C CA . LYS A 1 460 ? 14.391 13.218 -28.077 1.00 81.69 460 LYS A CA 1
ATOM 3592 C C . LYS A 1 460 ? 14.233 14.002 -26.765 1.00 81.69 460 LYS A C 1
ATOM 3594 O O . LYS A 1 460 ? 13.342 14.846 -26.705 1.00 81.69 460 LYS A O 1
ATOM 3599 N N . ALA A 1 461 ? 15.055 13.758 -25.744 1.00 79.06 461 ALA A N 1
ATOM 3600 C CA . ALA A 1 461 ? 15.096 14.571 -24.526 1.00 79.06 461 ALA A CA 1
ATOM 3601 C C . ALA A 1 461 ? 15.867 15.890 -24.747 1.00 79.06 461 ALA A C 1
ATOM 3603 O O . ALA A 1 461 ? 15.362 16.964 -24.431 1.00 79.06 461 ALA A O 1
ATOM 3604 N N . LYS A 1 462 ? 17.049 15.826 -25.375 1.00 73.75 462 LYS A N 1
ATOM 3605 C CA . LYS A 1 462 ? 17.968 16.951 -25.617 1.00 73.75 462 LYS A CA 1
ATOM 3606 C C . LYS A 1 462 ? 17.378 18.025 -26.523 1.00 73.75 462 LYS A C 1
ATOM 3608 O O . LYS A 1 462 ? 17.369 19.191 -26.145 1.00 73.75 462 LYS A O 1
ATOM 3613 N N . VAL A 1 463 ? 16.861 17.645 -27.698 1.00 61.59 463 VAL A N 1
ATOM 3614 C CA . VAL A 1 463 ? 16.231 18.593 -28.644 1.00 61.59 463 VAL A CA 1
ATOM 3615 C C . VAL A 1 463 ? 15.126 19.397 -27.955 1.00 61.59 463 VAL A C 1
ATOM 3617 O O . VAL A 1 463 ? 14.877 20.548 -28.293 1.00 61.59 463 VAL A O 1
ATOM 3620 N N . ARG A 1 464 ? 14.489 18.803 -26.947 1.00 62.28 464 ARG A N 1
ATOM 3621 C CA . ARG A 1 464 ? 13.288 19.337 -26.315 1.00 62.28 464 ARG A CA 1
ATOM 3622 C C . ARG A 1 464 ? 13.556 20.080 -25.009 1.00 62.28 464 ARG A C 1
ATOM 3624 O O . ARG A 1 464 ? 12.752 20.927 -24.645 1.00 62.28 464 ARG A O 1
ATOM 3631 N N . PHE A 1 465 ? 14.712 19.851 -24.382 1.00 55.19 465 PHE A N 1
ATOM 3632 C CA . PHE A 1 465 ? 15.264 20.724 -23.343 1.00 55.19 465 PHE A CA 1
ATOM 3633 C C . PHE A 1 465 ? 15.740 22.061 -23.941 1.00 55.19 465 PHE A C 1
ATOM 3635 O O . PHE A 1 465 ? 15.453 23.120 -23.396 1.00 55.19 465 PHE A O 1
ATOM 3642 N N . VAL A 1 466 ? 16.352 22.032 -25.133 1.00 50.12 466 VAL A N 1
ATOM 3643 C CA . VAL A 1 466 ? 16.769 23.247 -25.867 1.00 50.12 466 VAL A CA 1
ATOM 3644 C C . VAL A 1 466 ? 15.563 24.077 -26.341 1.00 50.12 466 VAL A C 1
ATOM 3646 O O . VAL A 1 466 ? 15.604 25.304 -26.307 1.00 50.12 466 VAL A O 1
ATOM 3649 N N . CYS A 1 467 ? 14.443 23.440 -26.712 1.00 41.97 467 CYS A N 1
ATOM 3650 C CA . CYS A 1 467 ? 13.183 24.159 -26.956 1.00 41.97 467 CYS A CA 1
ATOM 3651 C C . CYS A 1 467 ? 12.595 24.803 -25.687 1.00 41.97 467 CYS A C 1
ATOM 3653 O O . CYS A 1 467 ? 11.875 25.791 -25.796 1.00 41.97 467 CYS A O 1
ATOM 3655 N N . PHE A 1 468 ? 12.889 24.267 -24.498 1.00 42.75 468 PHE A N 1
ATOM 3656 C CA . PHE A 1 468 ? 12.411 24.812 -23.227 1.00 42.75 468 PHE A CA 1
ATOM 3657 C C . PHE A 1 468 ? 13.221 26.039 -22.788 1.00 42.75 468 PHE A C 1
ATOM 3659 O O . PHE A 1 468 ? 12.626 27.029 -22.373 1.00 42.75 468 PHE A O 1
ATOM 3666 N N . GLU A 1 469 ? 14.548 26.040 -22.974 1.00 41.62 469 GLU A N 1
ATOM 3667 C CA . GLU A 1 469 ? 15.370 27.253 -22.795 1.00 41.62 469 GLU A CA 1
ATOM 3668 C C . GLU A 1 469 ? 14.944 28.385 -23.746 1.00 41.62 469 GLU A C 1
ATOM 3670 O O . GLU A 1 469 ? 14.899 29.545 -23.342 1.00 41.62 469 GLU A O 1
ATOM 3675 N N . MET A 1 470 ? 14.532 28.059 -24.978 1.00 35.25 470 MET A N 1
ATOM 3676 C CA . MET A 1 470 ? 13.970 29.036 -25.927 1.00 35.25 470 MET A CA 1
ATOM 3677 C C . MET A 1 470 ? 12.601 29.604 -25.505 1.00 35.25 470 MET A C 1
ATOM 3679 O O . MET A 1 470 ? 12.255 30.703 -25.927 1.00 35.25 470 MET A O 1
ATOM 3683 N N . LEU A 1 471 ? 11.830 28.894 -24.672 1.00 35.38 471 LEU A N 1
ATOM 3684 C CA . LEU A 1 471 ? 10.563 29.382 -24.101 1.00 35.38 471 LEU A CA 1
ATOM 3685 C C . LEU A 1 471 ? 10.771 30.153 -22.787 1.00 35.38 471 LEU A C 1
ATOM 3687 O O . LEU A 1 471 ? 10.006 31.067 -22.489 1.00 35.38 471 LEU A O 1
ATOM 3691 N N . PHE A 1 472 ? 11.829 29.846 -22.031 1.00 28.55 472 PHE A N 1
ATOM 3692 C CA . PHE A 1 472 ? 12.181 30.569 -20.804 1.00 28.55 472 PHE A CA 1
ATOM 3693 C C . PHE A 1 472 ? 12.849 31.930 -21.084 1.00 28.55 472 PHE A C 1
ATOM 3695 O O . PHE A 1 472 ? 12.737 32.852 -20.283 1.00 28.55 472 PHE A O 1
ATOM 3702 N N . LEU A 1 473 ? 13.466 32.101 -22.259 1.00 27.84 473 LEU A N 1
ATOM 3703 C CA . LEU A 1 473 ? 14.098 33.358 -22.688 1.00 27.84 473 LEU A CA 1
ATOM 3704 C C . LEU A 1 473 ? 13.127 34.449 -23.187 1.00 27.84 473 LEU A C 1
ATOM 3706 O O . LEU A 1 473 ? 13.586 35.503 -23.618 1.00 27.84 473 LEU A O 1
ATOM 3710 N N . PHE A 1 474 ? 11.807 34.245 -23.096 1.00 27.28 474 PHE A N 1
ATOM 3711 C CA . PHE A 1 474 ? 10.811 35.299 -23.358 1.00 27.28 474 PHE A CA 1
ATOM 3712 C C . PHE A 1 474 ? 10.012 35.748 -22.125 1.00 27.28 474 PHE A C 1
ATOM 3714 O O . PHE A 1 474 ? 9.112 36.574 -22.260 1.00 27.28 474 PHE A O 1
ATOM 3721 N N . THR A 1 475 ? 10.351 35.268 -20.920 1.00 28.48 475 THR A N 1
ATOM 3722 C CA . THR A 1 475 ? 9.789 35.813 -19.668 1.00 28.48 475 THR A CA 1
ATOM 3723 C C . THR A 1 475 ? 10.840 35.911 -18.556 1.00 28.48 475 THR A C 1
ATOM 3725 O O . THR A 1 475 ? 10.667 35.338 -17.484 1.00 28.48 475 THR A O 1
ATOM 3728 N N . ILE A 1 476 ? 11.926 36.649 -18.813 1.00 29.70 476 ILE A N 1
ATOM 3729 C CA . ILE A 1 476 ? 12.640 37.463 -17.810 1.00 29.70 476 ILE A CA 1
ATOM 3730 C C . ILE A 1 476 ? 12.946 38.812 -18.450 1.00 29.70 476 ILE A C 1
ATOM 3732 O O . ILE A 1 476 ? 13.520 38.803 -19.563 1.00 29.70 476 ILE A O 1
#